Protein AF-0000000068830282 (afdb_homodimer)

Organism: Rhodotorula toruloides (NCBI:txid5286)

pLDDT: mean 70.0, std 21.83, range [29.72, 98.06]

Solvent-accessible surface area (backbone atoms only — not comparable to full-atom values): 23401 Å² total; per-residue (Å²): 136,84,82,68,78,72,82,74,58,62,79,77,72,40,60,63,67,65,42,45,59,54,49,51,50,50,50,50,49,48,53,29,50,46,48,50,43,54,45,32,49,52,53,17,49,51,33,39,57,61,17,42,44,30,61,78,34,52,44,53,52,35,36,74,41,20,61,57,37,27,69,69,56,37,83,87,31,64,88,66,65,77,65,74,47,67,45,85,69,52,71,67,48,47,51,33,28,37,51,25,14,49,37,28,37,42,48,19,50,46,42,42,46,49,46,38,74,56,81,71,58,85,63,81,63,48,77,61,38,34,70,71,62,19,48,58,70,77,46,50,59,60,48,48,49,45,52,26,52,48,27,40,50,48,12,52,58,28,46,77,69,68,36,54,86,56,11,50,60,27,38,52,50,21,50,50,45,51,50,43,60,64,62,42,55,51,75,63,63,61,56,64,65,67,62,60,77,73,66,77,75,67,68,57,65,62,58,52,58,60,59,58,66,75,104,137,84,82,68,79,73,83,74,56,64,79,77,72,42,60,63,68,64,44,44,60,53,49,49,49,49,50,50,49,48,52,29,41,48,48,51,43,52,46,33,49,52,54,18,49,52,33,39,57,59,16,44,42,30,60,77,35,53,44,51,51,36,35,75,41,19,62,56,36,30,69,69,56,35,80,87,30,63,87,64,71,63,72,73,46,68,45,84,68,51,72,65,47,48,50,32,27,38,50,25,15,49,37,29,38,42,47,19,51,44,42,42,48,59,43,36,74,56,79,72,55,87,60,81,64,51,75,66,46,27,54,55,60,27,58,70,38,85,47,54,64,60,47,48,51,44,51,27,52,50,27,40,50,48,13,52,59,28,45,78,68,70,36,52,86,56,12,49,59,26,39,51,49,21,52,49,46,49,49,43,60,65,63,41,56,51,74,64,64,62,56,64,65,66,65,60,77,73,68,78,74,68,68,58,64,62,58,51,58,61,58,57,68,76,103

Secondary structure (DSSP, 8-state):
------S--TTT--HHHHHHHHHHHHHHHHHHHHHHHHHHHHHHHHHHHHHHHHHT-TTHHHHHTHHHHHHTT-TTS-SSS-S---PPPPHHHHHHHHHHHHHHHHHHHHHHHHTT-S--SSS---HHHHHHSSS-HHHHHHHHHHHHHHHHHHHHHHHHTT-HHHHHHHHHHHHHHHHHHHHHSGGGGGGTTT---------HHHHHHHHHTT-/------S--TTT--HHHHHHHHHHHHHHHHHHHHHHHHHHHHHHHHHHHHHHHHHT-TTHHHHHTHHHHHHTT-TTS-SS--S---PPPPHHHHHHHHHHHHHHHHHHHHHHHHTT-S--SSS---HHHHHHHHHS-TTHHHHHHHHHHHHHHHHHHHHHTT-HHHHHHHHHHHHHHHHHHHHHSGGGGGGGGG---------HHHHHHHHHTT-

Sequence (430 aa):
MSLTPSPSDPAVTDPSKRIAPVLEQDRSDEIRAGAHLAYSFAASGWLALLSIPLLAFPRVLSLVFGSLLAEMGDPDAPNKPTAHVVRTLNVLERSLAGLAGMALLALAGVLVIQTGALPLTTSISTTRDVATSSLSAPYRAPTLWISIILLSSLSYSSYTLNLLSISVPSALLAAWGCWVVLFGHEGRVNQQSARASSYPFGNVEAEKEKQGKREMSLTPSPSDPAVTDPSKRIAPVLEQDRSDEIRAGAHLAYSFAASGWLALLSIPLLAFPRVLSLVFGSLLAEMGDPDAPNKPTAHVVRTLNVLERSLAGLAGMALLALAGVLVIQTGALPLTTSISTTRDVATSSLSAPYRAPTLWISIILLSSLSYSSYTLNLLSISVPSALLAAWGCWVVLFGHEGRVNQQSARASSYPFGNVEAEKEKQGKRE

Nearest PDB structures (foldseek):
  3hiu-assembly1_B  TM=3.791E-01  e=1.792E+00  Xanthomonas campestris pv. campestris
  6z0c-assembly1_A  TM=3.179E-01  e=1.222E+00  Escherichia coli
  3hiu-assembly2_D  TM=3.120E-01  e=4.669E+00  Xanthomonas campestris pv. campestris
  8aud-assembly1_A  TM=2.288E-01  e=7.905E+00  Corynebacterium glutamicum ATCC 13032
  3hiu-assembly1_B  TM=3.717E-01  e=8.591E-01  Xanthomonas campestris pv. campestris

Structure (mmCIF, N/CA/C/O backbone):
data_AF-0000000068830282-model_v1
#
loop_
_entity.id
_entity.type
_entity.pdbx_description
1 polymer 'Transmembrane protein'
#
loop_
_atom_site.group_PDB
_atom_site.id
_atom_site.type_symbol
_atom_site.label_atom_id
_atom_site.label_alt_id
_atom_site.label_comp_id
_atom_site.label_asym_id
_atom_site.label_entity_id
_atom_site.label_seq_id
_atom_site.pdbx_PDB_ins_code
_atom_site.Cartn_x
_atom_site.Cartn_y
_atom_site.Cartn_z
_atom_site.occupancy
_atom_site.B_iso_or_equiv
_atom_site.auth_seq_id
_atom_site.auth_comp_id
_atom_site.auth_asym_id
_atom_site.auth_atom_id
_atom_site.pdbx_PDB_model_num
ATOM 1 N N . MET A 1 1 ? 32.812 62.375 35.688 1 30.56 1 MET A N 1
ATOM 2 C CA . MET A 1 1 ? 32.844 61.781 34.344 1 30.56 1 MET A CA 1
ATOM 3 C C . MET A 1 1 ? 31.922 60.562 34.25 1 30.56 1 MET A C 1
ATOM 5 O O . MET A 1 1 ? 32.094 59.594 35 1 30.56 1 MET A O 1
ATOM 9 N N . SER A 1 2 ? 30.594 60.812 34.031 1 34.72 2 SER A N 1
ATOM 10 C CA . SER A 1 2 ? 29.375 60 34 1 34.72 2 SER A CA 1
ATOM 11 C C . SER A 1 2 ? 29.422 58.969 32.875 1 34.72 2 SER A C 1
ATOM 13 O O . SER A 1 2 ? 29.453 59.312 31.703 1 34.72 2 SER A O 1
ATOM 15 N N . LEU A 1 3 ? 30.25 57.875 33 1 40.38 3 LEU A N 1
ATOM 16 C CA . LEU A 1 3 ? 30.328 56.75 32.062 1 40.38 3 LEU A CA 1
ATOM 17 C C . LEU A 1 3 ? 28.938 56.156 31.828 1 40.38 3 LEU A C 1
ATOM 19 O O . LEU A 1 3 ? 28.453 55.375 32.656 1 40.38 3 LEU A O 1
ATOM 23 N N . THR A 1 4 ? 27.984 56.906 31.297 1 40.88 4 THR A N 1
ATOM 24 C CA . THR A 1 4 ? 26.719 56.344 30.844 1 40.88 4 THR A CA 1
ATOM 25 C C . THR A 1 4 ? 26.969 55.25 29.812 1 40.88 4 THR A C 1
ATOM 27 O O . THR A 1 4 ? 27.672 55.438 28.828 1 40.88 4 THR A O 1
ATOM 30 N N . PRO A 1 5 ? 26.938 53.969 30.219 1 44.12 5 PRO A N 1
ATOM 31 C CA . PRO A 1 5 ? 27.062 52.875 29.234 1 44.12 5 PRO A CA 1
ATOM 32 C C . PRO A 1 5 ? 26.172 53.094 28.016 1 44.12 5 PRO A C 1
ATOM 34 O O . PRO A 1 5 ? 25.062 53.625 28.125 1 44.12 5 PRO A O 1
ATOM 37 N N . SER A 1 6 ? 26.766 53.562 26.891 1 42.62 6 SER A N 1
ATOM 38 C CA . SER A 1 6 ? 26.047 53.75 25.625 1 42.62 6 SER A CA 1
ATOM 39 C C . SER A 1 6 ? 25.25 52.469 25.281 1 42.62 6 SER A C 1
ATOM 41 O O . SER A 1 6 ? 25.781 51.375 25.359 1 42.62 6 SER A O 1
ATOM 43 N N . PRO A 1 7 ? 23.922 52.438 25.453 1 45.41 7 PRO A N 1
ATOM 44 C CA . PRO A 1 7 ? 22.969 51.375 25.156 1 45.41 7 PRO A CA 1
ATOM 45 C C . PRO A 1 7 ? 23.188 50.75 23.781 1 45.41 7 PRO A C 1
ATOM 47 O O . PRO A 1 7 ? 22.453 49.844 23.375 1 45.41 7 PRO A O 1
ATOM 50 N N . SER A 1 8 ? 24.047 51.469 22.906 1 42.22 8 SER A N 1
ATOM 51 C CA . SER A 1 8 ? 23.969 51 21.531 1 42.22 8 SER A CA 1
ATOM 52 C C . SER A 1 8 ? 24.75 49.719 21.359 1 42.22 8 SER A C 1
ATOM 54 O O . SER A 1 8 ? 25.891 49.719 20.891 1 42.22 8 SER A O 1
ATOM 56 N N . ASP A 1 9 ? 24.953 48.906 22.312 1 42.81 9 ASP A N 1
ATOM 57 C CA . ASP A 1 9 ? 25.656 47.656 21.953 1 42.81 9 ASP A CA 1
ATOM 58 C C . ASP A 1 9 ? 24.922 46.938 20.812 1 42.81 9 ASP A C 1
ATOM 60 O O . ASP A 1 9 ? 23.766 46.562 20.953 1 42.81 9 ASP A O 1
ATOM 64 N N . PRO A 1 10 ? 25.266 47.281 19.547 1 46.91 10 PRO A N 1
ATOM 65 C CA . PRO A 1 10 ? 24.688 46.75 18.312 1 46.91 10 PRO A CA 1
ATOM 66 C C . PRO A 1 10 ? 24.609 45.219 18.328 1 46.91 10 PRO A C 1
ATOM 68 O O . PRO A 1 10 ? 24 44.625 17.422 1 46.91 10 PRO A O 1
ATOM 71 N N . ALA A 1 11 ? 25.406 44.594 19.172 1 47.97 11 ALA A N 1
ATOM 72 C CA . ALA A 1 11 ? 25.406 43.125 19.078 1 47.97 11 ALA A CA 1
ATOM 73 C C . ALA A 1 11 ? 24.047 42.562 19.453 1 47.97 11 ALA A C 1
ATOM 75 O O . ALA A 1 11 ? 23.75 41.406 19.156 1 47.97 11 ALA A O 1
ATOM 76 N N . VAL A 1 12 ? 23.375 43.25 20.422 1 48.44 12 VAL A N 1
ATOM 77 C CA . VAL A 1 12 ? 22.172 42.594 20.922 1 48.44 12 VAL A CA 1
ATOM 78 C C . VAL A 1 12 ? 21.125 42.531 19.812 1 48.44 12 VAL A C 1
ATOM 80 O O . VAL A 1 12 ? 20.422 41.531 19.688 1 48.44 12 VAL A O 1
ATOM 83 N N . THR A 1 13 ? 20.812 43.75 19.141 1 47.09 13 THR A N 1
ATOM 84 C CA . THR A 1 13 ? 19.594 43.75 18.328 1 47.09 13 THR A CA 1
ATOM 85 C C . THR A 1 13 ? 19.922 43.438 16.859 1 47.09 13 THR A C 1
ATOM 87 O O . THR A 1 13 ? 19.547 44.219 15.969 1 47.09 13 THR A O 1
ATOM 90 N N . ASP A 1 14 ? 21.062 43 16.5 1 48.56 14 ASP A N 1
ATOM 91 C CA . ASP A 1 14 ? 21.203 42.812 15.062 1 48.56 14 ASP A CA 1
ATOM 92 C C . ASP A 1 14 ? 20.188 41.781 14.539 1 48.56 14 ASP A C 1
ATOM 94 O O . ASP A 1 14 ? 20.203 40.625 14.922 1 48.56 14 ASP A O 1
ATOM 98 N N . PRO A 1 15 ? 18.984 42.281 14.133 1 58.75 15 PRO A N 1
ATOM 99 C CA . PRO A 1 15 ? 17.938 41.469 13.539 1 58.75 15 PRO A CA 1
ATOM 100 C C . PRO A 1 15 ? 18.484 40.438 12.531 1 58.75 15 PRO A C 1
ATOM 102 O O . PRO A 1 15 ? 17.875 39.406 12.32 1 58.75 15 PRO A O 1
ATOM 105 N N . SER A 1 16 ? 19.641 40.875 11.93 1 57.59 16 SER A N 1
ATOM 106 C CA . SER A 1 16 ? 20.203 39.969 10.938 1 57.59 16 SER A CA 1
ATOM 107 C C . SER A 1 16 ? 20.641 38.656 11.578 1 57.59 16 SER A C 1
ATOM 109 O O . SER A 1 16 ? 20.516 37.562 10.969 1 57.59 16 SER A O 1
ATOM 111 N N . LYS A 1 17 ? 21.156 38.719 12.883 1 61.22 17 LYS A N 1
ATOM 112 C CA . LYS A 1 17 ? 21.609 37.5 13.547 1 61.22 17 LYS A CA 1
ATOM 113 C C . LYS A 1 17 ? 20.422 36.625 13.961 1 61.22 17 LYS A C 1
ATOM 115 O O . LYS A 1 17 ? 20.547 35.406 14.055 1 61.22 17 LYS A O 1
ATOM 120 N N . ARG A 1 18 ? 19.281 37.219 14.273 1 60.66 18 ARG A N 1
ATOM 121 C CA . ARG A 1 18 ? 18.109 36.438 14.641 1 60.66 18 ARG A CA 1
ATOM 122 C C . ARG A 1 18 ? 17.438 35.844 13.398 1 60.66 18 ARG A C 1
ATOM 124 O O . ARG A 1 18 ? 16.875 34.75 13.453 1 60.66 18 ARG A O 1
ATOM 131 N N . ILE A 1 19 ? 17.641 36.594 12.281 1 64.12 19 ILE A N 1
ATOM 132 C CA . ILE A 1 19 ? 16.953 36.188 11.07 1 64.12 19 ILE A CA 1
ATOM 133 C C . ILE A 1 19 ? 17.766 35.094 10.344 1 64.12 19 ILE A C 1
ATOM 135 O O . ILE A 1 19 ? 17.219 34.219 9.688 1 64.12 19 ILE A O 1
ATOM 139 N N . ALA A 1 20 ? 19.125 35.125 10.602 1 65.25 20 ALA A N 1
ATOM 140 C CA . ALA A 1 20 ? 20 34.219 9.852 1 65.25 20 ALA A CA 1
ATOM 141 C C . ALA A 1 20 ? 19.734 32.75 10.219 1 65.25 20 ALA A C 1
ATOM 143 O O . ALA A 1 20 ? 19.578 31.922 9.344 1 65.25 20 ALA A O 1
ATOM 144 N N . PRO A 1 21 ? 19.672 32.406 11.578 1 66.06 21 PRO A N 1
ATOM 145 C CA . PRO A 1 21 ? 19.359 31.016 11.906 1 66.06 21 PRO A CA 1
ATOM 146 C C . PRO A 1 21 ? 17.984 30.578 11.406 1 66.06 21 PRO A C 1
ATOM 148 O O . PRO A 1 21 ? 17.812 29.422 11.016 1 66.06 21 PRO A O 1
ATOM 151 N N . VAL A 1 22 ? 17.062 31.5 11.445 1 64.44 22 VAL A N 1
ATOM 152 C CA . VAL A 1 22 ? 15.711 31.188 10.977 1 64.44 22 VAL A CA 1
ATOM 153 C C . VAL A 1 22 ? 15.727 30.984 9.461 1 64.44 22 VAL A C 1
ATOM 155 O O . VAL A 1 22 ? 15.086 30.062 8.945 1 64.44 22 VAL A O 1
ATOM 158 N N . LEU A 1 23 ? 16.469 31.828 8.711 1 66.44 23 LEU A N 1
ATOM 159 C CA . LEU A 1 23 ? 16.594 31.688 7.266 1 66.44 23 LEU A CA 1
ATOM 160 C C . LEU A 1 23 ? 17.312 30.391 6.902 1 66.44 23 LEU A C 1
ATOM 162 O O . LEU A 1 23 ? 16.969 29.734 5.926 1 66.44 23 LEU A O 1
ATOM 166 N N . GLU A 1 24 ? 18.375 30.125 7.668 1 65.94 24 GLU A N 1
ATOM 167 C CA . GLU A 1 24 ? 19.109 28.891 7.434 1 65.94 24 GLU A CA 1
ATOM 168 C C . GLU A 1 24 ? 18.219 27.672 7.715 1 65.94 24 GLU A C 1
ATOM 170 O O . GLU A 1 24 ? 18.266 26.688 6.984 1 65.94 24 GLU A O 1
ATOM 175 N N . GLN A 1 25 ? 17.453 27.734 8.758 1 64.88 25 GLN A N 1
ATOM 176 C CA . GLN A 1 25 ? 16.516 26.656 9.062 1 64.88 25 GLN A CA 1
ATOM 177 C C . GLN A 1 25 ? 15.469 26.516 7.965 1 64.88 25 GLN A C 1
ATOM 179 O O . GLN A 1 25 ? 15.102 25.391 7.59 1 64.88 25 GLN A O 1
ATOM 184 N N . ASP A 1 26 ? 15.031 27.609 7.477 1 63.34 26 ASP A N 1
ATOM 185 C CA . ASP A 1 26 ? 14.047 27.594 6.395 1 63.34 26 ASP A CA 1
ATOM 186 C C . ASP A 1 26 ? 14.633 26.984 5.125 1 63.34 26 ASP A C 1
ATOM 188 O O . ASP A 1 26 ? 13.969 26.219 4.434 1 63.34 26 ASP A O 1
ATOM 192 N N . ARG A 1 27 ? 15.898 27.406 4.84 1 65.56 27 ARG A N 1
ATOM 193 C CA . ARG A 1 27 ? 16.547 26.859 3.654 1 65.56 27 ARG A CA 1
ATOM 194 C C . ARG A 1 27 ? 16.797 25.359 3.805 1 65.56 27 ARG A C 1
ATOM 196 O O . ARG A 1 27 ? 16.609 24.594 2.854 1 65.56 27 ARG A O 1
ATOM 203 N N . SER A 1 28 ? 17.203 24.953 4.973 1 66 28 SER A N 1
ATOM 204 C CA . SER A 1 28 ? 17.422 23.531 5.227 1 66 28 SER A CA 1
ATOM 205 C C . SER A 1 28 ? 16.125 22.734 5.121 1 66 28 SER A C 1
ATOM 207 O O . SER A 1 28 ? 16.109 21.625 4.59 1 66 28 SER A O 1
ATOM 209 N N . ASP A 1 29 ? 15.102 23.312 5.582 1 65.88 29 ASP A N 1
ATOM 210 C CA . ASP A 1 29 ? 13.797 22.656 5.496 1 65.88 29 ASP A CA 1
ATOM 211 C C . ASP A 1 29 ? 13.336 22.531 4.047 1 65.88 29 ASP A C 1
ATOM 213 O O . ASP A 1 29 ? 12.719 21.531 3.67 1 65.88 29 ASP A O 1
ATOM 217 N N . GLU A 1 30 ? 13.664 23.5 3.316 1 67.38 30 GLU A N 1
ATOM 218 C CA . GLU A 1 30 ? 13.305 23.469 1.901 1 67.38 30 GLU A CA 1
ATOM 219 C C . GLU A 1 30 ? 14.086 22.375 1.163 1 67.38 30 GLU A C 1
ATOM 221 O O . GLU A 1 30 ? 13.531 21.688 0.312 1 67.38 30 GLU A O 1
ATOM 226 N N . ILE A 1 31 ? 15.359 22.359 1.422 1 64.25 31 ILE A N 1
ATOM 227 C CA . ILE A 1 31 ? 16.203 21.344 0.792 1 64.25 31 ILE A CA 1
ATOM 228 C C . ILE A 1 31 ? 15.727 19.953 1.192 1 64.25 31 ILE A C 1
ATOM 230 O O . ILE A 1 31 ? 15.648 19.047 0.354 1 64.25 31 ILE A O 1
ATOM 234 N N . ARG A 1 32 ? 15.359 19.859 2.361 1 66.38 32 ARG A N 1
ATOM 235 C CA . ARG A 1 32 ? 14.883 18.578 2.863 1 66.38 32 ARG A CA 1
ATOM 236 C C . ARG A 1 32 ? 13.539 18.203 2.234 1 66.38 32 ARG A C 1
ATOM 238 O O . ARG A 1 32 ? 13.32 17.047 1.865 1 66.38 32 ARG A O 1
ATOM 245 N N . ALA A 1 33 ? 12.742 19.203 2.195 1 69.94 33 ALA A N 1
ATOM 246 C CA . ALA A 1 33 ? 11.445 18.984 1.558 1 69.94 33 ALA A CA 1
ATOM 247 C C . ALA A 1 33 ? 11.609 18.562 0.099 1 69.94 33 ALA A C 1
ATOM 249 O O . ALA A 1 33 ? 10.875 17.703 -0.399 1 69.94 33 ALA A O 1
ATOM 250 N N . GLY A 1 34 ? 12.688 19.172 -0.433 1 78.31 34 GLY A N 1
ATOM 251 C CA . GLY A 1 34 ? 12.953 18.812 -1.817 1 78.31 34 GLY A CA 1
ATOM 252 C C . GLY A 1 34 ? 13.461 17.391 -1.981 1 78.31 34 GLY A C 1
ATOM 253 O O . GLY A 1 34 ? 13.062 16.688 -2.916 1 78.31 34 GLY A O 1
ATOM 254 N N . ALA A 1 35 ? 14.312 16.969 -1.017 1 82.31 35 ALA A N 1
ATOM 255 C CA . ALA A 1 35 ? 14.852 15.609 -1.062 1 82.31 35 ALA A CA 1
ATOM 256 C C . ALA A 1 35 ? 13.758 14.578 -0.824 1 82.31 35 ALA A C 1
ATOM 258 O O . ALA A 1 35 ? 13.727 13.531 -1.481 1 82.31 35 ALA A O 1
ATOM 259 N N . HIS A 1 36 ? 12.906 14.852 0.047 1 83.81 36 HIS A N 1
ATOM 260 C CA . HIS A 1 36 ? 11.781 13.969 0.32 1 83.81 36 HIS A CA 1
ATOM 261 C C . HIS A 1 36 ? 10.844 13.875 -0.882 1 83.81 36 HIS A C 1
ATOM 263 O O . HIS A 1 36 ? 10.344 12.797 -1.207 1 83.81 36 HIS A O 1
ATOM 269 N N . LEU A 1 37 ? 10.656 15.031 -1.461 1 86 37 LEU A N 1
ATOM 270 C CA . LEU A 1 37 ? 9.789 15.086 -2.635 1 86 37 LEU A CA 1
ATOM 271 C C . LEU A 1 37 ? 10.383 14.258 -3.775 1 86 37 LEU A C 1
ATOM 273 O O . LEU A 1 37 ? 9.68 13.461 -4.395 1 86 37 LEU A O 1
ATOM 277 N N . ALA A 1 38 ? 11.594 14.461 -3.975 1 89.94 38 ALA A N 1
ATOM 278 C CA . ALA A 1 38 ? 12.266 13.742 -5.055 1 89.94 38 ALA A CA 1
ATOM 279 C C . ALA A 1 38 ? 12.234 12.234 -4.801 1 89.94 38 ALA A C 1
ATOM 281 O O . ALA A 1 38 ? 11.953 11.453 -5.711 1 89.94 38 ALA A O 1
ATOM 282 N N . TYR A 1 39 ? 12.508 11.898 -3.602 1 93.25 39 TYR A N 1
ATOM 283 C CA . TYR A 1 39 ? 12.477 10.477 -3.258 1 93.25 39 TYR A CA 1
ATOM 284 C C . TYR A 1 39 ? 11.078 9.906 -3.436 1 93.25 39 TYR A C 1
ATOM 286 O O . TYR A 1 39 ? 10.906 8.82 -4 1 93.25 39 TYR A O 1
ATOM 294 N N . SER A 1 40 ? 10.109 10.539 -2.914 1 92.25 40 SER A N 1
ATOM 295 C CA . SER A 1 40 ? 8.742 10.031 -2.949 1 92.25 40 SER A CA 1
ATOM 296 C C . SER A 1 40 ? 8.258 9.859 -4.383 1 92.25 40 SER A C 1
ATOM 298 O O . SER A 1 40 ? 7.586 8.875 -4.699 1 92.25 40 SER A O 1
ATOM 300 N N . PHE A 1 41 ? 8.617 10.75 -5.258 1 93.5 41 PHE A N 1
ATOM 301 C CA . PHE A 1 41 ? 8.219 10.602 -6.652 1 93.5 41 PHE A CA 1
ATOM 302 C C . PHE A 1 41 ? 8.961 9.445 -7.309 1 93.5 41 PHE A C 1
ATOM 304 O O . PHE A 1 41 ? 8.391 8.711 -8.125 1 93.5 41 PHE A O 1
ATOM 311 N N . ALA A 1 42 ? 10.195 9.312 -6.957 1 96.25 42 ALA A N 1
ATOM 312 C CA . ALA A 1 42 ? 10.969 8.203 -7.52 1 96.25 42 ALA A CA 1
ATOM 313 C C . ALA A 1 42 ? 10.43 6.859 -7.035 1 96.25 42 ALA A C 1
ATOM 315 O O . ALA A 1 42 ? 10.234 5.938 -7.832 1 96.25 42 ALA A O 1
ATOM 316 N N . ALA A 1 43 ? 10.227 6.785 -5.707 1 96.88 43 ALA A N 1
ATOM 317 C CA . ALA A 1 43 ? 9.703 5.547 -5.137 1 96.88 43 ALA A CA 1
ATOM 318 C C . ALA A 1 43 ? 8.312 5.234 -5.695 1 96.88 43 ALA A C 1
ATOM 320 O O . ALA A 1 43 ? 8.023 4.09 -6.043 1 96.88 43 ALA A O 1
ATOM 321 N N . SER A 1 44 ? 7.5 6.262 -5.75 1 96.5 44 SER A N 1
ATOM 322 C CA . SER A 1 44 ? 6.16 6.078 -6.301 1 96.5 44 SER A CA 1
ATOM 323 C C . SER A 1 44 ? 6.215 5.652 -7.762 1 96.5 44 SER A C 1
ATOM 325 O O . SER A 1 44 ? 5.457 4.781 -8.188 1 96.5 44 SER A O 1
ATOM 327 N N . GLY A 1 45 ? 7.023 6.27 -8.531 1 97.19 45 GLY A N 1
ATOM 328 C CA . GLY A 1 45 ? 7.18 5.887 -9.93 1 97.19 45 GLY A CA 1
ATOM 329 C C . GLY A 1 45 ? 7.609 4.445 -10.109 1 97.19 45 GLY A C 1
ATOM 330 O O . GLY A 1 45 ? 7.109 3.746 -10.992 1 97.19 45 GLY A O 1
ATOM 331 N N . TRP A 1 46 ? 8.531 3.984 -9.281 1 98.06 46 TRP A N 1
ATOM 332 C CA . TRP A 1 46 ? 9.008 2.605 -9.344 1 98.06 46 TRP A CA 1
ATOM 333 C C . TRP A 1 46 ? 7.887 1.627 -9 1 98.06 46 TRP A C 1
ATOM 335 O O . TRP A 1 46 ? 7.695 0.626 -9.695 1 98.06 46 TRP A O 1
ATOM 345 N N . LEU A 1 47 ? 7.145 1.912 -7.949 1 97.62 47 LEU A N 1
ATOM 346 C CA . LEU A 1 47 ? 6.031 1.055 -7.555 1 97.62 47 LEU A CA 1
ATOM 347 C C . LEU A 1 47 ? 4.949 1.039 -8.625 1 97.62 47 LEU A C 1
ATOM 349 O O . LEU A 1 47 ? 4.363 -0.009 -8.914 1 97.62 47 LEU A O 1
ATOM 353 N N . ALA A 1 48 ? 4.719 2.16 -9.227 1 97 48 ALA A N 1
ATOM 354 C CA . ALA A 1 48 ? 3.742 2.238 -10.312 1 97 48 ALA A CA 1
ATOM 355 C C . ALA A 1 48 ? 4.211 1.448 -11.531 1 97 48 ALA A C 1
ATOM 357 O O . ALA A 1 48 ? 3.416 0.759 -12.172 1 97 48 ALA A O 1
ATOM 358 N N . LEU A 1 49 ? 5.449 1.579 -11.797 1 96.44 49 LEU A N 1
ATOM 359 C CA . LEU A 1 49 ? 6.016 0.854 -12.93 1 96.44 49 LEU A CA 1
ATOM 360 C C . LEU A 1 49 ? 5.898 -0.652 -12.727 1 96.44 49 LEU A C 1
ATOM 362 O O . LEU A 1 49 ? 5.574 -1.387 -13.656 1 96.44 49 LEU A O 1
ATOM 366 N N . LEU A 1 50 ? 6.156 -1.114 -11.531 1 95.12 50 LEU A N 1
ATOM 367 C CA . LEU A 1 50 ? 6.07 -2.535 -11.219 1 95.12 50 LEU A CA 1
ATOM 368 C C . LEU A 1 50 ? 4.629 -3.023 -11.297 1 95.12 50 LEU A C 1
ATOM 370 O O . LEU A 1 50 ? 4.383 -4.195 -11.602 1 95.12 50 LEU A O 1
ATOM 374 N N . SER A 1 51 ? 3.688 -2.154 -11.07 1 96.44 51 SER A N 1
ATOM 375 C CA . SER A 1 51 ? 2.279 -2.537 -11.055 1 96.44 51 SER A CA 1
ATOM 376 C C . SER A 1 51 ? 1.757 -2.77 -12.469 1 96.44 51 SER A C 1
ATOM 378 O O . SER A 1 51 ? 0.785 -3.502 -12.672 1 96.44 51 SER A O 1
ATOM 380 N N . ILE A 1 52 ? 2.359 -2.295 -13.469 1 93.94 52 ILE A N 1
ATOM 381 C CA . ILE A 1 52 ? 1.866 -2.346 -14.836 1 93.94 52 ILE A CA 1
ATOM 382 C C . ILE A 1 52 ? 1.846 -3.793 -15.32 1 93.94 52 ILE A C 1
ATOM 384 O O . ILE A 1 52 ? 0.792 -4.312 -15.695 1 93.94 52 ILE A O 1
ATOM 388 N N . PRO A 1 53 ? 2.969 -4.441 -15.289 1 91.88 53 PRO A N 1
ATOM 389 C CA . PRO A 1 53 ? 2.918 -5.836 -15.734 1 91.88 53 PRO A CA 1
ATOM 390 C C . PRO A 1 53 ? 2.051 -6.711 -14.836 1 91.88 53 PRO A C 1
ATOM 392 O O . PRO A 1 53 ? 1.455 -7.684 -15.305 1 91.88 53 PRO A O 1
ATOM 395 N N . LEU A 1 54 ? 1.958 -6.387 -13.625 1 93.56 54 LEU A N 1
ATOM 396 C CA . LEU A 1 54 ? 1.146 -7.176 -12.703 1 93.56 54 LEU A CA 1
ATOM 397 C C . LEU A 1 54 ? -0.337 -7.035 -13.031 1 93.56 54 LEU A C 1
ATOM 399 O O . LEU A 1 54 ? -1.096 -8 -12.922 1 93.56 54 LEU A O 1
ATOM 403 N N . LEU A 1 55 ? -0.717 -5.895 -13.523 1 93.12 55 LEU A N 1
ATOM 404 C CA . LEU A 1 55 ? -2.131 -5.625 -13.758 1 93.12 55 LEU A CA 1
ATOM 405 C C . LEU A 1 55 ? -2.479 -5.809 -15.227 1 93.12 55 LEU A C 1
ATOM 407 O O . LEU A 1 55 ? -3.52 -6.383 -15.562 1 93.12 55 LEU A O 1
ATOM 411 N N . ALA A 1 56 ? -1.688 -5.371 -16.109 1 90.25 56 ALA A N 1
ATOM 412 C CA . ALA A 1 56 ? -2.031 -5.316 -17.531 1 90.25 56 ALA A CA 1
ATOM 413 C C . ALA A 1 56 ? -1.479 -6.527 -18.266 1 90.25 56 ALA A C 1
ATOM 415 O O . ALA A 1 56 ? -2.09 -7.004 -19.234 1 90.25 56 ALA A O 1
ATOM 416 N N . PHE A 1 57 ? -0.287 -6.965 -17.828 1 86.44 57 PHE A N 1
ATOM 417 C CA . PHE A 1 57 ? 0.375 -8.055 -18.531 1 86.44 57 PHE A CA 1
ATOM 418 C C . PHE A 1 57 ? 0.831 -9.133 -17.562 1 86.44 57 PHE A C 1
ATOM 420 O O . PHE A 1 57 ? 2.021 -9.438 -17.469 1 86.44 57 PHE A O 1
ATOM 427 N N . PRO A 1 58 ? -0.144 -9.805 -17.062 1 81.69 58 PRO A N 1
ATOM 428 C CA . PRO A 1 58 ? 0.278 -10.758 -16.031 1 81.69 58 PRO A CA 1
ATOM 429 C C . PRO A 1 58 ? 1.042 -11.945 -16.609 1 81.69 58 PRO A C 1
ATOM 431 O O . PRO A 1 58 ? 1.845 -12.562 -15.906 1 81.69 58 PRO A O 1
ATOM 434 N N . ARG A 1 59 ? 0.942 -12.148 -17.938 1 81.56 59 ARG A N 1
ATOM 435 C CA . ARG A 1 59 ? 1.64 -13.273 -18.547 1 81.56 59 ARG A CA 1
ATOM 436 C C . ARG A 1 59 ? 3.145 -13.031 -18.594 1 81.56 59 ARG A C 1
ATOM 438 O O . ARG A 1 59 ? 3.93 -13.969 -18.719 1 81.56 59 ARG A O 1
ATOM 445 N N . VAL A 1 60 ? 3.492 -11.758 -18.453 1 79.62 60 VAL A N 1
ATOM 446 C CA . VAL A 1 60 ? 4.902 -11.391 -18.469 1 79.62 60 VAL A CA 1
ATOM 447 C C . VAL A 1 60 ? 5.602 -11.977 -17.25 1 79.62 60 VAL A C 1
ATOM 449 O O . VAL A 1 60 ? 6.801 -12.25 -17.281 1 79.62 60 VAL A O 1
ATOM 452 N N . LEU A 1 61 ? 4.82 -12.266 -16.281 1 82.69 61 LEU A N 1
ATOM 453 C CA . LEU A 1 61 ? 5.379 -12.82 -15.055 1 82.69 61 LEU A CA 1
ATOM 454 C C . LEU A 1 61 ? 5.93 -14.219 -15.281 1 82.69 61 LEU A C 1
ATOM 456 O O . LEU A 1 61 ? 6.953 -14.594 -14.703 1 82.69 61 LEU A O 1
ATOM 460 N N . SER A 1 62 ? 5.203 -14.984 -16.125 1 79.38 62 SER A N 1
ATOM 461 C CA . SER A 1 62 ? 5.684 -16.328 -16.453 1 79.38 62 SER A CA 1
ATOM 462 C C . SER A 1 62 ? 6.98 -16.266 -17.25 1 79.38 62 SER A C 1
ATOM 464 O O . SER A 1 62 ? 7.82 -17.172 -17.141 1 79.38 62 SER A O 1
ATOM 466 N N . LEU A 1 63 ? 7.098 -15.148 -17.969 1 76.44 63 LEU A N 1
ATOM 467 C CA . LEU A 1 63 ? 8.32 -14.969 -18.75 1 76.44 63 LEU A CA 1
ATOM 468 C C . LEU A 1 63 ? 9.484 -14.586 -17.844 1 76.44 63 LEU A C 1
ATOM 470 O O . LEU A 1 63 ? 10.586 -15.125 -17.984 1 76.44 63 LEU A O 1
ATOM 474 N N . VAL A 1 64 ? 9.227 -13.703 -16.938 1 77.06 64 VAL A N 1
ATOM 475 C CA . VAL A 1 64 ? 10.266 -13.18 -16.062 1 77.06 64 VAL A CA 1
ATOM 476 C C . VAL A 1 64 ? 10.734 -14.273 -15.102 1 77.06 64 VAL A C 1
ATOM 478 O O . VAL A 1 64 ? 11.922 -14.375 -14.805 1 77.06 64 VAL A O 1
ATOM 481 N N . PHE A 1 65 ? 9.805 -15.164 -14.719 1 74.5 65 PHE A N 1
ATOM 482 C CA . PHE A 1 65 ? 10.133 -16.219 -13.758 1 74.5 65 PHE A CA 1
ATOM 483 C C . PHE A 1 65 ? 10.391 -17.531 -14.469 1 74.5 65 PHE A C 1
ATOM 485 O O . PHE A 1 65 ? 10.586 -18.562 -13.828 1 74.5 65 PHE A O 1
ATOM 492 N N . GLY A 1 66 ? 10.328 -17.594 -15.773 1 69.69 66 GLY A N 1
ATOM 493 C CA . GLY A 1 66 ? 10.391 -18.797 -16.594 1 69.69 66 GLY A CA 1
ATOM 494 C C . GLY A 1 66 ? 11.555 -19.703 -16.234 1 69.69 66 GLY A C 1
ATOM 495 O O . GLY A 1 66 ? 11.375 -20.906 -16.062 1 69.69 66 GLY A O 1
ATOM 496 N N . SER A 1 67 ? 12.664 -19.062 -16.203 1 67.19 67 SER A N 1
ATOM 497 C CA . SER A 1 67 ? 13.836 -19.875 -15.914 1 67.19 67 SER A CA 1
ATOM 498 C C . SER A 1 67 ? 13.719 -20.562 -14.555 1 67.19 67 SER A C 1
ATOM 500 O O . SER A 1 67 ? 14.102 -21.719 -14.406 1 67.19 67 SER A O 1
ATOM 502 N N . LEU A 1 68 ? 13.133 -19.828 -13.641 1 66.88 68 LEU A N 1
ATOM 503 C CA . LEU A 1 68 ? 12.992 -20.375 -12.289 1 66.88 68 LEU A CA 1
ATOM 504 C C . LEU A 1 68 ? 11.906 -21.438 -12.242 1 66.88 68 LEU A C 1
ATOM 506 O O . LEU A 1 68 ? 12.062 -22.469 -11.57 1 66.88 68 LEU A O 1
ATOM 510 N N . LEU A 1 69 ? 10.898 -21.188 -13 1 65 69 LEU A N 1
ATOM 511 C CA . LEU A 1 69 ? 9.805 -22.156 -13.062 1 65 69 LEU A CA 1
ATOM 512 C C . LEU A 1 69 ? 10.258 -23.453 -13.711 1 65 69 LEU A C 1
ATOM 514 O O . LEU A 1 69 ? 9.852 -24.531 -13.289 1 65 69 LEU A O 1
ATOM 518 N N . ALA A 1 70 ? 11.07 -23.328 -14.664 1 65.44 70 ALA A N 1
ATOM 519 C CA . ALA A 1 70 ? 11.602 -24.5 -15.359 1 65.44 70 ALA A CA 1
ATOM 520 C C . ALA A 1 70 ? 12.531 -25.297 -14.461 1 65.44 70 ALA A C 1
ATOM 522 O O . ALA A 1 70 ? 12.508 -26.531 -14.469 1 65.44 70 ALA A O 1
ATOM 523 N N . GLU A 1 71 ? 13.266 -24.531 -13.773 1 62.5 71 GLU A N 1
ATOM 524 C CA . GLU A 1 71 ? 14.25 -25.188 -12.906 1 62.5 71 GLU A CA 1
ATOM 525 C C . GLU A 1 71 ? 13.57 -25.938 -11.766 1 62.5 71 GLU A C 1
ATOM 527 O O . GLU A 1 71 ? 14.023 -27 -11.359 1 62.5 71 GLU A O 1
ATOM 532 N N . MET A 1 72 ? 12.609 -25.297 -11.281 1 60.56 72 MET A N 1
ATOM 533 C CA . MET A 1 72 ? 12.008 -25.891 -10.094 1 60.56 72 MET A CA 1
ATOM 534 C C . MET A 1 72 ? 10.977 -26.953 -10.477 1 60.56 72 MET A C 1
ATOM 536 O O . MET A 1 72 ? 10.367 -27.578 -9.602 1 60.56 72 MET A O 1
ATOM 540 N N . GLY A 1 73 ? 11.047 -27.406 -11.766 1 53.91 73 GLY A N 1
ATOM 541 C CA . GLY A 1 73 ? 10.227 -28.531 -12.211 1 53.91 73 GLY A CA 1
ATOM 542 C C . GLY A 1 73 ? 8.734 -28.25 -12.117 1 53.91 73 GLY A C 1
ATOM 543 O O . GLY A 1 73 ? 7.953 -29.125 -11.75 1 53.91 73 GLY A O 1
ATOM 544 N N . ASP A 1 74 ? 8.453 -27.016 -12.133 1 53.44 74 ASP A N 1
ATOM 545 C CA . ASP A 1 74 ? 7.02 -26.766 -12.094 1 53.44 74 ASP A CA 1
ATOM 546 C C . ASP A 1 74 ? 6.289 -27.547 -13.188 1 53.44 74 ASP A C 1
ATOM 548 O O . ASP A 1 74 ? 6.676 -27.484 -14.359 1 53.44 74 ASP A O 1
ATOM 552 N N . PRO A 1 75 ? 5.531 -28.594 -12.734 1 49.84 75 PRO A N 1
ATOM 553 C CA . PRO A 1 75 ? 4.895 -29.469 -13.727 1 49.84 75 PRO A CA 1
ATOM 554 C C . PRO A 1 75 ? 4.27 -28.688 -14.883 1 49.84 75 PRO A C 1
ATOM 556 O O . PRO A 1 75 ? 4.133 -29.219 -15.984 1 49.84 75 PRO A O 1
ATOM 559 N N . ASP A 1 76 ? 3.773 -27.578 -14.547 1 47.5 76 ASP A N 1
ATOM 560 C CA . ASP A 1 76 ? 3.186 -26.812 -15.648 1 47.5 76 ASP A CA 1
ATOM 561 C C . ASP A 1 76 ? 4.266 -26.109 -16.469 1 47.5 76 ASP A C 1
ATOM 563 O O . ASP A 1 76 ? 3.965 -25.469 -17.469 1 47.5 76 ASP A O 1
ATOM 567 N N . ALA A 1 77 ? 5.4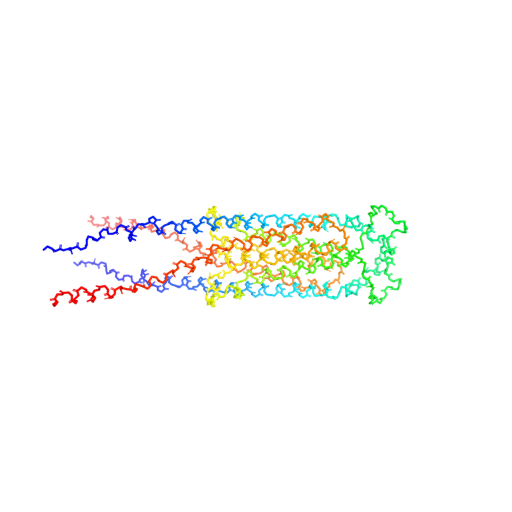61 -26.156 -15.797 1 48.5 77 ALA A N 1
ATOM 568 C CA . ALA A 1 77 ? 6.582 -25.562 -16.531 1 48.5 77 ALA A CA 1
ATOM 569 C C . ALA A 1 77 ? 7 -26.453 -17.688 1 48.5 77 ALA A C 1
ATOM 571 O O . ALA A 1 77 ? 7.031 -27.672 -17.578 1 48.5 77 ALA A O 1
ATOM 572 N N . PRO A 1 78 ? 6.836 -26.125 -18.859 1 43.88 78 PRO A N 1
ATOM 573 C CA . PRO A 1 78 ? 7.266 -27 -19.969 1 43.88 78 PRO A CA 1
ATOM 574 C C . PRO A 1 78 ? 8.633 -27.625 -19.703 1 43.88 78 PRO A C 1
ATOM 576 O O . PRO A 1 78 ? 9.453 -27.062 -18.969 1 43.88 78 PRO A O 1
ATOM 579 N N . ASN A 1 79 ? 8.781 -29 -19.766 1 43.41 79 ASN A N 1
ATOM 580 C CA . ASN A 1 79 ? 9.945 -29.891 -19.734 1 43.41 79 ASN A CA 1
ATOM 581 C C . ASN A 1 79 ? 11.211 -29.156 -20.172 1 43.41 79 ASN A C 1
ATOM 583 O O . ASN A 1 79 ? 12.297 -29.734 -20.172 1 43.41 79 ASN A O 1
ATOM 587 N N . LYS A 1 80 ? 11.438 -28.516 -21.297 1 41.31 80 LYS A N 1
ATOM 588 C CA . LYS A 1 80 ? 12.719 -28.016 -21.781 1 41.31 80 LYS A CA 1
ATOM 589 C C . LYS A 1 80 ? 13.141 -26.75 -21.031 1 41.31 80 LYS A C 1
ATOM 591 O O . LYS A 1 80 ? 12.336 -25.828 -20.859 1 41.31 80 LYS A O 1
ATOM 596 N N . PRO A 1 81 ? 14.141 -26.781 -20.078 1 42.12 81 PRO A N 1
ATOM 597 C CA . PRO A 1 81 ? 14.828 -25.719 -19.344 1 42.12 81 PRO A CA 1
ATOM 598 C C . PRO A 1 81 ? 14.68 -24.359 -20.016 1 42.12 81 PRO A C 1
ATOM 600 O O . PRO A 1 81 ? 15.148 -23.344 -19.484 1 42.12 81 PRO A O 1
ATOM 603 N N . THR A 1 82 ? 14.852 -24.344 -21.391 1 41.56 82 THR A N 1
ATOM 604 C CA . THR A 1 82 ? 15.25 -23.188 -22.156 1 41.56 82 THR A CA 1
ATOM 605 C C . THR A 1 82 ? 14.297 -22.016 -21.922 1 41.56 82 THR A C 1
ATOM 607 O O . THR A 1 82 ? 14.711 -20.859 -21.891 1 41.56 82 THR A O 1
ATOM 610 N N . ALA A 1 83 ? 13.117 -21.938 -22.797 1 43.28 83 ALA A N 1
ATOM 611 C CA . ALA A 1 83 ? 12.391 -20.906 -23.516 1 43.28 83 ALA A CA 1
ATOM 612 C C . ALA A 1 83 ? 11.461 -20.125 -22.594 1 43.28 83 ALA A C 1
ATOM 614 O O . ALA A 1 83 ? 11.062 -20.641 -21.531 1 43.28 83 ALA A O 1
ATOM 615 N N . HIS A 1 84 ? 11.445 -18.719 -22.719 1 52 84 HIS A N 1
ATOM 616 C CA . HIS A 1 84 ? 10.484 -17.641 -22.5 1 52 84 HIS A CA 1
ATOM 617 C C . HIS A 1 84 ? 9.055 -18.156 -22.531 1 52 84 HIS A C 1
ATOM 619 O O . HIS A 1 84 ? 8.383 -18.094 -23.562 1 52 84 HIS A O 1
ATOM 625 N N . VAL A 1 85 ? 8.758 -19.312 -21.953 1 52.5 85 VAL A N 1
ATOM 626 C CA . VAL A 1 85 ? 7.434 -19.891 -22.141 1 52.5 85 VAL A CA 1
ATOM 627 C C . VAL A 1 85 ? 6.383 -19 -21.484 1 52.5 85 VAL A C 1
ATOM 629 O O . VAL A 1 85 ? 6.449 -18.734 -20.281 1 52.5 85 VAL A O 1
ATOM 632 N N . VAL A 1 86 ? 5.824 -18.234 -22.219 1 65.06 86 VAL A N 1
ATOM 633 C CA . VAL A 1 86 ? 4.617 -17.5 -21.875 1 65.06 86 VAL A CA 1
ATOM 634 C C . VAL A 1 86 ? 3.467 -18.469 -21.625 1 65.06 86 VAL A C 1
ATOM 636 O O . VAL A 1 86 ? 3.004 -19.141 -22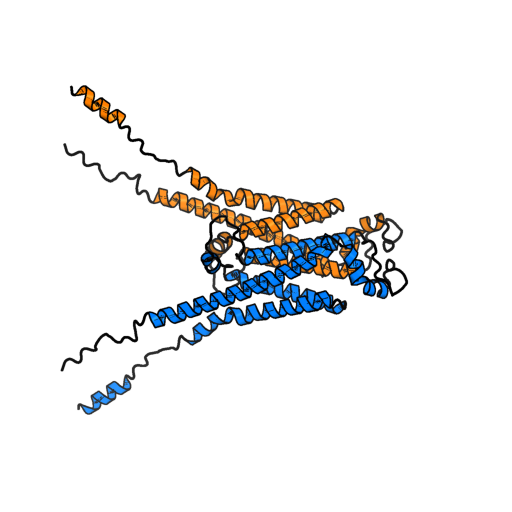.547 1 65.06 86 VAL A O 1
ATOM 639 N N . ARG A 1 87 ? 3.473 -18.969 -20.391 1 73.5 87 ARG A N 1
ATOM 640 C CA . ARG A 1 87 ? 2.334 -19.828 -20.062 1 73.5 87 ARG A CA 1
ATOM 641 C C . ARG A 1 87 ? 1.188 -19 -19.469 1 73.5 87 ARG A C 1
ATOM 643 O O . ARG A 1 87 ? 1.384 -17.859 -19.078 1 73.5 87 ARG A O 1
ATOM 650 N N . THR A 1 88 ? 0.055 -19.641 -19.625 1 77.69 88 THR A N 1
ATOM 651 C CA . THR A 1 88 ? -1.114 -19 -19.031 1 77.69 88 THR A CA 1
ATOM 652 C C . THR A 1 88 ? -1.058 -19.078 -17.5 1 77.69 88 THR A C 1
ATOM 654 O O . THR A 1 88 ? -0.578 -20.062 -16.953 1 77.69 88 THR A O 1
ATOM 657 N N . LEU A 1 89 ? -1.346 -18.078 -16.875 1 82.31 89 LEU A N 1
ATOM 658 C CA . LEU A 1 89 ? -1.349 -18.031 -15.414 1 82.31 89 LEU A CA 1
ATOM 659 C C . LEU A 1 89 ? -2.557 -18.766 -14.844 1 82.31 89 LEU A C 1
ATOM 661 O O . LEU A 1 89 ? -3.654 -18.688 -15.398 1 82.31 89 LEU A O 1
ATOM 665 N N . ASN A 1 90 ? -2.23 -19.484 -13.828 1 80.19 90 ASN A N 1
ATOM 666 C CA . ASN A 1 90 ? -3.352 -20.094 -13.117 1 80.19 90 ASN A CA 1
ATOM 667 C C . ASN A 1 90 ? -4.18 -19.047 -12.383 1 80.19 90 ASN A C 1
ATOM 669 O O . ASN A 1 90 ? -3.77 -17.891 -12.273 1 80.19 90 ASN A O 1
ATOM 673 N N . VAL A 1 91 ? -5.293 -19.375 -11.875 1 82.94 91 VAL A N 1
ATOM 674 C CA . VAL A 1 91 ? -6.234 -18.453 -11.266 1 82.94 91 VAL A CA 1
ATOM 675 C C . VAL A 1 91 ? -5.613 -17.828 -10.016 1 82.94 91 VAL A C 1
ATOM 677 O O . VAL A 1 91 ? -5.812 -16.641 -9.742 1 82.94 91 VAL A O 1
ATOM 680 N N . LEU A 1 92 ? -4.82 -18.609 -9.266 1 85.12 92 LEU A N 1
ATOM 681 C CA . LEU A 1 92 ? -4.18 -18.094 -8.055 1 85.12 92 LEU A CA 1
ATOM 682 C C . LEU A 1 92 ? -3.104 -17.078 -8.398 1 85.12 92 LEU A C 1
ATOM 684 O O . LEU A 1 92 ? -3.045 -16 -7.789 1 85.12 92 LEU A O 1
ATOM 688 N N . GLU A 1 93 ? -2.312 -17.391 -9.352 1 87.75 93 GLU A N 1
ATOM 689 C CA . GLU A 1 93 ? -1.271 -16.469 -9.805 1 87.75 93 GLU A CA 1
ATOM 690 C C . GLU A 1 93 ? -1.871 -15.164 -10.305 1 87.75 93 GLU A C 1
ATOM 692 O O . GLU A 1 93 ? -1.382 -14.078 -9.977 1 87.75 93 GLU A O 1
ATOM 697 N N . ARG A 1 94 ? -2.867 -15.305 -11.023 1 88.19 94 ARG A N 1
ATOM 698 C CA . ARG A 1 94 ? -3.52 -14.133 -11.594 1 88.19 94 ARG A CA 1
ATOM 699 C C . ARG A 1 94 ? -4.133 -13.258 -10.5 1 88.19 94 ARG A C 1
ATOM 701 O O . ARG A 1 94 ? -4.023 -12.031 -10.539 1 88.19 94 ARG A O 1
ATOM 708 N N . SER A 1 95 ? -4.777 -13.875 -9.594 1 89.81 95 SER A N 1
ATOM 709 C CA . SER A 1 95 ? -5.402 -13.141 -8.5 1 89.81 95 SER A CA 1
ATOM 710 C C . SER A 1 95 ? -4.359 -12.453 -7.629 1 89.81 95 SER A C 1
ATOM 712 O O . SER A 1 95 ? -4.543 -11.305 -7.211 1 89.81 95 SER A O 1
ATOM 714 N N . LEU A 1 96 ? -3.277 -13.148 -7.359 1 92 96 LEU A N 1
ATOM 715 C CA . LEU A 1 96 ? -2.219 -12.578 -6.535 1 92 96 LEU A CA 1
ATOM 716 C C . LEU A 1 96 ? -1.521 -11.43 -7.266 1 92 96 LEU A C 1
ATOM 718 O O . LEU A 1 96 ? -1.153 -10.43 -6.648 1 92 96 LEU A O 1
ATOM 722 N N . ALA A 1 97 ? -1.326 -11.609 -8.516 1 93.62 97 ALA A N 1
ATOM 723 C CA . ALA A 1 97 ? -0.747 -10.539 -9.32 1 93.62 97 ALA A CA 1
ATOM 724 C C . ALA A 1 97 ? -1.626 -9.297 -9.289 1 93.62 97 ALA A C 1
ATOM 726 O O . ALA A 1 97 ? -1.126 -8.18 -9.133 1 93.62 97 ALA A O 1
ATOM 727 N N . GLY A 1 98 ? -2.887 -9.5 -9.398 1 93.69 98 GLY A N 1
ATOM 728 C CA . GLY A 1 98 ? -3.822 -8.383 -9.32 1 93.69 98 GLY A CA 1
ATOM 729 C C . GLY A 1 98 ? -3.803 -7.68 -7.977 1 93.69 98 GLY A C 1
ATOM 730 O O . GLY A 1 98 ? -3.783 -6.449 -7.914 1 93.69 98 GLY A O 1
ATOM 731 N N . LEU A 1 99 ? -3.805 -8.492 -7.008 1 93.94 99 LEU A N 1
ATOM 732 C CA . LEU A 1 99 ? -3.785 -7.945 -5.656 1 93.94 99 LEU A CA 1
ATOM 733 C C . LEU A 1 99 ? -2.502 -7.164 -5.406 1 93.94 99 LEU A C 1
ATOM 735 O O . LEU A 1 99 ? -2.543 -6.043 -4.895 1 93.94 99 LEU A O 1
ATOM 739 N N . ALA A 1 100 ? -1.404 -7.75 -5.762 1 95.5 100 ALA A N 1
ATOM 740 C CA . ALA A 1 100 ? -0.115 -7.09 -5.586 1 95.5 100 ALA A CA 1
ATOM 741 C C . ALA A 1 100 ? -0.042 -5.805 -6.41 1 95.5 100 ALA A C 1
ATOM 743 O O . ALA A 1 100 ? 0.414 -4.77 -5.918 1 95.5 100 ALA A O 1
ATOM 744 N N . GLY A 1 101 ? -0.497 -5.938 -7.625 1 96.31 101 GLY A N 1
ATOM 745 C CA . GLY A 1 101 ? -0.476 -4.773 -8.492 1 96.31 101 GLY A CA 1
ATOM 746 C C . GLY A 1 101 ? -1.321 -3.625 -7.977 1 96.31 101 GLY A C 1
ATOM 747 O O . GLY A 1 101 ? -0.887 -2.471 -7.988 1 96.31 101 GLY A O 1
ATOM 748 N N . MET A 1 102 ? -2.48 -3.908 -7.523 1 96.44 102 MET A N 1
ATOM 749 C CA . MET A 1 102 ? -3.375 -2.877 -7.004 1 96.44 102 MET A CA 1
ATOM 750 C C . MET A 1 102 ? -2.809 -2.258 -5.73 1 96.44 102 MET A C 1
ATOM 752 O O . MET A 1 102 ? -2.914 -1.047 -5.527 1 96.44 102 MET A O 1
ATOM 756 N N . ALA A 1 103 ? -2.299 -3.119 -4.898 1 96.56 103 ALA A N 1
ATOM 757 C CA . ALA A 1 103 ? -1.714 -2.627 -3.652 1 96.56 103 ALA A CA 1
ATOM 758 C C . ALA A 1 103 ? -0.52 -1.718 -3.93 1 96.56 103 ALA A C 1
ATOM 760 O O . ALA A 1 103 ? -0.369 -0.67 -3.297 1 96.56 103 ALA A O 1
ATOM 761 N N . LEU A 1 104 ? 0.321 -2.113 -4.887 1 97.19 104 LEU A N 1
ATOM 762 C CA . LEU A 1 104 ? 1.481 -1.306 -5.242 1 97.19 104 LEU A CA 1
ATOM 763 C C . LEU A 1 104 ? 1.051 0.031 -5.836 1 97.19 104 LEU A C 1
ATOM 765 O O . LEU A 1 104 ? 1.644 1.069 -5.535 1 97.19 104 LEU A O 1
ATOM 769 N N . LEU A 1 105 ? 0.04 -0.018 -6.629 1 96.31 105 LEU A N 1
ATOM 770 C CA . LEU A 1 105 ? -0.472 1.207 -7.23 1 96.31 105 LEU A CA 1
ATOM 771 C C . LEU A 1 105 ? -1.063 2.131 -6.172 1 96.31 105 LEU A C 1
ATOM 773 O O . LEU A 1 105 ? -0.871 3.348 -6.223 1 96.31 105 LEU A O 1
ATOM 777 N N . ALA A 1 106 ? -1.806 1.538 -5.262 1 96.19 106 ALA A N 1
ATOM 778 C CA . ALA A 1 106 ? -2.361 2.316 -4.16 1 96.19 106 ALA A CA 1
ATOM 779 C C . ALA A 1 106 ? -1.255 2.965 -3.332 1 96.19 106 ALA A C 1
ATOM 781 O O . ALA A 1 106 ? -1.339 4.145 -2.988 1 96.19 106 ALA A O 1
ATOM 782 N N . LEU A 1 107 ? -0.229 2.205 -3.061 1 96.31 107 LEU A N 1
ATOM 783 C CA . LEU A 1 107 ? 0.892 2.729 -2.287 1 96.31 107 LEU A CA 1
ATOM 784 C C . LEU A 1 107 ? 1.595 3.852 -3.043 1 96.31 107 LEU A C 1
ATOM 786 O O . LEU A 1 107 ? 1.991 4.855 -2.443 1 96.31 107 LEU A O 1
ATOM 790 N N . ALA A 1 108 ? 1.77 3.619 -4.344 1 96.5 108 ALA A N 1
ATOM 791 C CA . ALA A 1 108 ? 2.355 4.66 -5.184 1 96.5 108 ALA A CA 1
ATOM 792 C C . ALA A 1 108 ? 1.551 5.953 -5.094 1 96.5 108 ALA A C 1
ATOM 794 O O . ALA A 1 108 ? 2.119 7.039 -4.945 1 96.5 108 ALA A O 1
ATOM 795 N N . GLY A 1 109 ? 0.259 5.852 -5.148 1 93.38 109 GLY A N 1
ATOM 796 C CA . GLY A 1 109 ? -0.605 7.016 -5.047 1 93.38 109 GLY A CA 1
ATOM 797 C C . GLY A 1 109 ? -0.514 7.711 -3.703 1 93.38 109 GLY A C 1
ATOM 798 O O . GLY A 1 109 ? -0.447 8.938 -3.637 1 93.38 109 GLY A O 1
ATOM 799 N N . VAL A 1 110 ? -0.468 6.93 -2.656 1 91.56 110 VAL A N 1
ATOM 800 C CA . VAL A 1 110 ? -0.42 7.484 -1.308 1 91.56 110 VAL A CA 1
ATOM 801 C C . VAL A 1 110 ? 0.897 8.227 -1.103 1 91.56 110 VAL A C 1
ATOM 803 O O . VAL A 1 110 ? 0.924 9.297 -0.486 1 91.56 110 VAL A O 1
ATOM 806 N N . LEU A 1 111 ? 1.995 7.684 -1.636 1 91.12 111 LEU A N 1
ATOM 807 C CA . LEU A 1 111 ? 3.299 8.32 -1.509 1 91.12 111 LEU A CA 1
ATOM 808 C C . LEU A 1 111 ? 3.303 9.688 -2.193 1 91.12 111 LEU A C 1
ATOM 810 O O . LEU A 1 111 ? 3.867 10.648 -1.667 1 91.12 111 LEU A O 1
ATOM 814 N N . VAL A 1 112 ? 2.631 9.789 -3.303 1 88.81 112 VAL A N 1
ATOM 815 C CA . VAL A 1 112 ? 2.584 11.047 -4.047 1 88.81 112 VAL A CA 1
ATOM 816 C C . VAL A 1 112 ? 1.697 12.047 -3.314 1 88.81 112 VAL A C 1
ATOM 818 O O . VAL A 1 112 ? 2.059 13.219 -3.178 1 88.81 112 VAL A O 1
ATOM 821 N N . ILE A 1 113 ? 0.61 11.594 -2.832 1 84.06 113 ILE A N 1
ATOM 822 C CA . ILE A 1 113 ? -0.344 12.469 -2.156 1 84.06 113 ILE A CA 1
ATOM 823 C C . ILE A 1 113 ? 0.285 13.039 -0.888 1 84.06 113 ILE A C 1
ATOM 825 O O . ILE A 1 113 ? 0.059 14.203 -0.542 1 84.06 113 ILE A O 1
ATOM 829 N N . GLN A 1 114 ? 1.089 12.297 -0.267 1 79.12 114 GLN A N 1
ATOM 830 C CA . GLN A 1 114 ? 1.666 12.703 1.01 1 79.12 114 GLN A CA 1
ATOM 831 C C . GLN A 1 114 ? 2.709 13.797 0.818 1 79.12 114 GLN A C 1
ATOM 833 O O . GLN A 1 114 ? 3.08 14.484 1.774 1 79.12 114 GLN A O 1
ATOM 838 N N . THR A 1 115 ? 3.193 13.922 -0.353 1 78.06 115 THR A N 1
ATOM 839 C CA . THR A 1 115 ? 4.148 14.992 -0.614 1 78.06 115 THR A CA 1
ATOM 840 C C . THR A 1 115 ? 3.449 16.344 -0.646 1 78.06 115 THR A C 1
ATOM 842 O O . THR A 1 115 ? 4.094 17.391 -0.494 1 78.06 115 THR A O 1
ATOM 845 N N . GLY A 1 116 ? 2.16 16.375 -0.83 1 73.38 116 GLY A N 1
ATOM 846 C CA . GLY A 1 116 ? 1.425 17.625 -0.941 1 73.38 116 GLY A CA 1
ATOM 847 C C . GLY A 1 116 ? 1.683 18.359 -2.246 1 73.38 116 GLY A C 1
ATOM 848 O O . GLY A 1 116 ? 1.268 19.5 -2.412 1 73.38 116 GLY A O 1
ATOM 849 N N . ALA A 1 117 ? 2.379 17.719 -3.041 1 72 117 ALA A N 1
ATOM 850 C CA . ALA A 1 117 ? 2.76 18.359 -4.293 1 72 117 ALA A CA 1
ATOM 851 C C . ALA A 1 117 ? 1.571 18.453 -5.246 1 72 117 ALA A C 1
ATOM 853 O O . ALA A 1 117 ? 1.582 19.25 -6.188 1 72 117 ALA A O 1
ATOM 854 N N . LEU A 1 118 ? 0.523 17.609 -4.945 1 69.56 118 LEU A N 1
ATOM 855 C CA . LEU A 1 118 ? -0.643 17.641 -5.824 1 69.56 118 LEU A CA 1
ATOM 856 C C . LEU A 1 118 ? -1.687 18.625 -5.316 1 69.56 118 LEU A C 1
ATOM 858 O O . LEU A 1 118 ? -1.978 18.672 -4.121 1 69.56 118 LEU A O 1
ATOM 862 N N . PRO A 1 119 ? -1.899 19.719 -6.117 1 60.16 119 PRO A N 1
ATOM 863 C CA . PRO A 1 119 ? -2.941 20.672 -5.73 1 60.16 119 PRO A CA 1
ATOM 864 C C . PRO A 1 119 ? -4.305 20 -5.551 1 60.16 119 PRO A C 1
ATOM 866 O O . PRO A 1 119 ? -5.043 19.828 -6.523 1 60.16 119 PRO A O 1
ATOM 869 N N . LEU A 1 120 ? -4.438 19.234 -4.539 1 56.88 120 LEU A N 1
ATOM 870 C CA . LEU A 1 120 ? -5.664 18.453 -4.398 1 56.88 120 LEU A CA 1
ATOM 871 C C . LEU A 1 120 ? -6.852 19.375 -4.113 1 56.88 120 LEU A C 1
ATOM 873 O O . LEU A 1 120 ? -7.984 19.062 -4.5 1 56.88 120 LEU A O 1
ATOM 877 N N . THR A 1 121 ? -6.812 20.219 -3.121 1 50.47 121 THR A N 1
ATOM 878 C CA . THR A 1 121 ? -7.902 21.172 -2.893 1 50.47 121 THR A CA 1
ATOM 879 C C . THR A 1 121 ? -7.773 22.375 -3.809 1 50.47 121 THR A C 1
ATOM 881 O O . THR A 1 121 ? -6.66 22.766 -4.18 1 50.47 121 THR A O 1
ATOM 884 N N . THR A 1 122 ? -8.773 22.484 -4.734 1 44.12 122 THR A N 1
ATOM 885 C CA . THR A 1 122 ? -8.953 23.672 -5.574 1 44.12 122 THR A CA 1
ATOM 886 C C . THR A 1 122 ? -8.359 24.906 -4.906 1 44.12 122 THR A C 1
ATOM 888 O O . THR A 1 122 ? -8.375 26 -5.48 1 44.12 122 THR A O 1
ATOM 891 N N . SER A 1 123 ? -8.258 24.953 -3.691 1 39.97 123 SER A N 1
ATOM 892 C CA . SER A 1 123 ? -7.73 26.219 -3.227 1 39.97 123 SER A CA 1
ATOM 893 C C . SER A 1 123 ? -6.293 26.438 -3.684 1 39.97 123 SER A C 1
ATOM 895 O O . SER A 1 123 ? -5.488 25.5 -3.66 1 39.97 123 SER A O 1
ATOM 897 N N . ILE A 1 124 ? -6.02 27.359 -4.574 1 38.62 124 ILE A N 1
ATOM 898 C CA . ILE A 1 124 ? -4.793 27.922 -5.109 1 38.62 124 ILE A CA 1
ATOM 899 C C . ILE A 1 124 ? -3.674 27.812 -4.078 1 38.62 124 ILE A C 1
ATOM 901 O O . ILE A 1 124 ? -3.594 28.625 -3.148 1 38.62 124 ILE A O 1
ATOM 905 N N . SER A 1 125 ? -3.521 26.766 -3.438 1 40.75 125 SER A N 1
ATOM 906 C CA . SER A 1 125 ? -2.412 26.812 -2.49 1 40.75 125 SER A CA 1
ATOM 907 C C . SER A 1 125 ? -1.107 27.188 -3.184 1 40.75 125 SER A C 1
ATOM 909 O O . SER A 1 125 ? -0.781 26.656 -4.242 1 40.75 125 SER A O 1
ATOM 911 N N . THR A 1 126 ? -0.711 28.344 -3.096 1 40.66 126 THR A N 1
ATOM 912 C CA . THR A 1 126 ? 0.564 28.875 -3.566 1 40.66 126 THR A CA 1
ATOM 913 C C . THR A 1 126 ? 1.699 27.906 -3.258 1 40.66 126 THR A C 1
ATOM 915 O O . THR A 1 126 ? 1.598 27.094 -2.33 1 40.66 126 THR A O 1
ATOM 918 N N . THR A 1 127 ? 2.59 27.719 -4.242 1 43.5 127 THR A N 1
ATOM 919 C CA . THR A 1 127 ? 3.857 27 -4.133 1 43.5 127 THR A CA 1
ATOM 920 C C . THR A 1 127 ? 4.387 27.062 -2.701 1 43.5 127 THR A C 1
ATOM 922 O O . THR A 1 127 ? 4.953 26.078 -2.203 1 43.5 127 THR A O 1
ATOM 925 N N . ARG A 1 128 ? 4.199 28.219 -2.088 1 45.06 128 ARG A N 1
ATOM 926 C CA . ARG A 1 128 ? 4.738 28.453 -0.754 1 45.06 128 ARG A CA 1
ATOM 927 C C . ARG A 1 128 ? 4.004 27.625 0.292 1 45.06 128 ARG A C 1
ATOM 929 O O . ARG A 1 128 ? 4.621 27.125 1.231 1 45.06 128 ARG A O 1
ATOM 936 N N . ASP A 1 129 ? 2.758 27.469 0.037 1 46.78 129 ASP A N 1
ATOM 937 C CA . ASP A 1 129 ? 1.928 26.781 1.016 1 46.78 129 ASP A CA 1
ATOM 938 C C . ASP A 1 129 ? 2.215 25.281 1.009 1 46.78 129 ASP A C 1
ATOM 940 O O . ASP A 1 129 ? 2.121 24.625 2.045 1 46.78 129 ASP A O 1
ATOM 944 N N . VAL A 1 130 ? 2.518 24.875 -0.157 1 48.25 130 VAL A N 1
ATOM 945 C CA . VAL A 1 130 ? 3.004 23.5 -0.275 1 48.25 130 VAL A CA 1
ATOM 946 C C . VAL A 1 130 ? 4.207 23.297 0.641 1 48.25 130 VAL A C 1
ATOM 948 O O . VAL A 1 130 ? 4.309 22.281 1.328 1 48.25 130 VAL A O 1
ATOM 951 N N . ALA A 1 131 ? 5.141 24.359 0.447 1 45.03 131 ALA A N 1
ATOM 952 C CA . ALA A 1 131 ? 6.34 24.328 1.279 1 45.03 131 ALA A CA 1
ATOM 953 C C . ALA A 1 131 ? 5.984 24.438 2.76 1 45.03 131 ALA A C 1
ATOM 955 O O . ALA A 1 131 ? 6.602 23.781 3.602 1 45.03 131 ALA A O 1
ATOM 956 N N . THR A 1 132 ? 5.043 25.375 3.006 1 42.75 132 THR A N 1
ATOM 957 C CA . THR A 1 132 ? 4.617 25.562 4.387 1 42.75 132 THR A CA 1
ATOM 958 C C . THR A 1 132 ? 3.652 24.469 4.816 1 42.75 132 THR A C 1
ATOM 960 O O . THR A 1 132 ? 3.621 24.078 5.988 1 42.75 132 THR A O 1
ATOM 963 N N . SER A 1 133 ? 2.545 24.328 3.947 1 45.38 133 SER A N 1
ATOM 964 C CA . SER A 1 133 ? 1.593 23.25 4.188 1 45.38 133 SER A CA 1
ATOM 965 C C . SER A 1 133 ? 2.279 21.891 4.148 1 45.38 133 SER A C 1
ATOM 967 O O . SER A 1 133 ? 1.624 20.859 4.293 1 45.38 133 SER A O 1
ATOM 969 N N . SER A 1 134 ? 3.328 22.062 3.307 1 44.12 134 SER A N 1
ATOM 970 C CA . SER A 1 134 ? 4.086 20.844 2.998 1 44.12 134 SER A CA 1
ATOM 971 C C . SER A 1 134 ? 3.705 19.703 3.932 1 44.12 134 SER A C 1
ATOM 973 O O . SER A 1 134 ? 3.131 19.938 5 1 44.12 134 SER A O 1
ATOM 975 N N . LEU A 1 135 ? 3.83 18.203 3.578 1 45.81 135 LEU A N 1
ATOM 976 C CA . LEU A 1 135 ? 3.76 16.953 4.336 1 45.81 135 LEU A CA 1
ATOM 977 C C . LEU A 1 135 ? 4.059 17.203 5.812 1 45.81 135 LEU A C 1
ATOM 979 O O . LEU A 1 135 ? 5.133 17.688 6.16 1 45.81 135 LEU A O 1
ATOM 983 N N . SER A 1 136 ? 3.197 17.781 6.449 1 48.84 136 SER A N 1
ATOM 984 C CA . SER A 1 136 ? 3.049 17.844 7.898 1 48.84 136 SER A CA 1
ATOM 985 C C . SER A 1 136 ? 4.039 16.906 8.586 1 48.84 136 SER A C 1
ATOM 987 O O . SER A 1 136 ? 4.18 15.742 8.203 1 48.84 136 SER A O 1
ATOM 989 N N . ALA A 1 137 ? 5.164 17.344 8.898 1 55.09 137 ALA A N 1
ATOM 990 C CA . ALA A 1 137 ? 6.453 16.984 9.484 1 55.09 137 ALA A CA 1
ATOM 991 C C . ALA A 1 137 ? 6.355 15.695 10.281 1 55.09 137 ALA A C 1
ATOM 993 O O . ALA A 1 137 ? 7.23 14.828 10.18 1 55.09 137 ALA A O 1
ATOM 994 N N . PRO A 1 138 ? 5.051 15.586 10.727 1 61.56 138 PRO A N 1
ATOM 995 C CA . PRO A 1 138 ? 5.219 14.5 11.703 1 61.56 138 PRO A CA 1
ATOM 996 C C . PRO A 1 138 ? 5.098 13.117 11.07 1 61.56 138 PRO A C 1
ATOM 998 O O . PRO A 1 138 ? 5.625 12.141 11.609 1 61.56 138 PRO A O 1
ATOM 1001 N N . TYR A 1 139 ? 4.465 13 9.781 1 69.56 139 TYR A N 1
ATOM 1002 C CA . TYR A 1 139 ? 4.258 11.664 9.234 1 69.56 139 TYR A CA 1
ATOM 1003 C C . TYR A 1 139 ? 5.254 11.367 8.117 1 69.56 139 TYR A C 1
ATOM 1005 O O . TYR A 1 139 ? 5.297 10.258 7.594 1 69.56 139 TYR A O 1
ATOM 1013 N N . ARG A 1 140 ? 6 12.297 7.797 1 75.31 140 ARG A N 1
ATOM 1014 C CA . ARG A 1 140 ? 6.957 12.133 6.707 1 75.31 140 ARG A CA 1
ATOM 1015 C C . ARG A 1 140 ? 7.973 11.047 7.027 1 75.31 140 ARG A C 1
ATOM 1017 O O . ARG A 1 140 ? 8.195 10.141 6.223 1 75.31 140 ARG A O 1
ATOM 1024 N N . ALA A 1 141 ? 8.469 11.133 8.195 1 80.12 141 ALA A N 1
ATOM 1025 C CA . ALA A 1 141 ? 9.539 10.211 8.555 1 80.12 141 ALA A CA 1
ATOM 1026 C C . ALA A 1 141 ? 9.023 8.781 8.664 1 80.12 141 ALA A C 1
ATOM 1028 O O . ALA A 1 141 ? 9.586 7.863 8.055 1 80.12 141 ALA A O 1
ATOM 1029 N N . PRO A 1 142 ? 7.914 8.625 9.273 1 84.56 142 PRO A N 1
ATOM 1030 C CA . PRO A 1 142 ? 7.438 7.242 9.367 1 84.56 142 PRO A CA 1
ATOM 1031 C C . PRO A 1 142 ? 7.035 6.66 8.016 1 84.56 142 PRO A C 1
ATOM 1033 O O . PRO A 1 142 ? 7.215 5.465 7.77 1 84.56 142 PRO A O 1
ATOM 1036 N N . THR A 1 143 ? 6.484 7.422 7.18 1 85.81 143 THR A N 1
ATOM 1037 C CA . THR A 1 143 ? 6.102 6.93 5.863 1 85.81 143 THR A CA 1
ATOM 1038 C C . THR A 1 143 ? 7.336 6.547 5.051 1 85.81 143 THR A C 1
ATOM 1040 O O . THR A 1 143 ? 7.32 5.562 4.309 1 85.81 143 THR A O 1
ATOM 1043 N N . LEU A 1 144 ? 8.383 7.297 5.211 1 88 144 LEU A N 1
ATOM 1044 C CA . LEU A 1 144 ? 9.625 6.969 4.531 1 88 144 LEU A CA 1
ATOM 1045 C C . LEU A 1 144 ? 10.188 5.641 5.027 1 88 144 LEU A C 1
ATOM 1047 O O . LEU A 1 144 ? 10.641 4.816 4.227 1 88 144 LEU A O 1
ATOM 1051 N N . TRP A 1 145 ? 10.094 5.531 6.309 1 90.81 145 TRP A N 1
ATOM 1052 C CA . TRP A 1 145 ? 10.602 4.281 6.867 1 90.81 145 TRP A CA 1
ATOM 1053 C C . TRP A 1 145 ? 9.805 3.092 6.348 1 90.81 145 TRP A C 1
ATOM 1055 O O . TRP A 1 145 ? 10.375 2.045 6.031 1 90.81 145 TRP A O 1
ATOM 1065 N N . ILE A 1 146 ? 8.531 3.211 6.238 1 93.62 146 ILE A N 1
ATOM 1066 C CA . ILE A 1 146 ? 7.699 2.127 5.73 1 93.62 146 ILE A CA 1
ATOM 1067 C C . ILE A 1 146 ? 8.078 1.817 4.281 1 93.62 146 ILE A C 1
ATOM 1069 O O . ILE A 1 146 ? 8.195 0.651 3.9 1 93.62 146 ILE A O 1
ATOM 1073 N N . SER A 1 147 ? 8.25 2.881 3.506 1 94.81 147 SER A N 1
ATOM 1074 C CA . SER A 1 147 ? 8.617 2.678 2.109 1 94.81 147 SER A CA 1
ATOM 1075 C C . SER A 1 147 ? 9.992 2.045 1.985 1 94.81 147 SER A C 1
ATOM 1077 O O . SER A 1 147 ? 10.219 1.19 1.125 1 94.81 147 SER A O 1
ATOM 1079 N N . ILE A 1 148 ? 10.938 2.398 2.865 1 95.38 148 ILE A N 1
ATOM 1080 C CA . ILE A 1 148 ? 12.281 1.842 2.85 1 95.38 148 ILE A CA 1
ATOM 1081 C C . ILE A 1 148 ? 12.227 0.353 3.186 1 95.38 148 ILE A C 1
ATOM 1083 O O . ILE A 1 148 ? 12.891 -0.46 2.533 1 95.38 148 ILE A O 1
ATOM 1087 N N . ILE A 1 149 ? 11.453 0.046 4.168 1 96 149 ILE A N 1
ATOM 1088 C CA . ILE A 1 149 ? 11.328 -1.347 4.582 1 96 149 ILE A CA 1
ATOM 1089 C C . ILE A 1 149 ? 10.711 -2.168 3.449 1 96 149 ILE A C 1
ATOM 1091 O O . ILE A 1 149 ? 11.18 -3.271 3.154 1 96 149 ILE A O 1
ATOM 1095 N N . LEU A 1 150 ? 9.742 -1.651 2.848 1 96.88 150 LEU A N 1
ATOM 1096 C CA . LEU A 1 150 ? 9.102 -2.348 1.737 1 96.88 150 LEU A CA 1
ATOM 1097 C C . LEU A 1 150 ? 10.078 -2.557 0.586 1 96.88 150 LEU A C 1
ATOM 1099 O O . LEU A 1 150 ? 10.203 -3.668 0.071 1 96.88 150 LEU A O 1
ATOM 1103 N N . LEU A 1 151 ? 10.758 -1.499 0.199 1 97.94 151 LEU A N 1
ATOM 1104 C CA . LEU A 1 151 ? 11.672 -1.567 -0.937 1 97.94 151 LEU A CA 1
ATOM 1105 C C . LEU A 1 151 ? 12.867 -2.453 -0.618 1 97.94 151 LEU A C 1
ATOM 1107 O O . LEU A 1 151 ? 13.375 -3.158 -1.494 1 97.94 151 LEU A O 1
ATOM 1111 N N . SER A 1 152 ? 13.336 -2.41 0.621 1 97.31 152 SER A N 1
ATOM 1112 C CA . SER A 1 152 ? 14.414 -3.299 1.037 1 97.31 152 SER A CA 1
ATOM 1113 C C . SER A 1 152 ? 13.984 -4.762 0.985 1 97.31 152 SER A C 1
ATOM 1115 O O . SER A 1 152 ? 14.734 -5.621 0.528 1 97.31 152 SER A O 1
ATOM 1117 N N . SER A 1 153 ? 12.805 -5 1.496 1 96.38 153 SER A N 1
ATOM 1118 C CA . SER A 1 153 ? 12.273 -6.359 1.449 1 96.38 153 SER A CA 1
ATOM 1119 C C . SER A 1 153 ? 12.102 -6.836 0.011 1 96.38 153 SER A C 1
ATOM 1121 O O . SER A 1 153 ? 12.406 -7.984 -0.31 1 96.38 153 SER A O 1
ATOM 1123 N N . LEU A 1 154 ? 11.602 -5.969 -0.846 1 95.81 154 LEU A N 1
ATOM 1124 C CA . LEU A 1 154 ? 11.445 -6.285 -2.262 1 95.81 154 LEU A CA 1
ATOM 1125 C C . LEU A 1 154 ? 12.797 -6.578 -2.902 1 95.81 154 LEU A C 1
ATOM 1127 O O . LEU A 1 154 ? 12.93 -7.52 -3.688 1 95.81 154 LEU A O 1
ATOM 1131 N N . SER A 1 155 ? 13.758 -5.773 -2.59 1 96.5 155 SER A N 1
ATOM 1132 C CA . SER A 1 155 ? 15.102 -5.984 -3.121 1 96.5 155 SER A CA 1
ATOM 1133 C C . SER A 1 155 ? 15.656 -7.332 -2.688 1 96.5 155 SER A C 1
ATOM 1135 O O . SER A 1 155 ? 16.203 -8.078 -3.508 1 96.5 155 SER A O 1
ATOM 1137 N N . TYR A 1 156 ? 15.555 -7.668 -1.47 1 95.69 156 TYR A N 1
ATOM 1138 C CA . TYR A 1 156 ? 16.062 -8.922 -0.938 1 95.69 156 TYR A CA 1
ATOM 1139 C C . TYR A 1 156 ? 15.359 -10.117 -1.581 1 95.69 156 TYR A C 1
ATOM 1141 O O . TYR A 1 156 ? 16.016 -11.055 -2.041 1 95.69 156 TYR A O 1
ATOM 1149 N N . SER A 1 157 ? 14.023 -10.078 -1.555 1 91.75 157 SER A N 1
ATOM 1150 C CA . SER A 1 157 ? 13.258 -11.188 -2.102 1 91.75 157 SER A CA 1
ATOM 1151 C C . SER A 1 157 ? 13.547 -11.383 -3.586 1 91.75 157 SER A C 1
ATOM 1153 O O . SER A 1 157 ? 13.641 -12.523 -4.059 1 91.75 157 SER A O 1
ATOM 1155 N N . SER A 1 158 ? 13.641 -10.359 -4.355 1 91.12 158 SER A N 1
ATOM 1156 C CA . SER A 1 158 ? 13.922 -10.469 -5.781 1 91.12 158 SER A CA 1
ATOM 1157 C C . SER A 1 158 ? 15.359 -10.906 -6.031 1 91.12 158 SER A C 1
ATOM 1159 O O . SER A 1 158 ? 15.648 -11.594 -7.012 1 91.12 158 SER A O 1
ATOM 1161 N N . TYR A 1 159 ? 16.266 -10.539 -5.152 1 91.75 159 TYR A N 1
ATOM 1162 C CA . TYR A 1 159 ? 17.656 -10.961 -5.27 1 91.75 159 TYR A CA 1
ATOM 1163 C C . TYR A 1 159 ? 17.781 -12.477 -5.137 1 91.75 159 TYR A C 1
ATOM 1165 O O . TYR A 1 159 ? 18.531 -13.109 -5.871 1 91.75 159 TYR A O 1
ATOM 1173 N N . THR A 1 160 ? 17.016 -13.031 -4.207 1 88.94 160 THR A N 1
ATOM 1174 C CA . THR A 1 160 ? 17.062 -14.477 -3.98 1 88.94 160 THR A CA 1
ATOM 1175 C C . THR A 1 160 ? 16.531 -15.234 -5.191 1 88.94 160 THR A C 1
ATOM 1177 O O . THR A 1 160 ? 16.844 -16.406 -5.383 1 88.94 160 THR A O 1
ATOM 1180 N N . LEU A 1 161 ? 15.789 -14.586 -6.02 1 86.25 161 LEU A N 1
ATOM 1181 C CA . LEU A 1 161 ? 15.219 -15.211 -7.211 1 86.25 161 LEU A CA 1
ATOM 1182 C C . LEU A 1 161 ? 16.031 -14.836 -8.453 1 86.25 161 LEU A C 1
ATOM 1184 O O . LEU A 1 161 ? 15.633 -15.156 -9.578 1 86.25 161 LEU A O 1
ATOM 1188 N N . ASN A 1 162 ? 17.094 -14.102 -8.234 1 86.38 162 ASN A N 1
ATOM 1189 C CA . ASN A 1 162 ? 18 -13.688 -9.289 1 86.38 162 ASN A CA 1
ATOM 1190 C C . ASN A 1 162 ? 17.328 -12.727 -10.273 1 86.38 162 ASN A C 1
ATOM 1192 O O . ASN A 1 162 ? 17.594 -12.773 -11.469 1 86.38 162 ASN A O 1
ATOM 1196 N N . LEU A 1 163 ? 16.328 -11.977 -9.812 1 88.75 163 LEU A N 1
ATOM 1197 C CA . LEU A 1 163 ? 15.672 -10.922 -10.586 1 88.75 163 LEU A CA 1
ATOM 1198 C C . LEU A 1 163 ? 16.328 -9.57 -10.336 1 88.75 163 LEU A C 1
ATOM 1200 O O . LEU A 1 163 ? 15.727 -8.68 -9.742 1 88.75 163 LEU A O 1
ATOM 1204 N N . LEU A 1 164 ? 17.406 -9.352 -10.953 1 91.12 164 LEU A N 1
ATOM 1205 C CA . LEU A 1 164 ? 18.266 -8.195 -10.68 1 91.12 164 LEU A CA 1
ATOM 1206 C C . LEU A 1 164 ? 17.609 -6.914 -11.195 1 91.12 164 LEU A C 1
ATOM 1208 O O . LEU A 1 164 ? 17.812 -5.84 -10.625 1 91.12 164 LEU A O 1
ATOM 1212 N N . SER A 1 165 ? 16.828 -7.09 -12.281 1 90.69 165 SER A N 1
ATOM 1213 C CA . SER A 1 165 ? 16.156 -5.918 -12.844 1 90.69 165 SER A CA 1
ATOM 1214 C C . SER A 1 165 ? 15.203 -5.289 -11.836 1 90.69 165 SER A C 1
ATOM 1216 O O . SER A 1 165 ? 14.875 -4.105 -11.945 1 90.69 165 SER A O 1
ATOM 1218 N N . ILE A 1 166 ? 14.703 -6.02 -10.859 1 92.94 166 ILE A N 1
ATOM 1219 C CA . ILE A 1 166 ? 13.812 -5.523 -9.82 1 92.94 166 ILE A CA 1
ATOM 1220 C C . ILE A 1 166 ? 14.609 -5.238 -8.547 1 92.94 166 ILE A C 1
ATOM 1222 O O . ILE A 1 166 ? 14.398 -4.219 -7.891 1 92.94 166 ILE A O 1
ATOM 1226 N N . SER A 1 167 ? 15.609 -6.094 -8.273 1 95.5 167 SER A N 1
ATOM 1227 C CA . SER A 1 167 ? 16.344 -6.039 -7.016 1 95.5 167 SER A CA 1
ATOM 1228 C C . SER A 1 167 ? 17.234 -4.797 -6.953 1 95.5 167 SER A C 1
ATOM 1230 O O . SER A 1 167 ? 17.266 -4.102 -5.934 1 95.5 167 SER A O 1
ATOM 1232 N N . VAL A 1 168 ? 17.875 -4.457 -7.98 1 96.62 168 VAL A N 1
ATOM 1233 C CA . VAL A 1 168 ? 18.875 -3.4 -7.969 1 96.62 168 VAL A CA 1
ATOM 1234 C C . VAL A 1 168 ? 18.188 -2.041 -7.832 1 96.62 168 VAL A C 1
ATOM 1236 O O . VAL A 1 168 ? 18.516 -1.269 -6.922 1 96.62 168 VAL A O 1
ATOM 1239 N N . PRO A 1 169 ? 17.219 -1.76 -8.727 1 97.31 169 PRO A N 1
ATOM 1240 C CA . PRO A 1 169 ? 16.562 -0.465 -8.547 1 97.31 169 PRO A CA 1
ATOM 1241 C C . PRO A 1 169 ? 15.883 -0.333 -7.184 1 97.31 169 PRO A C 1
ATOM 1243 O O . PRO A 1 169 ? 15.875 0.752 -6.594 1 97.31 169 PRO A O 1
ATOM 1246 N N . SER A 1 170 ? 15.297 -1.368 -6.688 1 97.88 170 SER A N 1
ATOM 1247 C CA . SER A 1 170 ? 14.672 -1.326 -5.375 1 97.88 170 SER A CA 1
ATOM 1248 C C . SER A 1 170 ? 15.695 -1.095 -4.273 1 97.88 170 SER A C 1
ATOM 1250 O O . SER A 1 170 ? 15.43 -0.381 -3.305 1 97.88 170 SER A O 1
ATOM 1252 N N . ALA A 1 171 ? 16.828 -1.7 -4.395 1 97.69 171 ALA A N 1
ATOM 1253 C CA . ALA A 1 171 ? 17.906 -1.506 -3.426 1 97.69 171 ALA A CA 1
ATOM 1254 C C . ALA A 1 171 ? 18.422 -0.071 -3.463 1 97.69 171 ALA A C 1
ATOM 1256 O O . ALA A 1 171 ? 18.672 0.531 -2.418 1 97.69 171 ALA A O 1
ATOM 1257 N N . LEU A 1 172 ? 18.562 0.417 -4.617 1 97.75 172 LEU A N 1
ATOM 1258 C CA . LEU A 1 172 ? 19.047 1.78 -4.785 1 97.75 172 LEU A CA 1
ATOM 1259 C C . LEU A 1 172 ? 18.062 2.787 -4.203 1 97.75 172 LEU A C 1
ATOM 1261 O O . LEU A 1 172 ? 18.469 3.744 -3.537 1 97.75 172 LEU A O 1
ATOM 1265 N N . LEU A 1 173 ? 16.844 2.541 -4.441 1 97.94 173 LEU A N 1
ATOM 1266 C CA . LEU A 1 173 ? 15.812 3.432 -3.904 1 97.94 173 LEU A CA 1
ATOM 1267 C C . LEU A 1 173 ? 15.75 3.336 -2.385 1 97.94 173 LEU A C 1
ATOM 1269 O O . LEU A 1 173 ? 15.57 4.344 -1.701 1 97.94 173 LEU A O 1
ATOM 1273 N N . ALA A 1 174 ? 15.828 2.117 -1.885 1 97.69 174 ALA A N 1
ATOM 1274 C CA . ALA A 1 174 ? 15.844 1.948 -0.434 1 97.69 174 ALA A CA 1
ATOM 1275 C C . ALA A 1 174 ? 17.031 2.684 0.191 1 97.69 174 ALA A C 1
ATOM 1277 O O . ALA A 1 174 ? 16.875 3.35 1.219 1 97.69 174 ALA A O 1
ATOM 1278 N N . ALA A 1 175 ? 18.188 2.592 -0.43 1 96.88 175 ALA A N 1
ATOM 1279 C CA . ALA A 1 175 ? 19.375 3.277 0.056 1 96.88 175 ALA A CA 1
ATOM 1280 C C . ALA A 1 175 ? 19.203 4.793 -0.008 1 96.88 175 ALA A C 1
ATOM 1282 O O . ALA A 1 175 ? 19.594 5.508 0.918 1 96.88 175 ALA A O 1
ATOM 1283 N N . TRP A 1 176 ? 18.656 5.219 -1.074 1 96.06 176 TRP A N 1
ATOM 1284 C CA . TRP A 1 176 ? 18.391 6.648 -1.227 1 96.06 176 TRP A CA 1
ATOM 1285 C C . TRP A 1 176 ? 17.422 7.137 -0.151 1 96.06 176 TRP A C 1
ATOM 1287 O O . TRP A 1 176 ? 17.625 8.211 0.425 1 96.06 176 TRP A O 1
ATOM 1297 N N . GLY A 1 177 ? 16.344 6.414 0.025 1 94 177 GLY A N 1
ATOM 1298 C CA . GLY A 1 177 ? 15.422 6.773 1.094 1 94 177 GLY A CA 1
ATOM 1299 C C . GLY A 1 177 ? 16.094 6.867 2.451 1 94 177 GLY A C 1
ATOM 1300 O O . GLY A 1 177 ? 15.82 7.793 3.219 1 94 177 GLY A O 1
ATOM 1301 N N . CYS A 1 178 ? 16.938 5.902 2.766 1 93 178 CYS A N 1
ATOM 1302 C CA . CYS A 1 178 ? 17.688 5.922 4.016 1 93 178 CYS A CA 1
ATOM 1303 C C . CYS A 1 178 ? 18.531 7.184 4.125 1 93 178 CYS A C 1
ATOM 1305 O O . CYS A 1 178 ? 18.594 7.809 5.188 1 93 178 CYS A O 1
ATOM 1307 N N . TRP A 1 179 ? 19.156 7.559 3.062 1 92.06 179 TRP A N 1
ATOM 1308 C CA . TRP A 1 179 ? 19.969 8.766 3.02 1 92.06 179 TRP A CA 1
ATOM 1309 C C . TRP A 1 179 ? 19.125 10 3.316 1 92.06 179 TRP A C 1
ATOM 1311 O O . TRP A 1 179 ? 19.547 10.883 4.074 1 92.06 179 TRP A O 1
ATOM 1321 N N . VAL A 1 180 ? 17.906 10.062 2.783 1 87.75 180 VAL A N 1
ATOM 1322 C CA . VAL A 1 180 ? 17.016 11.203 2.957 1 87.75 180 VAL A CA 1
ATOM 1323 C C . VAL A 1 180 ? 16.578 11.297 4.414 1 87.75 180 VAL A C 1
ATOM 1325 O O . VAL A 1 180 ? 16.5 12.391 4.98 1 87.75 180 VAL A O 1
ATOM 1328 N N . VAL A 1 181 ? 16.266 10.188 5.027 1 83.62 181 VAL A N 1
ATOM 1329 C CA . VAL A 1 181 ? 15.789 10.18 6.406 1 83.62 181 VAL A CA 1
ATOM 1330 C C . VAL A 1 181 ? 16.938 10.531 7.355 1 83.62 181 VAL A C 1
ATOM 1332 O O . VAL A 1 181 ? 16.734 11.266 8.328 1 83.62 181 VAL A O 1
ATOM 1335 N N . LEU A 1 182 ? 18.094 9.992 7.152 1 82.12 182 LEU A N 1
ATOM 1336 C CA . LEU A 1 182 ? 19.219 10.164 8.07 1 82.12 182 LEU A CA 1
ATOM 1337 C C . LEU A 1 182 ? 19.828 11.547 7.934 1 82.12 182 LEU A C 1
ATOM 1339 O O . LEU A 1 182 ? 20.25 12.156 8.93 1 82.12 182 LEU A O 1
ATOM 1343 N N . PHE A 1 183 ? 19.906 11.984 6.836 1 75.69 183 PHE A N 1
ATOM 1344 C CA . PHE A 1 183 ? 20.641 13.219 6.625 1 75.69 183 PHE A CA 1
ATOM 1345 C C . PHE A 1 183 ? 19.688 14.367 6.301 1 75.69 183 PHE A C 1
ATOM 1347 O O . PHE A 1 183 ? 20.109 15.531 6.25 1 75.69 183 PHE A O 1
ATOM 1354 N N . GLY A 1 184 ? 18.5 13.977 6.078 1 61.47 184 GLY A N 1
ATOM 1355 C CA . GLY A 1 184 ? 17.562 15.047 5.816 1 61.47 184 GLY A CA 1
ATOM 1356 C C . GLY A 1 184 ? 17.062 15.727 7.078 1 61.47 184 GLY A C 1
ATOM 1357 O O . GLY A 1 184 ? 16.547 16.844 7.031 1 61.47 184 GLY A O 1
ATOM 1358 N N . HIS A 1 185 ? 17 15.023 8.312 1 53.19 185 HIS A N 1
ATOM 1359 C CA . HIS A 1 185 ? 16.547 15.594 9.57 1 53.19 185 HIS A CA 1
ATOM 1360 C C . HIS A 1 185 ? 17.672 16.391 10.25 1 53.19 185 HIS A C 1
ATOM 1362 O O . HIS A 1 185 ? 17.406 17.203 11.141 1 53.19 185 HIS A O 1
ATOM 1368 N N . GLU A 1 186 ? 18.859 16.234 9.898 1 49.59 186 GLU A N 1
ATOM 1369 C CA . GLU A 1 186 ? 19.969 16.75 10.703 1 49.59 186 GLU A CA 1
ATOM 1370 C C . GLU A 1 186 ? 19.812 18.25 10.938 1 49.59 186 GLU A C 1
ATOM 1372 O O . GLU A 1 186 ? 20.516 18.828 11.766 1 49.59 186 GLU A O 1
ATOM 1377 N N . GLY A 1 187 ? 19.016 18.984 10.312 1 41.31 187 GLY A N 1
ATOM 1378 C CA . GLY A 1 187 ? 19.172 20.359 10.742 1 41.31 187 GLY A CA 1
ATOM 1379 C C . GLY A 1 187 ? 18.766 20.594 12.18 1 41.31 187 GLY A C 1
ATOM 1380 O O . GLY A 1 187 ? 19.062 21.641 12.758 1 41.31 187 GLY A O 1
ATOM 1381 N N . ARG A 1 188 ? 17.844 19.766 12.789 1 43.22 188 ARG A N 1
ATOM 1382 C CA . ARG A 1 188 ? 17.375 20.203 14.102 1 43.22 188 ARG A CA 1
ATOM 1383 C C . ARG A 1 188 ? 18.359 19.781 15.195 1 43.22 188 ARG A C 1
ATOM 1385 O O . ARG A 1 188 ? 18.234 20.203 16.344 1 43.22 188 ARG A O 1
ATOM 1392 N N . VAL A 1 189 ? 19.188 18.766 14.992 1 39.34 189 VAL A N 1
ATOM 1393 C CA . VAL A 1 189 ? 19.906 18.312 16.188 1 39.34 189 VAL A CA 1
ATOM 1394 C C . VAL A 1 189 ? 20.922 19.359 16.594 1 39.34 189 VAL A C 1
ATOM 1396 O O . VAL A 1 189 ? 21.281 19.453 17.781 1 39.34 189 VAL A O 1
ATOM 1399 N N . ASN A 1 190 ? 21.406 19.969 15.609 1 37.41 190 ASN A N 1
ATOM 1400 C CA . ASN A 1 190 ? 22.5 20.812 16.078 1 37.41 190 ASN A CA 1
ATOM 1401 C C . ASN A 1 190 ? 22 22.062 16.781 1 37.41 190 ASN A C 1
ATOM 1403 O O . ASN A 1 190 ? 22.797 22.953 17.109 1 37.41 190 ASN A O 1
ATOM 1407 N N . GLN A 1 191 ? 20.703 22.094 16.812 1 39.53 191 GLN A N 1
ATOM 1408 C CA . GLN A 1 191 ? 20.297 23.344 17.453 1 39.53 191 GLN A CA 1
ATOM 1409 C C . GLN A 1 191 ? 20.516 23.297 18.953 1 39.53 191 GLN A C 1
ATOM 1411 O O . GLN A 1 191 ? 20.531 24.344 19.625 1 39.53 191 GLN A O 1
ATOM 1416 N N . GLN A 1 192 ? 20.594 22.031 19.453 1 39.44 192 GLN A N 1
ATOM 1417 C CA . GLN A 1 192 ? 20.688 22.016 20.922 1 39.44 192 GLN A CA 1
ATOM 1418 C C . GLN A 1 192 ? 22.078 22.453 21.391 1 39.44 192 GLN A C 1
ATOM 1420 O O . GLN A 1 192 ? 22.266 22.812 22.547 1 39.44 192 GLN A O 1
ATOM 1425 N N . SER A 1 193 ? 23.016 22.25 20.422 1 39.5 193 SER A N 1
ATOM 1426 C CA . SER A 1 193 ? 24.344 22.484 20.969 1 39.5 193 SER A CA 1
ATOM 1427 C C . SER A 1 193 ? 24.609 23.984 21.141 1 39.5 193 SER A C 1
ATOM 1429 O O . SER A 1 193 ? 25.594 24.375 21.75 1 39.5 193 SER A O 1
ATOM 1431 N N . ALA A 1 194 ? 23.812 24.75 20.312 1 36.59 194 ALA A N 1
ATOM 1432 C CA . ALA A 1 194 ? 24.219 26.141 20.375 1 36.59 194 ALA A CA 1
ATOM 1433 C C . ALA A 1 194 ? 23.719 26.797 21.656 1 36.59 194 ALA A C 1
ATOM 1435 O O . ALA A 1 194 ? 23.875 28.016 21.844 1 36.59 194 ALA A O 1
ATOM 1436 N N . ARG A 1 195 ? 22.828 26.078 22.375 1 38.97 195 ARG A N 1
ATOM 1437 C CA . ARG A 1 195 ? 22.5 26.75 23.641 1 38.97 195 ARG A CA 1
ATOM 1438 C C . ARG A 1 195 ? 23.688 26.703 24.594 1 38.97 195 ARG A C 1
ATOM 1440 O O . ARG A 1 195 ? 23.859 25.734 25.328 1 38.97 195 ARG A O 1
ATOM 1447 N N . ALA A 1 196 ? 24.828 26.906 24.078 1 36.28 196 ALA A N 1
ATOM 1448 C CA . ALA A 1 196 ? 25.906 27.234 25 1 36.28 196 ALA A CA 1
ATOM 1449 C C . ALA A 1 196 ? 25.406 28.094 26.156 1 36.28 196 ALA A C 1
ATOM 1451 O O . ALA A 1 196 ? 24.609 29.016 25.938 1 36.28 196 ALA A O 1
ATOM 1452 N N . SER A 1 197 ? 25.312 27.422 27.359 1 37.22 197 SER A N 1
ATOM 1453 C CA . SER A 1 197 ? 25.141 27.938 28.719 1 37.22 197 SER A CA 1
ATOM 1454 C C . SER A 1 197 ? 25.906 29.25 28.891 1 37.22 197 SER A C 1
ATOM 1456 O O . SER A 1 197 ? 27.141 29.25 28.906 1 37.22 197 SER A O 1
ATOM 1458 N N . SER A 1 198 ? 25.656 30.234 28.125 1 36.38 198 SER A N 1
ATOM 1459 C CA . SER A 1 198 ? 26.219 31.516 28.562 1 36.38 198 SER A CA 1
ATOM 1460 C C . SER A 1 198 ? 25.938 31.766 30.047 1 36.38 198 SER A C 1
ATOM 1462 O O . SER A 1 198 ? 24.859 32.25 30.391 1 36.38 198 SER A O 1
ATOM 1464 N N . TYR A 1 199 ? 26.031 30.766 30.969 1 38.28 199 TYR A N 1
ATOM 1465 C CA . TYR A 1 199 ? 26.047 31.219 32.344 1 38.28 199 TYR A CA 1
ATOM 1466 C C . TYR A 1 199 ? 27.031 32.375 32.531 1 38.28 199 TYR A C 1
ATOM 1468 O O . TYR A 1 199 ? 28.203 32.281 32.188 1 38.28 199 TYR A O 1
ATOM 1476 N N . PRO A 1 200 ? 26.5 33.594 32.406 1 40.16 200 PRO A N 1
ATOM 1477 C CA . PRO A 1 200 ? 27.312 34.75 32.781 1 40.16 200 PRO A CA 1
ATOM 1478 C C . PRO A 1 200 ? 28.047 34.562 34.094 1 40.16 200 PRO A C 1
ATOM 1480 O O . PRO A 1 200 ? 27.422 34.5 35.156 1 40.16 200 PRO A O 1
ATOM 1483 N N . PHE A 1 201 ? 28.844 33.531 34.469 1 39.47 201 PHE A N 1
ATOM 1484 C CA . PHE A 1 201 ? 29.688 33.656 35.656 1 39.47 201 PHE A CA 1
ATOM 1485 C C . PHE A 1 201 ? 30.391 35 35.688 1 39.47 201 PHE A C 1
ATOM 1487 O O . PHE A 1 201 ? 31.312 35.25 34.906 1 39.47 201 PHE A O 1
ATOM 1494 N N . GLY A 1 202 ? 29.609 36.125 35.812 1 37.44 202 GLY A N 1
ATOM 1495 C CA . GLY A 1 202 ? 30.172 37.406 36.156 1 37.44 202 GLY A CA 1
ATOM 1496 C C . GLY A 1 202 ? 31.359 37.312 37.094 1 37.44 202 GLY A C 1
ATOM 1497 O O . GLY A 1 202 ? 31.344 36.531 38.031 1 37.44 202 GLY A O 1
ATOM 1498 N N . ASN A 1 203 ? 32.531 37.406 36.562 1 41 203 ASN A N 1
ATOM 1499 C CA . ASN A 1 203 ? 33.812 37.562 37.25 1 41 203 ASN A CA 1
ATOM 1500 C C . ASN A 1 203 ? 33.688 38.438 38.5 1 41 203 ASN A C 1
ATOM 1502 O O . ASN A 1 203 ? 33.625 39.656 38.406 1 41 203 ASN A O 1
ATOM 1506 N N . VAL A 1 204 ? 32.719 38.125 39.375 1 40.88 204 VAL A N 1
ATOM 1507 C CA . VAL A 1 204 ? 32.594 38.781 40.656 1 40.88 204 VAL A CA 1
ATOM 1508 C C . VAL A 1 204 ? 33.969 38.938 41.312 1 40.88 204 VAL A C 1
ATOM 1510 O O . VAL A 1 204 ? 34.188 39.875 42.094 1 40.88 204 VAL A O 1
ATOM 1513 N N . GLU A 1 205 ? 34.875 37.969 40.969 1 42 205 GLU A N 1
ATOM 1514 C CA . GLU A 1 205 ? 36.156 38.062 41.688 1 42 205 GLU A CA 1
ATOM 1515 C C . GLU A 1 205 ? 36.938 39.281 41.219 1 42 205 GLU A C 1
ATOM 1517 O O . GLU A 1 205 ? 37.688 39.875 42 1 42 205 GLU A O 1
ATOM 1522 N N . ALA A 1 206 ? 36.719 39.688 40 1 43.59 206 ALA A N 1
ATOM 1523 C CA . ALA A 1 206 ? 37.531 40.812 39.562 1 43.59 206 ALA A CA 1
ATOM 1524 C C . ALA A 1 206 ? 37.094 42.094 40.219 1 43.59 206 ALA A C 1
ATOM 1526 O O . ALA A 1 206 ? 37.906 42.969 40.5 1 43.59 206 ALA A O 1
ATOM 1527 N N . GLU A 1 207 ? 35.781 42.156 40.562 1 40.12 207 GLU A N 1
ATOM 1528 C CA . GLU A 1 207 ? 35.344 43.375 41.219 1 40.12 207 GLU A CA 1
ATOM 1529 C C . GLU A 1 207 ? 35.844 43.406 42.656 1 40.12 207 GLU A C 1
ATOM 1531 O O . GLU A 1 207 ? 35.969 44.5 43.25 1 40.12 207 GLU A O 1
ATOM 1536 N N . LYS A 1 208 ? 35.969 42.25 43.312 1 46.59 208 LYS A N 1
ATOM 1537 C CA . LYS A 1 208 ? 36.438 42.312 44.688 1 46.59 208 LYS A CA 1
ATOM 1538 C C . LYS A 1 208 ? 37.875 42.781 44.75 1 46.59 208 LYS A C 1
ATOM 1540 O O . LYS A 1 208 ? 38.281 43.5 45.688 1 46.59 208 LYS A O 1
ATOM 1545 N N . GLU A 1 209 ? 38.688 42.375 43.812 1 46.72 209 GLU A N 1
ATOM 1546 C CA . GLU A 1 209 ? 40.094 42.75 43.906 1 46.72 209 GLU A CA 1
ATOM 1547 C C . GLU A 1 209 ? 40.281 44.25 43.75 1 46.72 209 GLU A C 1
ATOM 1549 O O . GLU A 1 209 ? 41.156 44.844 44.375 1 46.72 209 GLU A O 1
ATOM 1554 N N . LYS A 1 210 ? 39.375 44.875 42.969 1 46.16 210 LYS A N 1
ATOM 1555 C CA . LYS A 1 210 ? 39.562 46.312 42.812 1 46.16 210 LYS A CA 1
ATOM 1556 C C . LYS A 1 210 ? 39.156 47.062 44.094 1 46.16 210 LYS A C 1
ATOM 1558 O O . LYS A 1 210 ? 39.625 48.188 44.344 1 46.16 210 LYS A O 1
ATOM 1563 N N . GLN A 1 211 ? 38.219 46.469 44.906 1 46.78 211 GLN A N 1
ATOM 1564 C CA . GLN A 1 211 ? 37.875 47.156 46.156 1 46.78 211 GLN A CA 1
ATOM 1565 C C . GLN A 1 211 ? 39 47.031 47.188 1 46.78 211 GLN A C 1
ATOM 1567 O O . GLN A 1 211 ? 39.094 47.844 48.094 1 46.78 211 GLN A O 1
ATOM 1572 N N . GLY A 1 212 ? 39.781 46.031 47.062 1 50.5 212 GLY A N 1
ATOM 1573 C CA . GLY A 1 212 ? 40.875 45.938 48.031 1 50.5 212 GLY A CA 1
ATOM 1574 C C . GLY A 1 212 ? 41.875 47.062 47.875 1 50.5 212 GLY A C 1
ATOM 1575 O O . GLY A 1 212 ? 42.625 47.375 48.812 1 50.5 212 GLY A O 1
ATOM 1576 N N . LYS A 1 213 ? 42.219 47.531 46.688 1 52.91 213 LYS A N 1
ATOM 1577 C CA . LYS A 1 213 ? 43.25 48.531 46.562 1 52.91 213 LYS A CA 1
ATOM 1578 C C . LYS A 1 213 ? 42.781 49.906 47.062 1 52.91 213 LYS A C 1
ATOM 1580 O O . LYS A 1 213 ? 43.562 50.844 47.094 1 52.91 213 LYS A O 1
ATOM 1585 N N . ARG A 1 214 ? 41.469 50.188 47.125 1 47.22 214 ARG A N 1
ATOM 1586 C CA . ARG A 1 214 ? 41.125 51.531 47.5 1 47.22 214 ARG A CA 1
ATOM 1587 C C . ARG A 1 214 ? 41.156 51.719 49 1 47.22 214 ARG A C 1
ATOM 1589 O O . ARG A 1 214 ? 40.875 52.812 49.531 1 47.22 214 ARG A O 1
ATOM 1596 N N . GLU A 1 215 ? 41.531 50.656 49.719 1 40.25 215 GLU A N 1
ATOM 1597 C CA . GLU A 1 215 ? 41.906 51.062 51.094 1 40.25 215 GLU A CA 1
ATOM 1598 C C . GLU A 1 215 ? 43.406 51.438 51.156 1 40.25 215 GLU A C 1
ATOM 1600 O O . GLU A 1 215 ? 44.219 50.875 50.406 1 40.25 215 GLU A O 1
ATOM 1605 N N . MET B 1 1 ? -36.25 65.875 22.5 1 29.72 1 MET B N 1
ATOM 1606 C CA . MET B 1 1 ? -36.25 64.5 22.922 1 29.72 1 MET B CA 1
ATOM 1607 C C . MET B 1 1 ? -35.281 63.656 22.094 1 29.72 1 MET B C 1
ATOM 1609 O O . MET B 1 1 ? -35.438 63.562 20.875 1 29.72 1 MET B O 1
ATOM 1613 N N . SER B 1 2 ? -33.938 63.688 22.391 1 35 2 SER B N 1
ATOM 1614 C CA . SER B 1 2 ? -32.719 63.188 21.797 1 35 2 SER B CA 1
ATOM 1615 C C . SER B 1 2 ? -32.719 61.656 21.781 1 35 2 SER B C 1
ATOM 1617 O O . SER B 1 2 ? -32.75 61.031 22.844 1 35 2 SER B O 1
ATOM 1619 N N . LEU B 1 3 ? -33.406 60.969 20.828 1 40.53 3 LEU B N 1
ATOM 1620 C CA . LEU B 1 3 ? -33.406 59.531 20.594 1 40.53 3 LEU B CA 1
ATOM 1621 C C . LEU B 1 3 ? -31.984 59.031 20.391 1 40.53 3 LEU B C 1
ATOM 1623 O O . LEU B 1 3 ? -31.422 59.156 19.312 1 40.53 3 LEU B O 1
ATOM 1627 N N . THR B 1 4 ? -31.094 59.188 21.375 1 40.91 4 THR B N 1
ATOM 1628 C CA . THR B 1 4 ? -29.781 58.5 21.328 1 40.91 4 THR B CA 1
ATOM 1629 C C . THR B 1 4 ? -29.953 57 21.188 1 40.91 4 THR B C 1
ATOM 1631 O O . THR B 1 4 ? -30.656 56.375 21.984 1 40.91 4 THR B O 1
ATOM 1634 N N . PRO B 1 5 ? -29.844 56.469 19.969 1 44.25 5 PRO B N 1
ATOM 1635 C CA . PRO B 1 5 ? -29.906 55 19.828 1 44.25 5 PRO B CA 1
ATOM 1636 C C . PRO B 1 5 ? -29.031 54.281 20.844 1 44.25 5 PRO B C 1
ATOM 1638 O O . PRO B 1 5 ? -27.969 54.781 21.219 1 44.25 5 PRO B O 1
ATOM 1641 N N . SER B 1 6 ? -29.656 53.75 21.922 1 42.12 6 SER B N 1
ATOM 1642 C CA . SER B 1 6 ? -28.953 52.938 22.922 1 42.12 6 SER B CA 1
ATOM 1643 C C . SER B 1 6 ? -28.078 51.875 22.281 1 42.12 6 SER B C 1
ATOM 1645 O O . SER B 1 6 ? -28.516 51.188 21.375 1 42.12 6 SER B O 1
ATOM 1647 N N . PRO B 1 7 ? -26.75 52.094 22.203 1 45.25 7 PRO B N 1
ATOM 1648 C CA . PRO B 1 7 ? -25.703 51.188 21.672 1 45.25 7 PRO B CA 1
ATOM 1649 C C . PRO B 1 7 ? -25.891 49.75 22.109 1 45.25 7 PRO B C 1
ATOM 1651 O O . PRO B 1 7 ? -25.094 48.875 21.75 1 45.25 7 PRO B O 1
ATOM 1654 N N . SER B 1 8 ? -26.797 49.531 23.172 1 41.97 8 SER B N 1
ATOM 1655 C CA . SER B 1 8 ? -26.703 48.188 23.734 1 41.97 8 SER B CA 1
ATOM 1656 C C . SER B 1 8 ? -27.406 47.156 22.844 1 41.97 8 SER B C 1
ATOM 1658 O O . SER B 1 8 ? -28.531 46.75 23.141 1 41.97 8 SER B O 1
ATOM 1660 N N . ASP B 1 9 ? -27.578 47.375 21.594 1 42.66 9 ASP B N 1
ATOM 1661 C CA . ASP B 1 9 ? -28.203 46.25 20.875 1 42.66 9 ASP B CA 1
ATOM 1662 C C . ASP B 1 9 ? -27.422 44.969 21.094 1 42.66 9 ASP B C 1
ATOM 1664 O O . ASP B 1 9 ? -26.25 44.875 20.75 1 42.66 9 ASP B O 1
ATOM 1668 N N . PRO B 1 10 ? -27.766 44.188 22.156 1 46.31 10 PRO B N 1
ATOM 1669 C CA . PRO B 1 10 ? -27.141 42.938 22.562 1 46.31 10 PRO B CA 1
ATOM 1670 C C . PRO B 1 10 ? -26.953 41.969 21.406 1 46.31 10 PRO B C 1
ATOM 1672 O O . PRO B 1 10 ? -26.328 40.906 21.562 1 46.31 10 PRO B O 1
ATOM 1675 N N . ALA B 1 11 ? -27.688 42.156 20.344 1 48.19 11 ALA B N 1
ATOM 1676 C CA . ALA B 1 11 ? -27.562 41.156 19.281 1 48.19 11 ALA B CA 1
ATOM 1677 C C . ALA B 1 11 ? -26.172 41.156 18.672 1 48.19 11 ALA B C 1
ATOM 1679 O O . ALA B 1 11 ? -25.797 40.219 17.953 1 48.19 11 ALA B O 1
ATOM 1680 N N . VAL B 1 12 ? -25.578 42.406 18.609 1 48.44 12 VAL B N 1
ATOM 1681 C CA . VAL B 1 12 ? -24.328 42.438 17.844 1 48.44 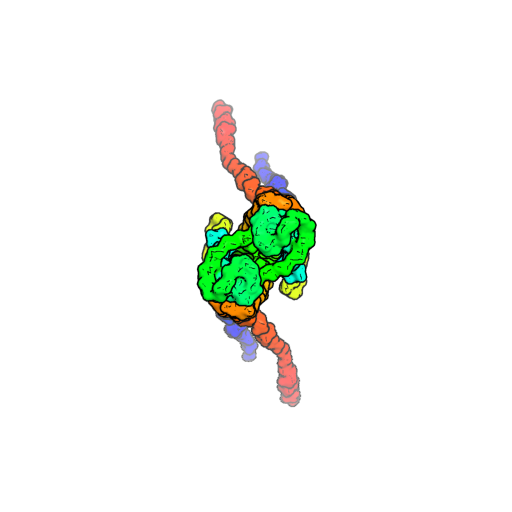12 VAL B CA 1
ATOM 1682 C C . VAL B 1 12 ? -23.281 41.594 18.547 1 48.44 12 VAL B C 1
ATOM 1684 O O . VAL B 1 12 ? -22.484 40.875 17.906 1 48.44 12 VAL B O 1
ATOM 1687 N N . THR B 1 13 ? -22.984 41.906 19.922 1 46.47 13 THR B N 1
ATOM 1688 C CA . THR B 1 13 ? -21.781 41.344 20.5 1 46.47 13 THR B CA 1
ATOM 1689 C C . THR B 1 13 ? -22.062 40.031 21.219 1 46.47 13 THR B C 1
ATOM 1691 O O . THR B 1 13 ? -21.594 39.781 22.328 1 46.47 13 THR B O 1
ATOM 1694 N N . ASP B 1 14 ? -23.156 39.406 21.078 1 48 14 ASP B N 1
ATOM 1695 C CA . ASP B 1 14 ? -23.266 38.188 21.859 1 48 14 ASP B CA 1
ATOM 1696 C C . ASP B 1 14 ? -22.188 37.188 21.469 1 48 14 ASP B C 1
ATOM 1698 O O . ASP B 1 14 ? -22.156 36.719 20.328 1 48 14 ASP B O 1
ATOM 1702 N N . PRO B 1 15 ? -21 37.281 22.156 1 57.84 15 PRO B N 1
ATOM 1703 C CA . PRO B 1 15 ? -19.906 36.344 21.938 1 57.84 15 PRO B CA 1
ATOM 1704 C C . PRO B 1 15 ? -20.375 34.875 21.812 1 57.84 15 PRO B C 1
ATOM 1706 O O . PRO B 1 15 ? -19.703 34.062 21.188 1 57.84 15 PRO B O 1
ATOM 1709 N N . SER B 1 16 ? -21.531 34.656 22.484 1 57.16 16 SER B N 1
ATOM 1710 C CA . SER B 1 16 ? -22.031 33.281 22.422 1 57.16 16 SER B CA 1
ATOM 1711 C C . SER B 1 16 ? -22.406 32.875 21 1 57.16 16 SER B C 1
ATOM 1713 O O . SER B 1 16 ? -22.219 31.734 20.594 1 57.16 16 SER B O 1
ATOM 1715 N N . LYS B 1 17 ? -22.938 33.906 20.219 1 60.53 17 LYS B N 1
ATOM 1716 C CA . LYS B 1 17 ? -23.344 33.625 18.844 1 60.53 17 LYS B CA 1
ATOM 1717 C C . LYS B 1 17 ? -22.125 33.438 17.938 1 60.53 17 LYS B C 1
ATOM 1719 O O . LYS B 1 17 ? -22.188 32.688 16.938 1 60.53 17 LYS B O 1
ATOM 1724 N N . ARG B 1 18 ? -21.031 34.094 18.219 1 59.97 18 ARG B N 1
ATOM 1725 C CA . ARG B 1 18 ? -19.812 33.938 17.422 1 59.97 18 ARG B CA 1
ATOM 1726 C C . ARG B 1 18 ? -19.094 32.656 17.797 1 59.97 18 ARG B C 1
ATOM 1728 O O . ARG B 1 18 ? -18.469 32 16.938 1 59.97 18 ARG B O 1
ATOM 1735 N N . ILE B 1 19 ? -19.312 32.281 19.078 1 63.72 19 ILE B N 1
ATOM 1736 C CA . ILE B 1 19 ? -18.562 31.109 19.562 1 63.72 19 ILE B CA 1
ATOM 1737 C C . ILE B 1 19 ? -19.312 29.828 19.203 1 63.72 19 ILE B C 1
ATOM 1739 O O . ILE B 1 19 ? -18.688 28.797 18.969 1 63.72 19 ILE B O 1
ATOM 1743 N N . ALA B 1 20 ? -20.656 29.969 19.016 1 65.06 20 ALA B N 1
ATOM 1744 C CA . ALA B 1 20 ? -21.469 28.781 18.797 1 65.06 20 ALA B CA 1
ATOM 1745 C C . ALA B 1 20 ? -21.141 28.125 17.453 1 65.06 20 ALA B C 1
ATOM 1747 O O . ALA B 1 20 ? -20.922 26.922 17.375 1 65.06 20 ALA B O 1
ATOM 1748 N N . PRO B 1 21 ? -21.078 28.938 16.328 1 66.31 21 PRO B N 1
ATOM 1749 C CA . PRO B 1 21 ? -20.719 28.297 15.055 1 66.31 21 PRO B CA 1
ATOM 1750 C C . PRO B 1 21 ? -19.312 27.719 15.078 1 66.31 21 PRO B C 1
ATOM 1752 O O . PRO B 1 21 ? -19.062 26.672 14.445 1 66.31 21 PRO B O 1
ATOM 1755 N N . VAL B 1 22 ? -18.438 28.391 15.766 1 64.75 22 VAL B N 1
ATOM 1756 C CA . VAL B 1 22 ? -17.062 27.906 15.852 1 64.75 22 VAL B CA 1
ATOM 1757 C C . VAL B 1 22 ? -17.016 26.625 16.688 1 64.75 22 VAL B C 1
ATOM 1759 O O . VAL B 1 22 ? -16.328 25.672 16.328 1 64.75 22 VAL B O 1
ATOM 1762 N N . LEU B 1 23 ? -17.781 26.562 17.781 1 66.19 23 LEU B N 1
ATOM 1763 C CA . LEU B 1 23 ? -17.859 25.375 18.609 1 66.19 23 LEU B CA 1
ATOM 1764 C C . LEU B 1 23 ? -18.5 24.219 17.859 1 66.19 23 LEU B C 1
ATOM 1766 O O . LEU B 1 23 ? -18.078 23.078 18 1 66.19 23 LEU B O 1
ATOM 1770 N N . GLU B 1 24 ? -19.562 24.578 17.141 1 66 24 GLU B N 1
ATOM 1771 C CA . GLU B 1 24 ? -20.219 23.547 16.344 1 66 24 GLU B CA 1
ATOM 1772 C C . GLU B 1 24 ? -19.281 23.031 15.25 1 66 24 GLU B C 1
ATOM 1774 O O . GLU B 1 24 ? -19.25 21.828 14.969 1 66 24 GLU B O 1
ATOM 1779 N N . GLN B 1 25 ? -18.547 23.906 14.633 1 64.88 25 GLN B N 1
ATOM 1780 C CA . GLN B 1 25 ? -17.562 23.5 13.633 1 64.88 25 GLN B CA 1
ATOM 1781 C C . GLN B 1 25 ? -16.469 22.625 14.258 1 64.88 25 GLN B C 1
ATOM 1783 O O . GLN B 1 25 ? -16.047 21.641 13.664 1 64.88 25 GLN B O 1
ATOM 1788 N N . ASP B 1 26 ? -16.078 22.984 15.43 1 63.56 26 ASP B N 1
ATOM 1789 C CA . ASP B 1 26 ? -15.07 22.219 16.141 1 63.56 26 ASP B CA 1
ATOM 1790 C C . ASP B 1 26 ? -15.586 20.828 16.5 1 63.56 26 ASP B C 1
ATOM 1792 O O . ASP B 1 26 ? -14.867 19.828 16.375 1 63.56 26 ASP B O 1
ATOM 1796 N N . ARG B 1 27 ? -16.844 20.812 16.953 1 66.75 27 ARG B N 1
ATOM 1797 C CA . ARG B 1 27 ? -17.438 19.531 17.297 1 66.75 27 ARG B CA 1
ATOM 1798 C C . ARG B 1 27 ? -17.609 18.656 16.047 1 66.75 27 ARG B C 1
ATOM 1800 O O . ARG B 1 27 ? -17.359 17.453 16.094 1 66.75 27 ARG B O 1
ATOM 1807 N N . SER B 1 28 ? -18.031 19.25 14.992 1 66.12 28 SER B N 1
ATOM 1808 C CA . SER B 1 28 ? -18.188 18.516 13.742 1 66.12 28 SER B CA 1
ATOM 1809 C C . SER B 1 28 ? -16.844 18 13.234 1 66.12 28 SER B C 1
ATOM 1811 O O . SER B 1 28 ? -16.766 16.875 12.734 1 66.12 28 SER B O 1
ATOM 1813 N N . ASP B 1 29 ? -15.852 18.781 13.398 1 66.19 29 ASP B N 1
ATOM 1814 C CA . ASP B 1 29 ? -14.516 18.359 12.984 1 66.19 29 ASP B CA 1
ATOM 1815 C C . ASP B 1 29 ? -14.008 17.203 13.836 1 66.19 29 ASP B C 1
ATOM 1817 O O . ASP B 1 29 ? -13.328 16.297 13.328 1 66.19 29 ASP B O 1
ATOM 1821 N N . GLU B 1 30 ? -14.344 17.266 15.047 1 67.56 30 GLU B N 1
ATOM 1822 C CA . GLU B 1 30 ? -13.938 16.188 15.938 1 67.56 30 GLU B CA 1
ATOM 1823 C C . GLU B 1 30 ? -14.641 14.883 15.578 1 67.56 30 GLU B C 1
ATOM 1825 O O . GLU B 1 30 ? -14.031 13.812 15.609 1 67.56 30 GLU B O 1
ATOM 1830 N N . ILE B 1 31 ? -15.922 15.016 15.383 1 64.56 31 ILE B N 1
ATOM 1831 C CA . ILE B 1 31 ? -16.688 13.836 15.016 1 64.56 31 ILE B CA 1
ATOM 1832 C C . ILE B 1 31 ? -16.156 13.258 13.703 1 64.56 31 ILE B C 1
ATOM 1834 O O . ILE B 1 31 ? -16.016 12.039 13.562 1 64.56 31 ILE B O 1
ATOM 1838 N N . ARG B 1 32 ? -15.828 14.094 12.922 1 67.44 32 ARG B N 1
ATOM 1839 C CA . ARG B 1 32 ? -15.312 13.672 11.625 1 67.44 32 ARG B CA 1
ATOM 1840 C C . ARG B 1 32 ? -13.93 13.039 11.773 1 67.44 32 ARG B C 1
ATOM 1842 O O . ARG B 1 32 ? -13.633 12.023 11.133 1 67.44 32 ARG B O 1
ATOM 1849 N N . ALA B 1 33 ? -13.164 13.695 12.547 1 70 33 ALA B N 1
ATOM 1850 C CA . ALA B 1 33 ? -11.836 13.133 12.82 1 70 33 ALA B CA 1
ATOM 1851 C C . ALA B 1 33 ? -11.945 11.75 13.445 1 70 33 ALA B C 1
ATOM 1853 O O . ALA B 1 33 ? -11.156 10.859 13.141 1 70 33 ALA B O 1
ATOM 1854 N N . GLY B 1 34 ? -13.047 11.68 14.219 1 78.69 34 GLY B N 1
ATOM 1855 C CA . GLY B 1 34 ? -13.258 10.383 14.836 1 78.69 34 GLY B CA 1
ATOM 1856 C C . GLY B 1 34 ? -13.68 9.312 13.852 1 78.69 34 GLY B C 1
ATOM 1857 O O . GLY B 1 34 ? -13.234 8.164 13.945 1 78.69 34 GLY B O 1
ATOM 1858 N N . ALA B 1 35 ? -14.531 9.719 12.891 1 82.19 35 ALA B N 1
ATOM 1859 C CA . ALA B 1 35 ? -15 8.773 11.875 1 82.19 35 ALA B CA 1
ATOM 1860 C C . ALA B 1 35 ? -13.852 8.344 10.961 1 82.19 35 ALA B C 1
ATOM 1862 O O . ALA B 1 35 ? -13.75 7.168 10.602 1 82.19 35 ALA B O 1
ATOM 1863 N N . HIS B 1 36 ? -13.031 9.234 10.625 1 83.88 36 HIS B N 1
ATOM 1864 C CA . HIS B 1 36 ? -11.867 8.93 9.797 1 83.88 36 HIS B CA 1
ATOM 1865 C C . HIS B 1 36 ? -10.898 8.008 10.539 1 83.88 36 HIS B C 1
ATOM 1867 O O . HIS B 1 36 ? -10.336 7.086 9.938 1 83.88 36 HIS B O 1
ATOM 1873 N N . LEU B 1 37 ? -10.75 8.328 11.797 1 86.25 37 LEU B N 1
ATOM 1874 C CA . LEU B 1 37 ? -9.867 7.512 12.617 1 86.25 37 LEU B CA 1
ATOM 1875 C C . LEU B 1 37 ? -10.383 6.082 12.719 1 86.25 37 LEU B C 1
ATOM 1877 O O . LEU B 1 37 ? -9.625 5.125 12.539 1 86.25 37 LEU B O 1
ATOM 1881 N N . ALA B 1 38 ? -11.602 6.012 12.969 1 89.94 38 ALA B N 1
ATOM 1882 C CA . ALA B 1 38 ? -12.211 4.688 13.109 1 89.94 38 ALA B CA 1
ATOM 1883 C C . ALA B 1 38 ? -12.109 3.902 11.805 1 89.94 38 ALA B C 1
ATOM 1885 O O . ALA B 1 38 ? -11.773 2.715 11.812 1 89.94 38 ALA B O 1
ATOM 1886 N N . TYR B 1 39 ? -12.398 4.57 10.766 1 93.31 39 TYR B N 1
ATOM 1887 C CA . TYR B 1 39 ? -12.305 3.914 9.469 1 93.31 39 TYR B CA 1
ATOM 1888 C C . TYR B 1 39 ? -10.867 3.48 9.188 1 93.31 39 TYR B C 1
ATOM 1890 O O . TYR B 1 39 ? -10.633 2.355 8.734 1 93.31 39 TYR B O 1
ATOM 1898 N N . SER B 1 40 ? -9.945 4.34 9.344 1 92.31 40 SER B N 1
ATOM 1899 C CA . SER B 1 40 ? -8.547 4.055 9.016 1 92.31 40 SER B CA 1
ATOM 1900 C C . SER B 1 40 ? -8.023 2.879 9.828 1 92.31 40 SER B C 1
ATOM 1902 O O . SER B 1 40 ? -7.293 2.033 9.305 1 92.31 40 SER B O 1
ATOM 1904 N N . PHE B 1 41 ? -8.406 2.779 11.062 1 93.75 41 PHE B N 1
ATOM 1905 C CA . PHE B 1 41 ? -7.961 1.648 11.875 1 93.75 41 PHE B CA 1
ATOM 1906 C C . PHE B 1 41 ? -8.633 0.36 11.414 1 93.75 41 PHE B C 1
ATOM 1908 O O . PHE B 1 41 ? -8.008 -0.703 11.398 1 93.75 41 PHE B O 1
ATOM 1915 N N . ALA B 1 42 ? -9.867 0.479 11.055 1 96.31 42 ALA B N 1
ATOM 1916 C CA . ALA B 1 42 ? -10.562 -0.706 10.57 1 96.31 42 ALA B CA 1
ATOM 1917 C C . ALA B 1 42 ? -9.977 -1.189 9.25 1 96.31 42 ALA B C 1
ATOM 1919 O O . ALA B 1 42 ? -9.719 -2.383 9.078 1 96.31 42 ALA B O 1
ATOM 1920 N N . ALA B 1 43 ? -9.805 -0.23 8.328 1 96.94 43 ALA B N 1
ATOM 1921 C CA . ALA B 1 43 ? -9.234 -0.577 7.031 1 96.94 43 ALA B CA 1
ATOM 1922 C C . ALA B 1 43 ? -7.82 -1.128 7.188 1 96.94 43 ALA B C 1
ATOM 1924 O O . ALA B 1 43 ? -7.461 -2.123 6.555 1 96.94 43 ALA B O 1
ATOM 1925 N N . SER B 1 44 ? -7.051 -0.459 8.016 1 96.5 44 SER B N 1
ATOM 1926 C CA . SER B 1 44 ? -5.691 -0.926 8.266 1 96.5 44 SER B CA 1
ATOM 1927 C C . SER B 1 44 ? -5.688 -2.312 8.898 1 96.5 44 SER B C 1
ATOM 1929 O O . SER B 1 44 ? -4.875 -3.166 8.539 1 96.5 44 SER B O 1
ATOM 1931 N N . GLY B 1 45 ? -6.5 -2.527 9.852 1 97.25 45 GLY B N 1
ATOM 1932 C CA . GLY B 1 45 ? -6.602 -3.84 10.469 1 97.25 45 GLY B CA 1
ATOM 1933 C C . GLY B 1 45 ? -6.957 -4.938 9.484 1 97.25 45 GLY B C 1
ATOM 1934 O O . GLY B 1 45 ? -6.402 -6.035 9.547 1 97.25 45 GLY B O 1
ATOM 1935 N N . TRP B 1 46 ? -7.879 -4.66 8.586 1 98.06 46 TRP B N 1
ATOM 1936 C CA . TRP B 1 46 ? -8.289 -5.629 7.574 1 98.06 46 TRP B CA 1
ATOM 1937 C C . TRP B 1 46 ? -7.133 -5.949 6.629 1 98.06 46 TRP B C 1
ATOM 1939 O O . TRP B 1 46 ? -6.875 -7.117 6.328 1 98.06 46 TRP B O 1
ATOM 1949 N N . LEU B 1 47 ? -6.434 -4.938 6.172 1 97.62 47 LEU B N 1
ATOM 1950 C CA . LEU B 1 47 ? -5.289 -5.141 5.289 1 97.62 47 LEU B CA 1
ATOM 1951 C C . LEU B 1 47 ? -4.184 -5.91 6 1 97.62 47 LEU B C 1
ATOM 1953 O O . LEU B 1 47 ? -3.541 -6.781 5.406 1 97.62 47 LEU B O 1
ATOM 1957 N N . ALA B 1 48 ? -3.988 -5.629 7.254 1 97 48 ALA B N 1
ATOM 1958 C CA . ALA B 1 48 ? -2.99 -6.348 8.039 1 97 48 ALA B CA 1
ATOM 1959 C C . ALA B 1 48 ? -3.393 -7.805 8.234 1 97 48 ALA B C 1
ATOM 1961 O O . ALA B 1 48 ? -2.553 -8.703 8.156 1 97 48 ALA B O 1
ATOM 1962 N N . LEU B 1 49 ? -4.633 -7.973 8.484 1 96.44 49 LEU B N 1
ATOM 1963 C CA . LEU B 1 49 ? -5.141 -9.328 8.672 1 96.44 49 LEU B CA 1
ATOM 1964 C C . LEU B 1 49 ? -4.953 -10.156 7.398 1 96.44 49 LEU B C 1
ATOM 1966 O O . LEU B 1 49 ? -4.574 -11.328 7.465 1 96.44 49 LEU B O 1
ATOM 1970 N N . LEU B 1 50 ? -5.215 -9.57 6.258 1 95.19 50 LEU B N 1
ATOM 1971 C CA . LEU B 1 50 ? -5.066 -10.258 4.98 1 95.19 50 LEU B CA 1
ATOM 1972 C C . LEU B 1 50 ? -3.602 -10.57 4.695 1 95.19 50 LEU B C 1
ATOM 1974 O O . LEU B 1 50 ? -3.289 -11.547 4.016 1 95.19 50 LEU B O 1
ATOM 1978 N N . SER B 1 51 ? -2.707 -9.781 5.219 1 96.5 51 SER B N 1
ATOM 1979 C CA . SER B 1 51 ? -1.283 -9.945 4.949 1 96.5 51 SER B CA 1
ATOM 1980 C C . SER B 1 51 ? -0.717 -11.141 5.715 1 96.5 51 SER B C 1
ATOM 1982 O O . SER B 1 51 ? 0.296 -11.719 5.312 1 96.5 51 SER B O 1
ATOM 1984 N N . ILE B 1 52 ? -1.314 -11.609 6.719 1 94 52 ILE B N 1
ATOM 1985 C CA . ILE B 1 52 ? -0.787 -12.656 7.59 1 94 52 ILE B CA 1
ATOM 1986 C C . ILE B 1 52 ? -0.685 -13.969 6.816 1 94 52 ILE B C 1
ATOM 1988 O O . ILE B 1 52 ? 0.401 -14.539 6.691 1 94 52 ILE B O 1
ATOM 1992 N N . PRO B 1 53 ? -1.79 -14.422 6.289 1 91.88 53 PRO B N 1
ATOM 1993 C CA . PRO B 1 53 ? -1.666 -15.664 5.531 1 91.88 53 PRO B CA 1
ATOM 1994 C C . PRO B 1 53 ? -0.778 -15.523 4.297 1 91.88 53 PRO B C 1
ATOM 1996 O O . PRO B 1 53 ? -0.124 -16.484 3.885 1 91.88 53 PRO B O 1
ATOM 1999 N N . LEU B 1 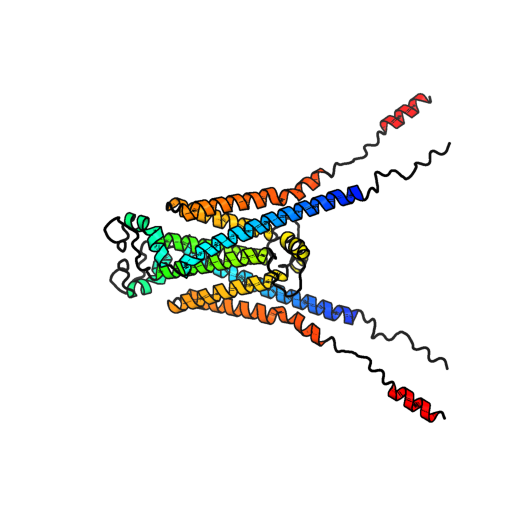54 ? -0.73 -14.391 3.748 1 93.5 54 LEU B N 1
ATOM 2000 C CA . LEU B 1 54 ? 0.097 -14.164 2.566 1 93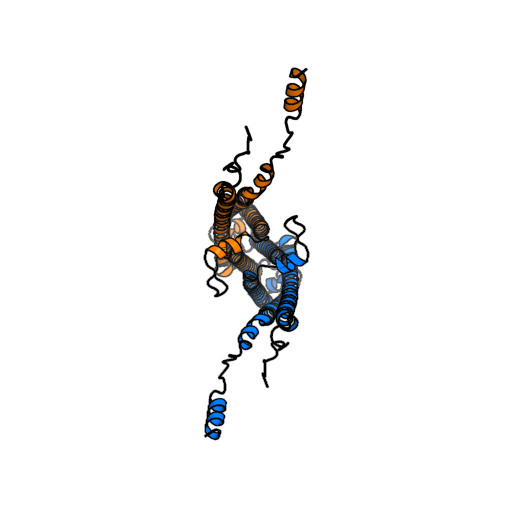.5 54 LEU B CA 1
ATOM 2001 C C . LEU B 1 54 ? 1.579 -14.258 2.918 1 93.5 54 LEU B C 1
ATOM 2003 O O . LEU B 1 54 ? 2.379 -14.766 2.129 1 93.5 54 LEU B O 1
ATOM 2007 N N . LEU B 1 55 ? 1.922 -13.867 4.102 1 93.19 55 LEU B N 1
ATOM 2008 C CA . LEU B 1 55 ? 3.326 -13.805 4.488 1 93.19 55 LEU B CA 1
ATOM 2009 C C . LEU B 1 55 ? 3.717 -15.016 5.324 1 93.19 55 LEU B C 1
ATOM 2011 O O . LEU B 1 55 ? 4.789 -15.594 5.129 1 93.19 55 LEU B O 1
ATOM 2015 N N . ALA B 1 56 ? 2.932 -15.43 6.215 1 90.19 56 ALA B N 1
ATOM 2016 C CA . ALA B 1 56 ? 3.305 -16.453 7.191 1 90.19 56 ALA B CA 1
ATOM 2017 C C . ALA B 1 56 ? 2.828 -17.828 6.75 1 90.19 56 ALA B C 1
ATOM 2019 O O . ALA B 1 56 ? 3.482 -18.844 7.027 1 90.19 56 ALA B O 1
ATOM 2020 N N . PHE B 1 57 ? 1.652 -17.828 6.105 1 86.56 57 PHE B N 1
ATOM 2021 C CA . PHE B 1 57 ? 1.06 -19.109 5.734 1 86.56 57 PHE B CA 1
ATOM 2022 C C . PHE B 1 57 ? 0.62 -19.094 4.273 1 86.56 57 PHE B C 1
ATOM 2024 O O . PHE B 1 57 ? -0.561 -19.297 3.975 1 86.56 57 PHE B O 1
ATOM 2031 N N . PRO B 1 58 ? 1.595 -19.109 3.455 1 81.62 58 PRO B N 1
ATOM 2032 C CA . PRO B 1 58 ? 1.182 -18.984 2.057 1 81.62 58 PRO B CA 1
ATOM 2033 C C . PRO B 1 58 ? 0.488 -20.234 1.521 1 81.62 58 PRO B C 1
ATOM 2035 O O . PRO B 1 58 ? -0.3 -20.141 0.576 1 81.62 58 PRO B O 1
ATOM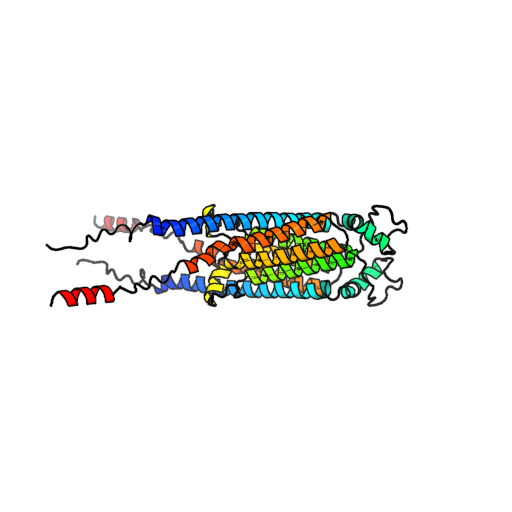 2038 N N . ARG B 1 59 ? 0.623 -21.359 2.248 1 81.69 59 ARG B N 1
ATOM 2039 C CA . ARG B 1 59 ? -0.008 -22.594 1.796 1 81.69 59 ARG B CA 1
ATOM 2040 C C . ARG B 1 59 ? -1.521 -22.531 1.972 1 81.69 59 ARG B C 1
ATOM 2042 O O . ARG B 1 59 ? -2.258 -23.281 1.325 1 81.69 59 ARG B O 1
ATOM 2049 N N . VAL B 1 60 ? -1.922 -21.625 2.834 1 79.81 60 VAL B N 1
ATOM 2050 C CA . VAL B 1 60 ? -3.35 -21.453 3.088 1 79.81 60 VAL B CA 1
ATOM 2051 C C . VAL B 1 60 ? -4.047 -20.953 1.826 1 79.81 60 VAL B C 1
ATOM 2053 O O . VAL B 1 60 ? -5.23 -21.219 1.614 1 79.81 60 VAL B O 1
ATOM 2056 N N . LEU B 1 61 ? -3.277 -20.359 0.998 1 82.75 61 LEU B N 1
ATOM 2057 C CA . LEU B 1 61 ? -3.838 -19.828 -0.238 1 82.75 61 LEU B CA 1
ATOM 2058 C C . LEU B 1 61 ? -4.312 -20.953 -1.151 1 82.75 61 LEU B C 1
ATOM 2060 O O . LEU B 1 61 ? -5.328 -20.812 -1.838 1 82.75 61 LEU B O 1
ATOM 2064 N N . SER B 1 62 ? -3.539 -22.062 -1.15 1 79.19 62 SER B N 1
ATOM 2065 C CA . SER B 1 62 ? -3.947 -23.203 -1.956 1 79.19 62 SER B CA 1
ATOM 2066 C C . SER B 1 62 ? -5.227 -23.828 -1.416 1 79.19 62 SER B C 1
ATOM 2068 O O . SER B 1 62 ? -6.027 -24.375 -2.18 1 79.19 62 SER B O 1
ATOM 2070 N N . LEU B 1 63 ? -5.375 -23.625 -0.102 1 75.75 63 LEU B N 1
ATOM 2071 C CA . LEU B 1 63 ? -6.582 -24.156 0.522 1 75.75 63 LEU B CA 1
ATOM 2072 C C . LEU B 1 63 ? -7.789 -23.281 0.195 1 75.75 63 LEU B C 1
ATOM 2074 O O . LEU B 1 63 ? -8.859 -23.797 -0.146 1 75.75 63 LEU B O 1
ATOM 2078 N N . VAL B 1 64 ? -7.578 -22.016 0.276 1 76.94 64 VAL B N 1
ATOM 2079 C CA . VAL B 1 64 ? -8.664 -21.047 0.077 1 76.94 64 VAL B CA 1
ATOM 2080 C C . VAL B 1 64 ? -9.102 -21.062 -1.387 1 76.94 64 VAL B C 1
ATOM 2082 O O . VAL B 1 64 ? -10.289 -20.969 -1.687 1 76.94 64 VAL B O 1
ATOM 2085 N N . PHE B 1 65 ? -8.133 -21.312 -2.301 1 74.06 65 PHE B N 1
ATOM 2086 C CA . PHE B 1 65 ? -8.43 -21.297 -3.729 1 74.06 65 PHE B CA 1
ATOM 2087 C C . PHE B 1 65 ? -8.609 -22.703 -4.266 1 74.06 65 PHE B C 1
ATOM 2089 O O . PHE B 1 65 ? -8.781 -22.906 -5.469 1 74.06 65 PHE B O 1
ATOM 2096 N N . GLY B 1 66 ? -8.5 -23.719 -3.451 1 69.31 66 GLY B N 1
ATOM 2097 C CA . GLY B 1 66 ? -8.484 -25.125 -3.826 1 69.31 66 GLY B CA 1
ATOM 2098 C C . GLY B 1 66 ? -9.625 -25.516 -4.75 1 69.31 66 GLY B C 1
ATOM 2099 O O . GLY B 1 66 ? -9.406 -26.156 -5.777 1 69.31 66 GLY B O 1
ATOM 2100 N N . SER B 1 67 ? -10.75 -25.109 -4.309 1 66.81 67 SER B N 1
ATOM 2101 C CA . SER B 1 67 ? -11.898 -25.484 -5.121 1 66.81 67 SER B CA 1
ATOM 2102 C C . SER B 1 67 ? -11.789 -24.906 -6.527 1 66.81 67 SER B C 1
ATOM 2104 O O . SER B 1 67 ? -12.141 -25.562 -7.508 1 66.81 67 SER B O 1
ATOM 2106 N N . LEU B 1 68 ? -11.266 -23.703 -6.578 1 66.69 68 LEU B N 1
ATOM 2107 C CA . LEU B 1 68 ? -11.141 -23.031 -7.867 1 66.69 68 LEU B CA 1
ATOM 2108 C C . LEU B 1 68 ? -10.023 -23.641 -8.695 1 66.69 68 LEU B C 1
ATOM 2110 O O . LEU B 1 68 ? -10.156 -23.812 -9.914 1 66.69 68 LEU B O 1
ATOM 2114 N N . LEU B 1 69 ? -9.008 -24 -7.996 1 64.56 69 LEU B N 1
ATOM 2115 C CA . LEU B 1 69 ? -7.875 -24.625 -8.672 1 64.56 69 LEU B CA 1
ATOM 2116 C C . LEU B 1 69 ? -8.258 -25.984 -9.234 1 64.56 69 LEU B C 1
ATOM 2118 O O . LEU B 1 69 ? -7.824 -26.359 -10.328 1 64.56 69 LEU B O 1
ATOM 2122 N N . ALA B 1 70 ? -9.031 -26.672 -8.523 1 65.12 70 ALA B N 1
ATOM 2123 C CA . ALA B 1 70 ? -9.5 -27.984 -8.953 1 65.12 70 ALA B CA 1
ATOM 2124 C C . ALA B 1 70 ? -10.422 -27.875 -10.164 1 65.12 70 ALA B C 1
ATOM 2126 O O . ALA B 1 70 ? -10.352 -28.688 -11.086 1 65.12 70 ALA B O 1
ATOM 2127 N N . GLU B 1 71 ? -11.203 -26.891 -10.039 1 62.16 71 GLU B N 1
ATOM 2128 C CA . GLU B 1 71 ? -12.188 -26.703 -11.102 1 62.16 71 GLU B CA 1
ATOM 2129 C C . GLU B 1 71 ? -11.516 -26.297 -12.406 1 62.16 71 GLU B C 1
ATOM 2131 O O . GLU B 1 71 ? -11.945 -26.703 -13.484 1 62.16 71 GLU B O 1
ATOM 2136 N N . MET B 1 72 ? -10.594 -25.469 -12.234 1 59.81 72 MET B N 1
ATOM 2137 C CA . MET B 1 72 ? -10 -24.922 -13.453 1 59.81 72 MET B CA 1
ATOM 2138 C C . MET B 1 72 ? -8.93 -25.859 -14.008 1 59.81 72 MET B C 1
ATOM 2140 O O . MET B 1 72 ? -8.336 -25.578 -15.047 1 59.81 72 MET B O 1
ATOM 2144 N N . GLY B 1 73 ? -8.93 -27.125 -13.5 1 53.75 73 GLY B N 1
ATOM 2145 C CA . GLY B 1 73 ? -8.055 -28.156 -14.055 1 53.75 73 GLY B CA 1
ATOM 2146 C C . GLY B 1 73 ? -6.586 -27.828 -13.906 1 53.75 73 GLY B C 1
ATOM 2147 O O . GLY B 1 73 ? -5.797 -28.047 -14.828 1 53.75 73 GLY B O 1
ATOM 2148 N N . ASP B 1 74 ? -6.32 -27.016 -12.969 1 53.25 74 ASP B N 1
ATOM 2149 C CA . ASP B 1 74 ? -4.898 -26.75 -12.805 1 53.25 74 ASP B CA 1
ATOM 2150 C C . ASP B 1 74 ? -4.098 -28.031 -12.688 1 53.25 74 ASP B C 1
ATOM 2152 O O . ASP B 1 74 ? -4.441 -28.922 -11.883 1 53.25 74 ASP B O 1
ATOM 2156 N N . PRO B 1 75 ? -3.332 -28.344 -13.812 1 49.84 75 PRO B N 1
ATOM 2157 C CA . PRO B 1 75 ? -2.627 -29.625 -13.828 1 49.84 75 PRO B CA 1
ATOM 2158 C C . PRO B 1 75 ? -1.98 -29.969 -12.484 1 49.84 75 PRO B C 1
ATOM 2160 O O . PRO B 1 75 ? -1.788 -31.141 -12.172 1 49.84 75 PRO B O 1
ATOM 2163 N N . ASP B 1 76 ? -1.508 -28.984 -11.875 1 47.41 76 ASP B N 1
ATOM 2164 C CA . ASP B 1 76 ? -0.9 -29.297 -10.586 1 47.41 76 ASP B CA 1
ATOM 2165 C C . ASP B 1 76 ? -1.967 -29.5 -9.516 1 47.41 76 ASP B C 1
ATOM 2167 O O . ASP B 1 76 ? -1.646 -29.828 -8.367 1 47.41 76 ASP B O 1
ATOM 2171 N N . ALA B 1 77 ? -3.182 -29.094 -9.992 1 47.97 77 ALA B N 1
ATOM 2172 C CA . ALA B 1 77 ? -4.289 -29.344 -9.07 1 47.97 77 ALA B CA 1
ATOM 2173 C C . ALA B 1 77 ? -4.617 -30.828 -8.992 1 47.97 77 ALA B C 1
ATOM 2175 O O . ALA B 1 77 ? -4.574 -31.531 -10.008 1 47.97 77 ALA B O 1
ATOM 2176 N N . PRO B 1 78 ? -4.387 -31.547 -8.016 1 43.72 78 PRO B N 1
ATOM 2177 C CA . PRO B 1 78 ? -4.727 -32.969 -7.98 1 43.72 78 PRO B CA 1
ATOM 2178 C C . PRO B 1 78 ? -6.059 -33.281 -8.656 1 43.72 78 PRO B C 1
ATOM 2180 O O . PRO B 1 78 ? -6.934 -32.406 -8.727 1 43.72 78 PRO B O 1
ATOM 2183 N N . ASN B 1 79 ? -6.113 -34.219 -9.711 1 42.91 79 ASN B N 1
ATOM 2184 C CA . ASN B 1 79 ? -7.219 -34.875 -10.422 1 42.91 79 ASN B CA 1
ATOM 2185 C C . ASN B 1 79 ? -8.516 -34.781 -9.617 1 42.91 79 ASN B C 1
ATOM 2187 O O . ASN B 1 79 ? -9.57 -35.219 -10.086 1 42.91 79 ASN B O 1
ATOM 2191 N N . LYS B 1 80 ? -8.711 -35.344 -8.445 1 40.72 80 LYS B N 1
ATOM 2192 C CA . LYS B 1 80 ? -9.992 -35.469 -7.762 1 40.72 80 LYS B CA 1
ATOM 2193 C C . LYS B 1 80 ? -10.484 -34.094 -7.297 1 40.72 80 LYS B C 1
ATOM 2195 O O . LYS B 1 80 ? -9.719 -33.312 -6.738 1 40.72 80 LYS B O 1
ATOM 2200 N N . PRO B 1 81 ? -11.516 -33.469 -7.961 1 41.31 81 PRO B N 1
ATOM 2201 C CA . PRO B 1 81 ? -12.281 -32.281 -7.551 1 41.31 81 PRO B CA 1
ATOM 2202 C C . 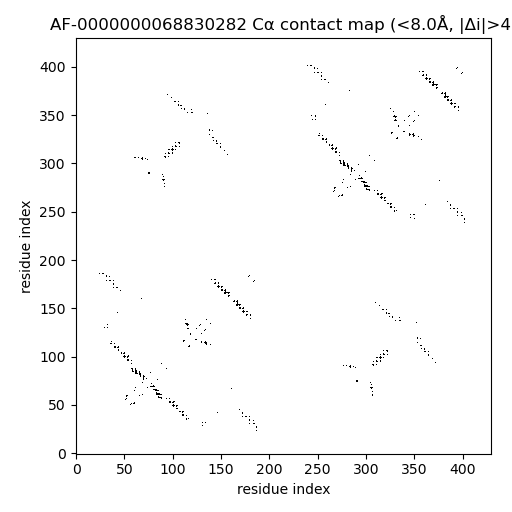PRO B 1 81 ? -12.125 -31.969 -6.062 1 41.31 81 PRO B C 1
ATOM 2204 O O . PRO B 1 81 ? -12.891 -31.172 -5.512 1 41.31 81 PRO B O 1
ATOM 2207 N N . THR B 1 82 ? -11.836 -33.062 -5.289 1 41.84 82 THR B N 1
ATOM 2208 C CA . THR B 1 82 ? -12.164 -33.031 -3.869 1 41.84 82 THR B CA 1
ATOM 2209 C C . THR B 1 82 ? -11.594 -31.781 -3.205 1 41.84 82 THR B C 1
ATOM 2211 O O . THR B 1 82 ? -10.766 -31.094 -3.793 1 41.84 82 THR B O 1
ATOM 2214 N N . ALA B 1 83 ? -11.148 -31.969 -1.832 1 44.09 83 ALA B N 1
ATOM 2215 C CA . ALA B 1 83 ? -10.914 -31.266 -0.572 1 44.09 83 ALA B CA 1
ATOM 2216 C C . ALA B 1 83 ? -9.852 -30.188 -0.737 1 44.09 83 ALA B C 1
ATOM 2218 O O . ALA B 1 83 ? -9.172 -30.125 -1.766 1 44.09 83 ALA B O 1
ATOM 2219 N N . HIS B 1 84 ? -9.461 -29.562 0.464 1 52.16 84 HIS B N 1
ATOM 2220 C CA . HIS B 1 84 ? -8.484 -28.719 1.141 1 52.16 84 HIS B CA 1
ATOM 2221 C C . HIS B 1 84 ? -7.066 -29.062 0.688 1 52.16 84 HIS B C 1
ATOM 2223 O O . HIS B 1 84 ? -6.348 -29.797 1.375 1 52.16 84 HIS B O 1
ATOM 2229 N N . VAL B 1 85 ? -6.871 -29.312 -0.577 1 52.5 85 VAL B N 1
ATOM 2230 C CA . VAL B 1 85 ? -5.527 -29.781 -0.903 1 52.5 85 VAL B CA 1
ATOM 2231 C C . VAL B 1 85 ? -4.508 -28.672 -0.64 1 52.5 85 VAL B C 1
ATOM 2233 O O . VAL B 1 85 ? -4.605 -27.594 -1.209 1 52.5 85 VAL B O 1
ATOM 2236 N N . VAL B 1 86 ? -3.898 -28.75 0.396 1 65.06 86 VAL B N 1
ATOM 2237 C CA . VAL B 1 86 ? -2.729 -27.953 0.749 1 65.06 86 VAL B CA 1
ATOM 2238 C C . VAL B 1 86 ? -1.547 -28.344 -0.133 1 65.06 86 VAL B C 1
ATOM 2240 O O . VAL B 1 86 ? -1.039 -29.469 -0.034 1 65.06 86 VAL B O 1
ATOM 2243 N N . ARG B 1 87 ? -1.531 -27.781 -1.34 1 73.38 87 ARG B N 1
ATOM 2244 C CA . ARG B 1 87 ? -0.366 -28.016 -2.184 1 73.38 87 ARG B CA 1
ATOM 2245 C C . ARG B 1 87 ? 0.728 -26.984 -1.921 1 73.38 87 ARG B C 1
ATOM 2247 O O . ARG B 1 87 ? 0.47 -25.938 -1.324 1 73.38 87 ARG B O 1
ATOM 2254 N N . THR B 1 88 ? 1.892 -27.469 -2.268 1 77.75 88 THR B N 1
ATOM 2255 C CA . THR B 1 88 ? 3.014 -26.547 -2.15 1 77.75 88 THR B CA 1
ATOM 2256 C C . THR B 1 88 ? 2.928 -25.453 -3.213 1 77.75 88 THR B C 1
ATOM 2258 O O . THR B 1 88 ? 2.49 -25.703 -4.336 1 77.75 88 THR B O 1
ATOM 2261 N N . LEU B 1 89 ? 3.154 -24.312 -2.875 1 82.38 89 LEU B N 1
ATOM 2262 C CA . LEU B 1 89 ? 3.119 -23.188 -3.793 1 82.38 89 LEU B CA 1
ATOM 2263 C C . LEU B 1 89 ? 4.348 -23.188 -4.699 1 82.38 89 LEU B C 1
ATOM 2265 O O . LEU B 1 89 ? 5.453 -23.5 -4.254 1 82.38 89 LEU B O 1
ATOM 2269 N N . ASN B 1 90 ? 4.035 -22.922 -5.93 1 80.5 90 ASN B N 1
ATOM 2270 C CA . ASN B 1 90 ? 5.168 -22.719 -6.832 1 80.5 90 ASN B CA 1
ATOM 2271 C C . ASN B 1 90 ? 5.934 -21.438 -6.504 1 80.5 90 ASN B C 1
ATOM 2273 O O . ASN B 1 90 ? 5.469 -20.625 -5.711 1 80.5 90 ASN B O 1
ATOM 2277 N N . VAL B 1 91 ? 7.047 -21.234 -7.066 1 83.12 91 VAL B N 1
ATOM 2278 C CA . VAL B 1 91 ? 7.934 -20.125 -6.746 1 83.12 91 VAL B CA 1
ATOM 2279 C C . VAL B 1 91 ? 7.258 -18.797 -7.105 1 83.12 91 VAL B C 1
ATOM 2281 O O . VAL B 1 91 ? 7.395 -17.812 -6.383 1 83.12 91 VAL B O 1
ATOM 2284 N N . LEU B 1 92 ? 6.484 -18.781 -8.211 1 85.31 92 LEU B N 1
ATOM 2285 C CA . LEU B 1 92 ? 5.797 -17.562 -8.633 1 85.31 92 LEU B CA 1
ATOM 2286 C C . LEU B 1 92 ? 4.688 -17.203 -7.656 1 85.31 92 LEU B C 1
ATOM 2288 O O . LEU B 1 92 ? 4.566 -16.031 -7.254 1 85.31 92 LEU B O 1
ATOM 2292 N N . GLU B 1 93 ? 3.934 -18.156 -7.281 1 87.81 93 GLU B N 1
ATOM 2293 C CA . GLU B 1 93 ? 2.865 -17.953 -6.312 1 87.81 93 GLU B CA 1
ATOM 2294 C C . GLU B 1 93 ? 3.418 -17.438 -4.98 1 87.81 93 GLU B C 1
ATOM 2296 O O . GLU B 1 93 ? 2.871 -16.516 -4.387 1 87.81 93 GLU B O 1
ATOM 2301 N N . ARG B 1 94 ? 4.43 -18.031 -4.594 1 88.44 94 ARG B N 1
ATOM 2302 C CA . ARG B 1 94 ? 5.039 -17.656 -3.322 1 88.44 94 ARG B CA 1
ATOM 2303 C C . ARG B 1 94 ? 5.59 -16.234 -3.371 1 88.44 94 ARG B C 1
ATOM 2305 O O . ARG B 1 94 ? 5.43 -15.477 -2.42 1 88.44 94 ARG B O 1
ATOM 2312 N N . SER B 1 95 ? 6.242 -15.93 -4.414 1 90 95 SER B N 1
ATOM 2313 C CA . SER B 1 95 ? 6.812 -14.594 -4.562 1 90 95 SER B CA 1
ATOM 2314 C C . SER B 1 95 ? 5.719 -13.531 -4.641 1 90 95 SER B C 1
ATOM 2316 O O . SER B 1 95 ? 5.84 -12.461 -4.043 1 90 95 SER B O 1
ATOM 2318 N N . LEU B 1 96 ? 4.672 -13.828 -5.367 1 92.12 96 LEU B N 1
ATOM 2319 C CA . LEU B 1 96 ? 3.57 -12.883 -5.496 1 92.12 96 LEU B CA 1
ATOM 2320 C C . LEU B 1 96 ? 2.836 -12.719 -4.172 1 92.12 96 LEU B C 1
ATOM 2322 O O . LEU B 1 96 ? 2.41 -11.617 -3.826 1 92.12 96 LEU B O 1
ATOM 2326 N N . ALA B 1 97 ? 2.67 -13.789 -3.496 1 93.69 97 ALA B N 1
ATOM 2327 C CA . ALA B 1 97 ? 2.059 -13.719 -2.172 1 93.69 97 ALA B CA 1
ATOM 2328 C C . ALA B 1 97 ? 2.881 -12.844 -1.231 1 93.69 97 ALA B C 1
ATOM 2330 O O . ALA B 1 97 ? 2.326 -12.023 -0.496 1 93.69 97 ALA B O 1
ATOM 2331 N N . GLY B 1 98 ? 4.156 -13.008 -1.289 1 93.75 98 GLY B N 1
ATOM 2332 C CA . GLY B 1 98 ? 5.035 -12.18 -0.482 1 93.75 98 GLY B CA 1
ATOM 2333 C C . GLY B 1 98 ? 4.953 -10.703 -0.83 1 93.75 98 GLY B C 1
ATOM 2334 O O . GLY B 1 98 ? 4.875 -9.852 0.061 1 93.75 98 GLY B O 1
ATOM 2335 N N . LEU B 1 99 ? 4.969 -10.5 -2.078 1 94.06 99 LEU B N 1
ATOM 2336 C CA . LEU B 1 99 ? 4.895 -9.117 -2.547 1 94.06 99 LEU B CA 1
ATOM 2337 C C . LEU B 1 99 ? 3.568 -8.477 -2.146 1 94.06 99 LEU B C 1
ATOM 2339 O O . LEU B 1 99 ? 3.543 -7.359 -1.633 1 94.06 99 LEU B O 1
ATOM 2343 N N . ALA B 1 100 ? 2.512 -9.188 -2.377 1 95.56 100 ALA B N 1
ATOM 2344 C CA . ALA B 1 100 ? 1.188 -8.68 -2.016 1 95.56 100 ALA B CA 1
ATOM 2345 C C . ALA B 1 100 ? 1.076 -8.469 -0.51 1 95.56 100 ALA B C 1
ATOM 2347 O O . ALA B 1 100 ? 0.559 -7.441 -0.061 1 95.56 100 ALA B O 1
ATOM 2348 N N . GLY B 1 101 ? 1.559 -9.453 0.2 1 96.31 101 GLY B N 1
ATOM 2349 C CA . GLY B 1 101 ? 1.505 -9.352 1.65 1 96.31 101 GLY B CA 1
ATOM 2350 C C . GLY B 1 101 ? 2.283 -8.164 2.193 1 96.31 101 GLY B C 1
ATOM 2351 O O . GLY B 1 101 ? 1.795 -7.441 3.062 1 96.31 101 GLY B O 1
ATOM 2352 N N . MET B 1 102 ? 3.443 -7.957 1.706 1 96.5 102 MET B N 1
ATOM 2353 C CA . MET B 1 102 ? 4.277 -6.848 2.164 1 96.5 102 MET B CA 1
ATOM 2354 C C . MET B 1 102 ? 3.652 -5.508 1.787 1 96.5 102 MET B C 1
ATOM 2356 O O . MET B 1 102 ? 3.693 -4.555 2.57 1 96.5 102 MET B O 1
ATOM 2360 N N . ALA B 1 103 ? 3.162 -5.461 0.576 1 96.62 103 ALA B N 1
ATOM 2361 C CA . ALA B 1 103 ? 2.527 -4.223 0.123 1 96.62 103 ALA B CA 1
ATOM 2362 C C . ALA B 1 103 ? 1.297 -3.898 0.964 1 96.62 103 ALA B C 1
ATOM 2364 O O . ALA B 1 103 ? 1.081 -2.742 1.337 1 96.62 103 ALA B O 1
ATOM 2365 N N . LEU B 1 104 ? 0.508 -4.91 1.277 1 97.12 104 LEU B N 1
ATOM 2366 C CA . LEU B 1 104 ? -0.682 -4.707 2.098 1 97.12 104 LEU B CA 1
ATOM 2367 C C . LEU B 1 104 ? -0.303 -4.262 3.506 1 97.12 104 LEU B C 1
ATOM 2369 O O . LEU B 1 104 ? -0.95 -3.381 4.078 1 97.12 104 LEU B O 1
ATOM 2373 N N . LEU B 1 105 ? 0.725 -4.852 4 1 96.38 105 LEU B N 1
ATOM 2374 C CA . LEU B 1 105 ? 1.19 -4.48 5.332 1 96.38 105 LEU B CA 1
ATOM 2375 C C . LEU B 1 105 ? 1.711 -3.049 5.348 1 96.38 105 LEU B C 1
ATOM 2377 O O . LEU B 1 105 ? 1.462 -2.303 6.297 1 96.38 105 LEU B O 1
ATOM 2381 N N . ALA B 1 106 ? 2.461 -2.713 4.32 1 96.31 106 ALA B N 1
ATOM 2382 C CA . ALA B 1 106 ? 2.953 -1.343 4.199 1 96.31 106 ALA B CA 1
ATOM 2383 C C . ALA B 1 106 ? 1.797 -0.349 4.125 1 96.31 106 ALA B C 1
ATOM 2385 O O . ALA B 1 106 ? 1.817 0.688 4.793 1 96.31 106 ALA B O 1
ATOM 2386 N N . LEU B 1 107 ? 0.808 -0.685 3.354 1 96.31 107 LEU B N 1
ATOM 2387 C CA . LEU B 1 107 ? -0.354 0.187 3.221 1 96.31 107 LEU B CA 1
ATOM 2388 C C . LEU B 1 107 ? -1.093 0.316 4.547 1 96.31 107 LEU B C 1
ATOM 2390 O O . LEU B 1 107 ? -1.546 1.405 4.91 1 96.31 107 LEU B O 1
ATOM 2394 N N . ALA B 1 108 ? -1.228 -0.83 5.223 1 96.56 108 ALA B N 1
ATOM 2395 C CA . ALA B 1 108 ? -1.844 -0.812 6.547 1 96.56 108 ALA B CA 1
ATOM 2396 C C . ALA B 1 108 ? -1.104 0.138 7.48 1 96.56 108 ALA B C 1
ATOM 2398 O O . ALA B 1 108 ? -1.728 0.933 8.188 1 96.56 108 ALA B O 1
ATOM 2399 N N . GLY B 1 109 ? 0.198 0.094 7.473 1 93.56 109 GLY B N 1
ATOM 2400 C CA . GLY B 1 109 ? 1.004 0.971 8.305 1 93.56 109 GLY B CA 1
ATOM 2401 C C . GLY B 1 109 ? 0.85 2.438 7.953 1 93.56 109 GLY B C 1
ATOM 2402 O O . GLY B 1 109 ? 0.722 3.285 8.836 1 93.56 109 GLY B O 1
ATOM 2403 N N . VAL B 1 110 ? 0.822 2.723 6.676 1 91.56 110 VAL B N 1
ATOM 2404 C CA . VAL B 1 110 ? 0.716 4.102 6.215 1 91.56 110 VAL B CA 1
ATOM 2405 C C . VAL B 1 110 ? -0.642 4.676 6.613 1 91.56 110 VAL B C 1
ATOM 2407 O O . VAL B 1 110 ? -0.736 5.836 7.02 1 91.56 110 VAL B O 1
ATOM 2410 N N . LEU B 1 111 ? -1.704 3.873 6.516 1 91.1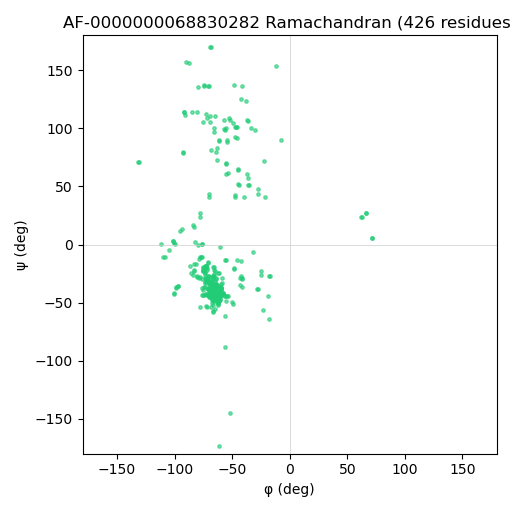2 111 LEU B N 1
ATOM 2411 C CA . LEU B 1 111 ? -3.041 4.324 6.887 1 91.12 111 LEU B CA 1
ATOM 2412 C C . LEU B 1 111 ? -3.1 4.691 8.367 1 91.12 111 LEU B C 1
ATOM 2414 O O . LEU B 1 111 ? -3.717 5.691 8.734 1 91.12 111 LEU B O 1
ATOM 2418 N N . VAL B 1 112 ? -2.41 3.949 9.188 1 89 112 VAL B N 1
ATOM 2419 C CA . VAL B 1 112 ? -2.41 4.203 10.625 1 89 112 VAL B CA 1
ATOM 2420 C C . VAL B 1 112 ? -1.594 5.457 10.93 1 89 112 VAL B C 1
ATOM 2422 O O . VAL B 1 112 ? -2.018 6.301 11.719 1 89 112 VAL B O 1
ATOM 2425 N N . ILE B 1 113 ? -0.494 5.582 10.305 1 84.25 113 ILE B N 1
ATOM 2426 C CA . ILE B 1 113 ? 0.4 6.707 10.555 1 84.25 113 ILE B CA 1
ATOM 2427 C C . ILE B 1 113 ? -0.284 8.008 10.141 1 84.25 113 ILE B C 1
ATOM 2429 O O . ILE B 1 113 ? -0.124 9.039 10.805 1 84.25 113 ILE B O 1
ATOM 2433 N N . GLN B 1 114 ? -1.061 7.961 9.148 1 79.38 114 GLN B N 1
ATOM 2434 C CA . GLN B 1 114 ? -1.682 9.164 8.609 1 79.38 114 GLN B CA 1
ATOM 2435 C C . GLN B 1 114 ? -2.775 9.688 9.539 1 79.38 114 GLN B C 1
ATOM 2437 O O . GLN B 1 114 ? -3.199 10.836 9.43 1 79.38 114 GLN B O 1
ATOM 2442 N N . THR B 1 115 ? -3.232 8.852 10.391 1 78.44 115 THR B N 1
ATOM 2443 C CA . THR B 1 115 ? -4.242 9.297 11.344 1 78.44 115 THR B CA 1
ATOM 2444 C C . THR B 1 115 ? -3.613 10.188 12.414 1 78.44 115 THR B C 1
ATOM 2446 O O . THR B 1 115 ? -4.316 10.945 13.094 1 78.44 115 THR B O 1
ATOM 2449 N N . GLY B 1 116 ? -2.318 10.133 12.586 1 73.88 116 GLY B N 1
ATOM 2450 C CA . GLY B 1 116 ? -1.648 10.898 13.625 1 73.88 116 GLY B CA 1
ATOM 2451 C C . GLY B 1 116 ? -1.913 10.367 15.016 1 73.88 116 GLY B C 1
ATOM 2452 O O . GLY B 1 116 ? -1.546 11 16.016 1 73.88 116 GLY B O 1
ATOM 2453 N N . ALA B 1 117 ? -2.555 9.305 15.039 1 72.5 117 ALA B N 1
ATOM 2454 C CA . ALA B 1 117 ? -2.936 8.75 16.328 1 72.5 117 ALA B CA 1
ATOM 2455 C C . ALA B 1 117 ? -1.729 8.148 17.047 1 72.5 117 ALA B C 1
ATOM 2457 O O . ALA B 1 117 ? -1.756 7.953 18.266 1 72.5 117 ALA B O 1
ATOM 2458 N N . LEU B 1 118 ? -0.669 7.875 16.234 1 69.88 118 LEU B N 1
ATOM 2459 C CA . LEU B 1 118 ? 0.522 7.289 16.828 1 69.88 118 LEU B CA 1
ATOM 2460 C C . LEU B 1 118 ? 1.498 8.375 17.266 1 69.88 118 LEU B C 1
ATOM 2462 O O . LEU B 1 118 ? 1.759 9.32 16.516 1 69.88 118 LEU B O 1
ATOM 2466 N N . PRO B 1 119 ? 1.66 8.508 18.625 1 60.34 119 PRO B N 1
ATOM 2467 C CA . PRO B 1 119 ? 2.643 9.484 19.109 1 60.34 119 PRO B CA 1
ATOM 2468 C C . PRO B 1 119 ? 4.035 9.258 18.531 1 60.34 119 PRO B C 1
ATOM 2470 O O . PRO B 1 119 ? 4.801 8.438 19.047 1 60.34 119 PRO B O 1
ATOM 2473 N N . LEU B 1 120 ? 4.188 9.5 17.297 1 57.06 120 LEU B N 1
ATOM 2474 C CA . LEU B 1 120 ? 5.449 9.164 16.641 1 57.06 120 LEU B CA 1
ATOM 2475 C C . LEU B 1 120 ? 6.578 10.039 17.172 1 57.06 120 LEU B C 1
ATOM 2477 O O . LEU B 1 120 ? 7.738 9.617 17.203 1 57.06 120 LEU B O 1
ATOM 2481 N N . THR B 1 121 ? 6.441 11.328 17.219 1 50.66 121 THR B N 1
ATOM 2482 C CA . THR B 1 121 ? 7.465 12.18 17.828 1 50.66 121 THR B CA 1
ATOM 2483 C C . THR B 1 121 ? 7.262 12.266 19.328 1 50.66 121 THR B C 1
ATOM 2485 O O . THR B 1 121 ? 6.137 12.148 19.828 1 50.66 121 THR B O 1
ATOM 2488 N N . THR B 1 122 ? 8.266 11.695 20.062 1 44.56 122 THR B N 1
ATOM 2489 C CA . THR B 1 122 ? 8.367 11.828 21.516 1 44.56 122 THR B CA 1
ATOM 2490 C C . THR B 1 122 ? 7.656 13.086 21.984 1 44.56 122 THR B C 1
ATOM 2492 O O . THR B 1 122 ? 7.57 13.336 23.188 1 44.56 122 THR B O 1
ATOM 2495 N N . SER B 1 123 ? 7.484 14 21.188 1 40.38 123 SER B N 1
ATOM 2496 C CA . SER B 1 123 ? 6.852 15.148 21.828 1 40.38 123 SER B CA 1
ATOM 2497 C C . SER B 1 123 ? 5.402 14.844 22.203 1 40.38 123 SER B C 1
ATOM 2499 O O . SER B 1 123 ? 4.676 14.219 21.422 1 40.38 123 SER B O 1
ATOM 2501 N N . ILE B 1 124 ? 5.078 14.727 23.422 1 39.81 124 ILE B N 1
ATOM 2502 C CA . ILE B 1 124 ? 3.818 14.594 24.141 1 39.81 124 ILE B CA 1
ATOM 2503 C C . ILE B 1 124 ? 2.697 15.258 23.344 1 39.81 124 ILE B C 1
ATOM 2505 O O . ILE B 1 124 ? 2.555 16.484 23.359 1 39.81 124 ILE B O 1
ATOM 2509 N N . SER B 1 125 ? 2.604 15 22.109 1 42.41 125 SER B N 1
ATOM 2510 C CA . SER B 1 125 ? 1.483 15.688 21.469 1 42.41 125 SER B CA 1
ATOM 2511 C C . SER B 1 125 ? 0.164 15.336 22.156 1 42.41 125 SER B C 1
ATOM 2513 O O . SER B 1 125 ? -0.114 14.164 22.406 1 42.41 125 SER B O 1
ATOM 2515 N N . THR B 1 126 ? -0.372 16.141 22.844 1 42.91 126 THR B N 1
ATOM 2516 C CA . THR B 1 126 ? -1.677 16.031 23.484 1 42.91 126 THR B CA 1
ATOM 2517 C C . THR B 1 126 ? -2.734 15.562 22.484 1 42.91 126 THR B C 1
ATOM 2519 O O . THR B 1 126 ? -2.584 15.734 21.281 1 42.91 126 THR B O 1
ATOM 2522 N N . THR B 1 127 ? -3.588 14.648 22.938 1 43.56 127 THR B N 1
ATOM 2523 C CA . THR B 1 127 ? -4.781 14.156 22.25 1 43.56 127 THR B CA 1
ATOM 2524 C C . THR B 1 127 ? -5.352 15.219 21.328 1 43.56 127 THR B C 1
ATOM 2526 O O . THR B 1 127 ? -5.816 14.906 20.219 1 43.56 127 THR B O 1
ATOM 2529 N N . ARG B 1 128 ? -5.316 16.422 21.75 1 46.81 128 ARG B N 1
ATOM 2530 C CA . ARG B 1 128 ? -5.922 17.531 21.016 1 46.81 128 ARG B CA 1
ATOM 2531 C C . ARG B 1 128 ? -5.137 17.828 19.734 1 46.81 128 ARG B C 1
ATOM 2533 O O . ARG B 1 128 ? -5.727 18.125 18.703 1 46.81 128 ARG B O 1
ATOM 2540 N N . ASP B 1 129 ? -3.893 17.641 19.797 1 48.31 129 ASP B N 1
ATOM 2541 C CA . ASP B 1 129 ? -3.033 18 18.672 1 48.31 129 ASP B CA 1
ATOM 2542 C C . ASP B 1 129 ? -3.156 16.969 17.547 1 48.31 129 ASP B C 1
ATOM 2544 O O . ASP B 1 129 ? -3.062 17.328 16.375 1 48.31 129 ASP B O 1
ATOM 2548 N N . VAL B 1 130 ? -3.438 15.805 17.984 1 49.84 130 VAL B N 1
ATOM 2549 C CA . VAL B 1 130 ? -3.691 14.742 17.016 1 49.84 130 VAL B CA 1
ATOM 2550 C C . VAL B 1 130 ? -4.91 15.094 16.172 1 49.84 130 VAL B C 1
ATOM 2552 O O . VAL B 1 130 ? -4.895 14.922 14.953 1 49.84 130 VAL B O 1
ATOM 2555 N N . ALA B 1 131 ? -5.965 15.469 16.953 1 46.56 131 ALA B N 1
ATOM 2556 C CA . ALA B 1 131 ? -7.203 15.844 16.266 1 46.56 131 ALA B CA 1
ATOM 2557 C C . ALA B 1 131 ? -6.984 17.031 15.336 1 46.56 131 ALA B C 1
ATOM 2559 O O . ALA B 1 131 ? -7.527 17.062 14.227 1 46.56 131 ALA B O 1
ATOM 2560 N N . THR B 1 132 ? -6.242 17.953 15.859 1 43.78 132 THR B N 1
ATOM 2561 C CA . THR B 1 132 ? -6.02 19.156 15.047 1 43.78 132 THR B CA 1
ATOM 2562 C C . THR B 1 132 ? -5.031 18.859 13.922 1 43.78 132 THR B C 1
ATOM 2564 O O . THR B 1 132 ? -5.156 19.406 12.82 1 43.78 132 THR B O 1
ATOM 2567 N N . SER B 1 133 ? -3.961 18.141 14.281 1 46.16 133 SER B N 1
ATOM 2568 C CA . SER B 1 133 ? -2.906 17.859 13.312 1 46.16 133 SER B CA 1
ATOM 2569 C C . SER B 1 133 ? -3.371 16.875 12.25 1 46.16 133 SER B C 1
ATOM 2571 O O . SER B 1 133 ? -2.959 16.953 11.094 1 46.16 133 SER B O 1
ATOM 2573 N N . SER B 1 134 ? -4.039 15.828 12.781 1 46.25 134 SER B N 1
ATOM 2574 C CA . SER B 1 134 ? -4.406 14.703 11.914 1 46.25 134 SER B CA 1
ATOM 2575 C C . SER B 1 134 ? -5.238 15.172 10.727 1 46.25 134 SER B C 1
ATOM 2577 O O . SER B 1 134 ? -5.102 14.641 9.625 1 46.25 134 SER B O 1
ATOM 2579 N N . LEU B 1 135 ? -6.496 15.789 11.117 1 42.88 135 LEU B N 1
ATOM 2580 C CA . LEU B 1 135 ? -7.68 16.094 10.32 1 42.88 135 LEU B CA 1
ATOM 2581 C C . LEU B 1 135 ? -7.391 17.203 9.32 1 42.88 135 LEU B C 1
ATOM 2583 O O . LEU B 1 135 ? -8.133 17.391 8.352 1 42.88 135 LEU B O 1
ATOM 2587 N N . SER B 1 136 ? -6.73 18.125 9.891 1 46.38 136 SER B N 1
ATOM 2588 C CA . SER B 1 136 ? -6.734 19.344 9.086 1 46.38 136 SER B CA 1
ATOM 2589 C C . SER B 1 136 ? -6.09 19.109 7.723 1 46.38 136 SER B C 1
ATOM 2591 O O . SER B 1 136 ? -5.98 20.031 6.914 1 46.38 136 SER B O 1
ATOM 2593 N N . ALA B 1 137 ? -5.559 17.734 7.496 1 55.06 137 ALA B N 1
ATOM 2594 C CA . ALA B 1 137 ? -4.43 17.672 6.57 1 55.06 137 ALA B CA 1
ATOM 2595 C C . ALA B 1 137 ? -4.906 17.438 5.141 1 55.06 137 ALA B C 1
ATOM 2597 O O . ALA B 1 137 ? -5.828 16.656 4.906 1 55.06 137 ALA B O 1
ATOM 2598 N N . PRO B 1 138 ? -4.777 18.219 4.344 1 60.84 138 PRO B N 1
ATOM 2599 C CA . PRO B 1 138 ? -5.09 18.234 2.912 1 60.84 138 PRO B CA 1
ATOM 2600 C C . PRO B 1 138 ? -4.949 16.859 2.26 1 60.84 138 PRO B C 1
ATOM 2602 O O . PRO B 1 138 ? -5.559 16.609 1.218 1 60.84 138 PRO B O 1
ATOM 2605 N N . TYR B 1 139 ? -4.438 15.82 3.006 1 68.81 139 TYR B N 1
ATOM 2606 C CA . TYR B 1 139 ? -4.184 14.547 2.336 1 68.81 139 TYR B CA 1
ATOM 2607 C C . TYR B 1 139 ? -5.148 13.477 2.824 1 68.81 139 TYR B C 1
ATOM 2609 O O . TYR B 1 139 ? -5.141 12.352 2.32 1 68.81 139 TYR B O 1
ATOM 2617 N N . ARG B 1 140 ? -6.031 13.789 3.719 1 75 140 ARG B N 1
ATOM 2618 C CA . ARG B 1 140 ? -6.945 12.805 4.285 1 75 140 ARG B CA 1
ATOM 2619 C C . ARG B 1 140 ? -7.926 12.297 3.232 1 75 140 ARG B C 1
ATOM 2621 O O . ARG B 1 140 ? -8.086 11.086 3.059 1 75 140 ARG B O 1
ATOM 2628 N N . ALA B 1 141 ? -8.492 13.203 2.545 1 79.81 141 ALA B N 1
ATOM 2629 C CA . ALA B 1 141 ? -9.531 12.828 1.59 1 79.81 141 ALA B CA 1
ATOM 2630 C C . ALA B 1 141 ? -8.961 12 0.446 1 79.81 141 ALA B C 1
ATOM 2632 O O . ALA B 1 141 ? -9.469 10.922 0.137 1 79.81 141 ALA B O 1
ATOM 2633 N N . PRO B 1 142 ? -7.875 12.414 -0.066 1 84.31 142 PRO B N 1
ATOM 2634 C CA . PRO B 1 142 ? -7.336 11.602 -1.163 1 84.31 142 PRO B CA 1
ATOM 2635 C C . PRO B 1 142 ? -6.887 10.219 -0.708 1 84.31 142 PRO B C 1
ATOM 2637 O O . PRO B 1 142 ? -7.008 9.25 -1.46 1 84.31 142 PRO B O 1
ATOM 2640 N N . THR B 1 143 ? -6.34 10.117 0.433 1 85.5 143 THR B N 1
ATOM 2641 C CA . THR B 1 143 ? -5.914 8.812 0.933 1 85.5 143 THR B CA 1
ATOM 2642 C C . THR B 1 143 ? -7.113 7.898 1.152 1 85.5 143 THR B C 1
ATOM 2644 O O . THR B 1 143 ? -7.039 6.691 0.898 1 85.5 143 THR B O 1
ATOM 2647 N N . LEU B 1 144 ? -8.195 8.469 1.594 1 87.81 144 LEU B N 1
ATOM 2648 C CA . LEU B 1 144 ? -9.414 7.684 1.767 1 87.81 144 LEU B CA 1
ATOM 2649 C C . LEU B 1 144 ? -9.914 7.16 0.427 1 87.81 144 LEU B C 1
ATOM 2651 O O . LEU B 1 144 ? -10.312 5.996 0.318 1 87.81 144 LEU B O 1
ATOM 2655 N N . TRP B 1 145 ? -9.859 8.055 -0.497 1 90.75 145 TRP B N 1
ATOM 2656 C CA . TRP B 1 145 ? -10.32 7.637 -1.816 1 90.75 145 TRP B CA 1
ATOM 2657 C C . TRP B 1 145 ? -9.453 6.5 -2.355 1 90.75 145 TRP B C 1
ATOM 2659 O O . TRP B 1 145 ? -9.969 5.551 -2.951 1 90.75 145 TRP B O 1
ATOM 2669 N N . ILE B 1 146 ? -8.195 6.562 -2.174 1 93.5 146 ILE B N 1
ATOM 2670 C CA . ILE B 1 146 ? -7.297 5.512 -2.641 1 93.5 146 ILE B CA 1
ATOM 2671 C C . ILE B 1 146 ? -7.629 4.199 -1.936 1 93.5 146 ILE B C 1
ATOM 2673 O O . ILE B 1 146 ? -7.68 3.141 -2.568 1 93.5 146 ILE B O 1
ATOM 2677 N N . SER B 1 147 ? -7.84 4.297 -0.625 1 94.75 147 SER B N 1
ATOM 2678 C CA . SER B 1 147 ? -8.164 3.09 0.128 1 94.75 147 SER B CA 1
ATOM 2679 C C . SER B 1 147 ? -9.508 2.518 -0.298 1 94.75 147 SER B C 1
ATOM 2681 O O . SER B 1 147 ? -9.672 1.299 -0.383 1 94.75 147 SER B O 1
ATOM 2683 N N . ILE B 1 148 ? -10.477 3.365 -0.615 1 95.38 148 ILE B N 1
ATOM 2684 C CA . ILE B 1 148 ? -11.797 2.926 -1.053 1 95.38 148 ILE B CA 1
ATOM 2685 C C . ILE B 1 148 ? -11.68 2.207 -2.396 1 95.38 148 ILE B C 1
ATOM 2687 O O . ILE B 1 148 ? -12.289 1.152 -2.598 1 95.38 148 ILE B O 1
ATOM 2691 N N . ILE B 1 149 ? -10.93 2.793 -3.26 1 95.94 149 ILE B N 1
ATOM 2692 C CA . ILE B 1 149 ? -10.742 2.203 -4.582 1 95.94 149 ILE B CA 1
ATOM 2693 C C . ILE B 1 149 ? -10.07 0.84 -4.449 1 95.94 149 ILE B C 1
ATOM 2695 O O . ILE B 1 149 ? -10.477 -0.126 -5.098 1 95.94 149 ILE B O 1
ATOM 2699 N N . LEU B 1 150 ? -9.109 0.764 -3.633 1 96.88 150 LEU B N 1
ATOM 2700 C CA . LEU B 1 150 ? -8.406 -0.498 -3.418 1 96.88 150 LEU B CA 1
ATOM 2701 C C . LEU B 1 150 ? -9.352 -1.549 -2.84 1 96.88 150 LEU B C 1
ATOM 2703 O O . LEU B 1 150 ? -9.414 -2.674 -3.342 1 96.88 150 LEU B O 1
ATOM 2707 N N . LEU B 1 151 ? -10.07 -1.187 -1.809 1 97.88 151 LEU B N 1
ATOM 2708 C CA . LEU B 1 151 ? -10.953 -2.131 -1.136 1 97.88 151 LEU B CA 1
ATOM 2709 C C . LEU B 1 151 ? -12.117 -2.531 -2.041 1 97.88 151 LEU B C 1
ATOM 2711 O O . LEU B 1 151 ? -12.57 -3.678 -2.01 1 97.88 151 LEU B O 1
ATOM 2715 N N . SER B 1 152 ? -12.609 -1.596 -2.824 1 97.38 152 SER B N 1
ATOM 2716 C CA . SER B 1 152 ? -13.648 -1.915 -3.793 1 97.38 152 SER B CA 1
ATOM 2717 C C . SER B 1 152 ? -13.141 -2.887 -4.852 1 97.38 152 SER B C 1
ATOM 2719 O O . SER B 1 152 ? -13.844 -3.83 -5.223 1 97.38 152 SER B O 1
ATOM 2721 N N . SER B 1 153 ? -11.969 -2.592 -5.348 1 96.31 153 SER B N 1
ATOM 2722 C CA . SER B 1 153 ? -11.375 -3.49 -6.332 1 96.31 153 SER B CA 1
ATOM 2723 C C . SER B 1 153 ? -11.141 -4.879 -5.742 1 96.31 153 SER B C 1
ATOM 2725 O O . SER B 1 153 ? -11.391 -5.887 -6.41 1 96.31 153 SER B O 1
ATOM 2727 N N . LEU B 1 154 ? -10.68 -4.938 -4.512 1 95.75 154 LEU B N 1
ATOM 2728 C CA . LEU B 1 154 ? -10.477 -6.207 -3.818 1 95.75 154 LEU B CA 1
ATOM 2729 C C . LEU B 1 154 ? -11.805 -6.949 -3.65 1 95.75 154 LEU B C 1
ATOM 2731 O O . LEU B 1 154 ? -11.867 -8.164 -3.852 1 95.75 154 LEU B O 1
ATOM 2735 N N . SER B 1 155 ? -12.789 -6.23 -3.268 1 96.44 155 SER B N 1
ATOM 2736 C CA . SER B 1 155 ? -14.109 -6.832 -3.105 1 96.44 155 SER B CA 1
ATOM 2737 C C . SER B 1 155 ? -14.609 -7.418 -4.418 1 96.44 155 SER B C 1
ATOM 2739 O O . SER B 1 155 ? -15.086 -8.555 -4.457 1 96.44 155 SER B O 1
ATOM 2741 N N . TYR B 1 156 ? -14.531 -6.703 -5.473 1 95.69 156 TYR B N 1
ATOM 2742 C CA . TYR B 1 156 ? -15 -7.148 -6.781 1 95.69 156 TYR B CA 1
ATOM 2743 C C . TYR B 1 156 ? -14.227 -8.383 -7.246 1 95.69 156 TYR B C 1
ATOM 2745 O O . TYR B 1 156 ? -14.82 -9.375 -7.664 1 95.69 156 TYR B O 1
ATOM 2753 N N . SER B 1 157 ? -12.891 -8.266 -7.199 1 91.69 157 SER B N 1
ATOM 2754 C CA . SER B 1 157 ? -12.055 -9.367 -7.664 1 91.69 157 SER B CA 1
ATOM 2755 C C . SER B 1 157 ? -12.305 -10.633 -6.848 1 91.69 157 SER B C 1
ATOM 2757 O O . SER B 1 157 ? -12.336 -11.734 -7.398 1 91.69 157 SER B O 1
ATOM 2759 N N . SER B 1 158 ? -12.43 -10.555 -5.566 1 91.19 158 SER B N 1
ATOM 2760 C CA . SER B 1 158 ? -12.68 -11.719 -4.719 1 91.19 158 SER B CA 1
ATOM 2761 C C . SER B 1 158 ? -14.086 -12.258 -4.918 1 91.19 158 SER B C 1
ATOM 2763 O O . SER B 1 158 ? -14.32 -13.461 -4.797 1 91.19 158 SER B O 1
ATOM 2765 N N . TYR B 1 159 ? -15.008 -11.406 -5.23 1 91.62 159 TYR B N 1
ATOM 2766 C CA . TYR B 1 159 ? -16.375 -11.836 -5.504 1 91.62 159 TYR B CA 1
ATOM 2767 C C . TYR B 1 159 ? -16.438 -12.727 -6.738 1 91.62 159 TYR B C 1
ATOM 2769 O O . TYR B 1 159 ? -17.141 -13.734 -6.758 1 91.62 159 TYR B O 1
ATOM 2777 N N . THR B 1 160 ? -15.664 -12.359 -7.762 1 89 160 THR B N 1
ATOM 2778 C CA . THR B 1 160 ? -15.648 -13.133 -9 1 89 160 THR B CA 1
ATOM 2779 C C . THR B 1 160 ? -15.055 -14.516 -8.766 1 89 160 THR B C 1
ATOM 2781 O O . THR B 1 160 ? -15.312 -15.445 -9.531 1 89 160 THR B O 1
ATOM 2784 N N . LEU B 1 161 ? -14.336 -14.68 -7.719 1 86.19 161 LEU B N 1
ATOM 2785 C CA . LEU B 1 161 ? -13.711 -15.961 -7.391 1 86.19 161 LEU B CA 1
ATOM 2786 C C . LEU B 1 161 ? -14.508 -16.688 -6.316 1 86.19 161 LEU B C 1
ATOM 2788 O O . LEU B 1 161 ? -14.062 -17.719 -5.801 1 86.19 161 LEU B O 1
ATOM 2792 N N . ASN B 1 162 ? -15.617 -16.094 -5.926 1 86.25 162 ASN B N 1
ATOM 2793 C CA . ASN B 1 162 ? -16.516 -16.672 -4.938 1 86.25 162 ASN B CA 1
ATOM 2794 C C . ASN B 1 162 ? -15.875 -16.75 -3.559 1 86.25 162 ASN B C 1
ATOM 2796 O O . ASN B 1 162 ? -16.109 -17.688 -2.805 1 86.25 162 ASN B O 1
ATOM 2800 N N . LEU B 1 163 ? -14.922 -15.859 -3.271 1 88.69 163 LEU B N 1
ATOM 2801 C CA . LEU B 1 163 ? -14.305 -15.727 -1.956 1 88.69 163 LEU B CA 1
ATOM 2802 C C . LEU B 1 163 ? -15.031 -14.688 -1.116 1 88.69 163 LEU B C 1
ATOM 2804 O O . LEU B 1 163 ? -14.477 -13.625 -0.823 1 88.69 163 LEU B O 1
ATOM 2808 N N . LEU B 1 164 ? -16.094 -15.062 -0.563 1 91.06 164 LEU B N 1
ATOM 2809 C CA . LEU B 1 164 ? -17.016 -14.141 0.116 1 91.06 164 LEU B CA 1
ATOM 2810 C C . LEU B 1 164 ? -16.406 -13.656 1.432 1 91.06 164 LEU B C 1
ATOM 2812 O O . LEU B 1 164 ? -16.688 -12.539 1.869 1 91.06 164 LEU B O 1
ATOM 2816 N N . SER B 1 165 ? -15.586 -14.555 2.016 1 90.62 165 SER B N 1
ATOM 2817 C CA . SER B 1 165 ? -14.969 -14.188 3.283 1 90.62 165 SER B CA 1
ATOM 2818 C C . SER B 1 165 ? -14.062 -12.969 3.121 1 90.62 165 SER B C 1
ATOM 2820 O O . SER B 1 165 ? -13.781 -12.266 4.094 1 90.62 165 SER B O 1
ATOM 2822 N N . ILE B 1 166 ? -13.547 -12.688 1.944 1 92.88 166 ILE B N 1
ATOM 2823 C CA . ILE B 1 166 ? -12.703 -11.531 1.655 1 92.88 166 ILE B CA 1
ATOM 2824 C C . ILE B 1 166 ? -13.547 -10.422 1.022 1 92.88 166 ILE B C 1
ATOM 2826 O O . ILE B 1 166 ? -13.406 -9.25 1.368 1 92.88 166 ILE B O 1
ATOM 2830 N N . SER B 1 167 ? -14.508 -10.82 0.167 1 95.44 167 SER B N 1
ATOM 2831 C CA . SER B 1 167 ? -15.281 -9.875 -0.628 1 95.44 167 SER B CA 1
ATOM 2832 C C . SER B 1 167 ? -16.219 -9.055 0.249 1 95.44 167 SER B C 1
ATOM 2834 O O . SER B 1 167 ? -16.312 -7.836 0.107 1 95.44 167 SER B O 1
ATOM 2836 N N . VAL B 1 168 ? -16.844 -9.641 1.165 1 96.62 168 VAL B N 1
ATOM 2837 C CA . VAL B 1 168 ? -17.906 -8.992 1.935 1 96.62 168 VAL B CA 1
ATOM 2838 C C . VAL B 1 168 ? -17.297 -7.969 2.887 1 96.62 168 VAL B C 1
ATOM 2840 O O . VAL B 1 168 ? -17.656 -6.789 2.867 1 96.62 168 VAL B O 1
ATOM 2843 N N . PRO B 1 169 ? -16.312 -8.414 3.705 1 97.31 169 PRO B N 1
ATOM 2844 C CA . PRO B 1 169 ? -15.711 -7.398 4.578 1 97.31 169 PRO B CA 1
ATOM 2845 C C . PRO B 1 169 ? -15.078 -6.25 3.799 1 97.31 169 PRO B C 1
ATOM 2847 O O . PRO B 1 169 ? -15.133 -5.098 4.234 1 97.31 169 PRO B O 1
ATOM 2850 N N . SER B 1 170 ? -14.461 -6.527 2.701 1 97.94 170 SER B N 1
ATOM 2851 C CA . SER B 1 170 ? -13.867 -5.477 1.887 1 97.94 170 SER B CA 1
ATOM 2852 C C . SER B 1 170 ? -14.93 -4.543 1.319 1 97.94 170 SER B C 1
ATOM 2854 O O . SER B 1 170 ? -14.719 -3.332 1.232 1 97.94 170 SER B O 1
ATOM 2856 N N . ALA B 1 171 ? -16.031 -5.086 0.918 1 97.69 171 ALA B N 1
ATOM 2857 C CA . ALA B 1 171 ? -17.141 -4.281 0.41 1 97.69 171 ALA B CA 1
ATOM 2858 C C . ALA B 1 171 ? -17.719 -3.396 1.508 1 97.69 171 ALA B C 1
ATOM 2860 O O . ALA B 1 171 ? -18.016 -2.225 1.274 1 97.69 171 ALA B O 1
ATOM 2861 N N . LEU B 1 172 ? -17.844 -3.953 2.619 1 97.75 172 LEU B N 1
ATOM 2862 C CA . LEU B 1 172 ? -18.406 -3.215 3.75 1 97.75 172 LEU B CA 1
ATOM 2863 C C . LEU B 1 172 ? -17.484 -2.068 4.148 1 97.75 172 LEU B C 1
ATOM 2865 O O . LEU B 1 172 ? -17.938 -0.96 4.426 1 97.75 172 LEU B O 1
ATOM 2869 N N . LEU B 1 173 ? -16.234 -2.355 4.152 1 97.94 173 LEU B N 1
ATOM 2870 C CA . LEU B 1 173 ? -15.273 -1.32 4.496 1 97.94 173 LEU B CA 1
ATOM 2871 C C . LEU B 1 173 ? -15.242 -0.228 3.432 1 97.94 173 LEU B C 1
ATOM 2873 O O . LEU B 1 173 ? -15.125 0.957 3.754 1 97.94 173 LEU B O 1
ATOM 2877 N N . ALA B 1 174 ? -15.266 -0.653 2.189 1 97.75 174 ALA B N 1
ATOM 2878 C CA . ALA B 1 174 ? -15.305 0.333 1.112 1 97.75 174 ALA B CA 1
ATOM 2879 C C . ALA B 1 174 ? -16.531 1.229 1.232 1 97.75 174 ALA B C 1
ATOM 2881 O O . ALA B 1 174 ? -16.438 2.447 1.066 1 97.75 174 ALA B O 1
ATOM 2882 N N . ALA B 1 175 ? -17.672 0.654 1.539 1 96.88 175 ALA B N 1
ATOM 2883 C CA . ALA B 1 175 ? -18.906 1.413 1.713 1 96.88 175 ALA B CA 1
ATOM 2884 C C . ALA B 1 175 ? -18.812 2.359 2.906 1 96.88 175 ALA B C 1
ATOM 2886 O O . ALA B 1 175 ? -19.25 3.508 2.834 1 96.88 175 ALA B O 1
ATOM 2887 N N . TRP B 1 176 ? -18.266 1.852 3.938 1 96.06 176 TRP B N 1
ATOM 2888 C CA . TRP B 1 176 ? -18.062 2.68 5.121 1 96.06 176 TRP B CA 1
ATOM 2889 C C . TRP B 1 176 ? -17.141 3.859 4.812 1 96.06 176 TRP B C 1
ATOM 2891 O O . TRP B 1 176 ? -17.406 4.984 5.242 1 96.06 176 TRP B O 1
ATOM 2901 N N . GLY B 1 177 ? -16.016 3.572 4.168 1 94.06 177 GLY B N 1
ATOM 2902 C CA . GLY B 1 177 ? -15.133 4.66 3.758 1 94.06 177 GLY B CA 1
ATOM 2903 C C . GLY B 1 177 ? -15.844 5.715 2.932 1 94.06 177 GLY B C 1
ATOM 2904 O O . GLY B 1 177 ? -15.633 6.914 3.135 1 94.06 177 GLY B O 1
ATOM 2905 N N . CYS B 1 178 ? -16.656 5.285 1.974 1 93 178 CYS B N 1
ATOM 2906 C CA . CYS B 1 178 ? -17.422 6.207 1.157 1 93 178 CYS B CA 1
ATOM 2907 C C . CYS B 1 178 ? -18.344 7.07 2.023 1 93 178 CYS B C 1
ATOM 2909 O O . CYS B 1 178 ? -18.453 8.281 1.805 1 93 178 CYS B O 1
ATOM 2911 N N . TRP B 1 179 ? -18.969 6.473 2.982 1 92.12 179 TRP B N 1
ATOM 2912 C CA . TRP B 1 179 ? -19.828 7.191 3.91 1 92.12 179 TRP B CA 1
ATOM 2913 C C . TRP B 1 179 ? -19.062 8.258 4.668 1 92.12 179 TRP B C 1
ATOM 2915 O O . TRP B 1 179 ? -19.531 9.391 4.828 1 92.12 179 TRP B O 1
ATOM 2925 N N . VAL B 1 180 ? -17.812 7.953 5.094 1 87.75 180 VAL B N 1
ATOM 2926 C CA . VAL B 1 180 ? -16.984 8.875 5.863 1 87.75 180 VAL B CA 1
ATOM 2927 C C . VAL B 1 180 ? -16.578 10.055 4.988 1 87.75 180 VAL B C 1
ATOM 2929 O O . VAL B 1 180 ? -16.562 11.203 5.449 1 87.75 180 VAL B O 1
ATOM 2932 N N . VAL B 1 181 ? -16.25 9.82 3.754 1 83.5 181 VAL B N 1
ATOM 2933 C CA . VAL B 1 181 ? -15.797 10.875 2.852 1 83.5 181 VAL B CA 1
ATOM 2934 C C . VAL B 1 181 ? -16.984 11.766 2.477 1 83.5 181 VAL B C 1
ATOM 2936 O O . VAL B 1 181 ? -16.844 12.992 2.402 1 83.5 181 VAL B O 1
ATOM 2939 N N . LEU B 1 182 ? -18.109 11.219 2.176 1 82.06 182 LEU B N 1
ATOM 2940 C CA . LEU B 1 182 ? -19.25 11.977 1.675 1 82.06 182 LEU B CA 1
ATOM 2941 C C . LEU B 1 182 ? -19.938 12.734 2.805 1 82.06 182 LEU B C 1
ATOM 2943 O O . LEU B 1 182 ? -20.406 13.859 2.607 1 82.06 182 LEU B O 1
ATOM 2947 N N . PHE B 1 183 ? -20 12.18 3.857 1 75.75 183 PHE B N 1
ATOM 2948 C CA . PHE B 1 183 ? -20.797 12.789 4.914 1 75.75 183 PHE B CA 1
ATOM 2949 C C . PHE B 1 183 ? -19.891 13.328 6.023 1 75.75 183 PHE B C 1
ATOM 2951 O O . PHE B 1 183 ? -20.359 14.023 6.926 1 75.75 183 PHE B O 1
ATOM 2958 N N . GLY B 1 184 ? -18.688 12.945 5.895 1 61.69 184 GLY B N 1
ATOM 2959 C CA . GLY B 1 184 ? -17.781 13.484 6.906 1 61.69 184 GLY B CA 1
ATOM 2960 C C . GLY B 1 184 ? -17.328 14.906 6.609 1 61.69 184 GLY B C 1
ATOM 2961 O O . GLY B 1 184 ? -16.875 15.609 7.504 1 61.69 184 GLY B O 1
ATOM 2962 N N . HIS B 1 185 ? -17.266 15.398 5.281 1 53.5 185 HIS B N 1
ATOM 2963 C CA . HIS B 1 185 ? -16.859 16.75 4.902 1 53.5 185 HIS B CA 1
ATOM 2964 C C . HIS B 1 185 ? -18.031 17.734 5.016 1 53.5 185 HIS B C 1
ATOM 2966 O O . HIS B 1 185 ? -17.812 18.938 5.066 1 53.5 185 HIS B O 1
ATOM 2972 N N . GLU B 1 186 ? -19.203 17.328 5.086 1 49.72 186 GLU B N 1
ATOM 2973 C CA . GLU B 1 186 ? -20.328 18.234 4.918 1 49.72 186 GLU B CA 1
ATOM 2974 C C . GLU B 1 186 ? -20.25 19.391 5.902 1 49.72 186 GLU B C 1
ATOM 2976 O O . GLU B 1 186 ? -21 20.359 5.789 1 49.72 186 GLU B O 1
ATOM 2981 N N . GLY B 1 187 ? -19.484 19.422 6.902 1 41.62 187 GLY B N 1
ATOM 2982 C CA . GLY B 1 187 ? -19.734 20.641 7.672 1 41.62 187 GLY B CA 1
ATOM 2983 C C . GLY B 1 187 ? -19.375 21.906 6.922 1 41.62 187 GLY B C 1
ATOM 2984 O O . GLY B 1 187 ? -19.781 23 7.32 1 41.62 187 GLY B O 1
ATOM 2985 N N . ARG B 1 188 ? -18.391 21.906 5.934 1 43.31 188 ARG B N 1
ATOM 2986 C CA . ARG B 1 188 ? -17.984 23.219 5.441 1 43.31 188 ARG B CA 1
ATOM 2987 C C . ARG B 1 188 ? -18.953 23.719 4.363 1 43.31 188 ARG B C 1
ATOM 2989 O O . ARG B 1 188 ? -18.859 24.875 3.939 1 43.31 188 ARG B O 1
ATOM 2996 N N . VAL B 1 189 ? -19.703 22.844 3.693 1 39.62 189 VAL B N 1
ATOM 2997 C CA . VAL B 1 189 ? -20.391 23.422 2.547 1 39.62 189 VAL B CA 1
ATOM 2998 C C . VAL B 1 189 ? -21.5 24.359 3.029 1 39.62 189 VAL B C 1
ATOM 3000 O O . VAL B 1 189 ? -21.875 25.297 2.33 1 39.62 189 VAL B O 1
ATOM 3003 N N . ASN B 1 190 ? -22 23.969 4.105 1 37.62 190 ASN B N 1
ATOM 3004 C CA . ASN B 1 190 ? -23.172 24.781 4.391 1 37.62 190 ASN B CA 1
ATOM 3005 C C . ASN B 1 190 ? -22.781 26.172 4.918 1 37.62 190 ASN B C 1
ATOM 3007 O O . ASN B 1 190 ? -23.625 26.938 5.367 1 37.62 190 ASN B O 1
ATOM 3011 N N . GLN B 1 191 ? -21.484 26.312 4.98 1 39.78 191 GLN B N 1
ATOM 3012 C CA . GLN B 1 191 ? -21.188 27.609 5.547 1 39.78 191 GLN B CA 1
ATOM 3013 C C . GLN B 1 191 ? -21.453 28.734 4.539 1 39.78 191 GLN B C 1
ATOM 3015 O O . GLN B 1 191 ? -21.578 29.891 4.91 1 39.78 191 GLN B O 1
ATOM 3020 N N . GLN B 1 192 ? -21.453 28.297 3.252 1 39.38 192 GLN B N 1
ATOM 3021 C CA . GLN B 1 192 ? -21.594 29.406 2.307 1 39.38 192 GLN B CA 1
ATOM 3022 C C . GLN B 1 192 ? -23.031 29.922 2.283 1 39.38 192 GLN B C 1
ATOM 3024 O O . GLN B 1 192 ? -23.281 31.031 1.783 1 39.38 192 GLN B O 1
ATOM 3029 N N . SER B 1 193 ? -23.906 28.984 2.744 1 39.66 193 SER B N 1
ATOM 3030 C CA . SER B 1 193 ? -25.25 29.469 2.521 1 39.66 193 SER B CA 1
ATOM 3031 C C . SER B 1 193 ? -25.625 30.547 3.531 1 39.66 193 SER B C 1
ATOM 3033 O O . SER B 1 193 ? -26.672 31.188 3.398 1 39.66 193 SER B O 1
ATOM 3035 N N . ALA B 1 194 ? -24.859 30.469 4.672 1 36.66 194 ALA B N 1
ATOM 3036 C CA . ALA B 1 194 ? -25.375 31.391 5.672 1 36.66 194 ALA B CA 1
ATOM 3037 C C . ALA B 1 194 ? -24.984 32.844 5.344 1 36.66 194 ALA B C 1
ATOM 3039 O O . ALA B 1 194 ? -25.234 33.75 6.129 1 36.66 194 ALA B O 1
ATOM 3040 N N . ARG B 1 195 ? -24.062 32.969 4.352 1 38.78 195 ARG B N 1
ATOM 3041 C CA . ARG B 1 195 ? -23.859 34.406 4.051 1 38.78 195 ARG B CA 1
ATOM 3042 C C . ARG B 1 195 ? -25.078 35 3.367 1 38.78 195 ARG B C 1
ATOM 3044 O O . ARG B 1 195 ? -25.234 34.906 2.146 1 38.78 195 ARG B O 1
ATOM 3051 N N . ALA B 1 196 ? -26.219 34.656 3.875 1 36.44 196 ALA B N 1
ATOM 3052 C CA . ALA B 1 196 ? -27.359 35.469 3.49 1 36.44 196 ALA B CA 1
ATOM 3053 C C . ALA B 1 196 ? -26.969 36.938 3.365 1 36.44 196 ALA B C 1
ATOM 3055 O O . ALA B 1 196 ? -26.234 37.469 4.203 1 36.44 196 ALA B O 1
ATOM 3056 N N . SER B 1 197 ? -26.906 37.375 2.061 1 37.59 197 SER B N 1
ATOM 3057 C CA . SER B 1 197 ? -26.844 38.75 1.554 1 37.59 197 SER B CA 1
ATOM 3058 C C . SER B 1 197 ? -27.703 39.688 2.387 1 37.59 197 SER B C 1
ATOM 3060 O O . SER B 1 197 ? -28.938 39.562 2.375 1 37.59 197 SER B O 1
ATOM 3062 N N . SER B 1 198 ? -27.453 39.844 3.627 1 36.62 198 SER B N 1
ATOM 3063 C CA . SER B 1 198 ? -28.125 40.969 4.27 1 36.62 198 SER B CA 1
ATOM 3064 C C . SER B 1 198 ? -28 42.219 3.447 1 36.62 198 SER B C 1
ATOM 3066 O O . SER B 1 198 ? -26.984 42.906 3.527 1 36.62 198 SER B O 1
ATOM 3068 N N . TYR B 1 199 ? -28.156 42.219 2.08 1 38.31 199 TYR B N 1
ATOM 3069 C CA . TYR B 1 199 ? -28.344 43.531 1.469 1 38.31 199 TYR B CA 1
ATOM 3070 C C . TYR B 1 199 ? -29.359 44.344 2.238 1 38.31 199 TYR B C 1
ATOM 3072 O O . TYR B 1 199 ? -30.516 43.906 2.41 1 38.31 199 TYR B O 1
ATOM 3080 N N . PRO B 1 200 ? -28.906 45.125 3.195 1 40.34 200 PRO B N 1
ATOM 3081 C CA . PRO B 1 200 ? -29.797 46.094 3.822 1 40.34 200 PRO B CA 1
ATOM 3082 C C . PRO B 1 200 ? -30.656 46.844 2.805 1 40.34 200 PRO B C 1
ATOM 3084 O O . PRO B 1 200 ? -30.141 47.688 2.045 1 40.34 200 PRO B O 1
ATOM 3087 N N . PHE B 1 201 ? -31.438 46.344 1.812 1 40.19 201 PHE B N 1
ATOM 3088 C CA . PHE B 1 201 ? -32.375 47.188 1.116 1 40.19 201 PHE B CA 1
ATOM 3089 C C . PHE B 1 201 ? -33.156 48.062 2.107 1 40.19 201 PHE B C 1
ATOM 3091 O O . PHE B 1 201 ? -34.031 47.531 2.824 1 40.19 201 PHE B O 1
ATOM 3098 N N . GLY B 1 202 ? -32.5 48.969 2.836 1 38.06 202 GLY B N 1
ATOM 3099 C CA . GLY B 1 202 ? -33.156 50.062 3.562 1 38.06 202 GLY B CA 1
ATOM 3100 C C . GLY B 1 202 ? -34.438 50.531 2.893 1 38.06 202 GLY B C 1
ATOM 3101 O O . GLY B 1 202 ? -34.469 50.656 1.665 1 38.06 202 GLY B O 1
ATOM 3102 N N . ASN B 1 203 ? -35.562 50.062 3.369 1 40.97 203 ASN B N 1
ATOM 3103 C CA . ASN B 1 203 ? -36.906 50.531 3.031 1 40.97 203 ASN B CA 1
ATOM 3104 C C . ASN B 1 203 ? -36.906 52.031 2.824 1 40.97 203 ASN B C 1
ATOM 3106 O O . ASN B 1 203 ? -36.938 52.781 3.791 1 40.97 203 ASN B O 1
ATOM 3110 N N . VAL B 1 204 ? -36.031 52.562 2.004 1 41.31 204 VAL B N 1
ATOM 3111 C CA . VAL B 1 204 ? -36.094 53.969 1.609 1 41.31 204 VAL B CA 1
ATOM 3112 C C . VAL B 1 204 ? -37.531 54.375 1.338 1 41.31 204 VAL B C 1
ATOM 3114 O O . VAL B 1 204 ? -37.875 55.562 1.467 1 41.31 204 VAL B O 1
ATOM 3117 N N . GLU B 1 205 ? -38.344 53.375 0.886 1 42.5 205 GLU B N 1
ATOM 3118 C CA . GLU B 1 205 ? -39.688 53.812 0.523 1 42.5 205 GLU B CA 1
ATOM 3119 C C . GLU B 1 205 ? -40.469 54.25 1.752 1 42.5 205 GLU B C 1
ATOM 3121 O O . GLU B 1 205 ? -41.344 55.125 1.657 1 42.5 205 GLU B O 1
ATOM 3126 N N . ALA B 1 206 ? -40.156 53.656 2.887 1 43.88 206 ALA B N 1
ATOM 3127 C CA . ALA B 1 206 ? -40.969 54.062 4.039 1 43.88 206 ALA B CA 1
ATOM 3128 C C . ALA B 1 206 ? -40.656 55.5 4.469 1 43.88 206 ALA B C 1
ATOM 3130 O O . ALA B 1 206 ? -41.5 56.188 4.965 1 43.88 206 ALA B O 1
ATOM 3131 N N . GLU B 1 207 ? -39.406 55.906 4.176 1 40.56 207 GLU B N 1
ATOM 3132 C CA . GLU B 1 207 ? -39.062 57.281 4.547 1 40.56 207 GLU B CA 1
ATOM 3133 C C . GLU B 1 207 ? -39.75 58.281 3.611 1 40.56 207 GLU B C 1
ATOM 3135 O O . GLU B 1 207 ? -40.031 59.406 4 1 40.56 207 GLU B O 1
ATOM 3140 N N . LYS B 1 208 ? -39.969 57.875 2.336 1 46.72 208 LYS B N 1
ATOM 3141 C CA . LYS B 1 208 ? -40.594 58.844 1.425 1 46.72 208 LYS B CA 1
ATOM 3142 C C . LYS B 1 208 ? -42.062 59.062 1.803 1 46.72 208 LYS B C 1
ATOM 3144 O O . LYS B 1 208 ? -42.562 60.188 1.67 1 46.72 208 LYS B O 1
ATOM 3149 N N . GLU B 1 209 ? -42.719 58 2.234 1 47.03 209 GLU B N 1
ATOM 3150 C CA . GLU B 1 209 ? -44.125 58.188 2.525 1 47.03 209 GLU B CA 1
ATOM 3151 C C . GLU B 1 209 ? -44.344 59.156 3.699 1 47.03 209 GLU B C 1
ATOM 3153 O O . GLU B 1 209 ? -45.344 59.875 3.74 1 47.03 209 GLU B O 1
ATOM 3158 N N . LYS B 1 210 ? -43.375 59.125 4.621 1 46.62 210 LYS B N 1
ATOM 3159 C CA . LYS B 1 210 ? -43.562 60.031 5.754 1 46.62 210 LYS B CA 1
ATOM 3160 C C . LYS B 1 210 ? -43.375 61.5 5.336 1 46.62 210 LYS B C 1
ATOM 3162 O O . LYS B 1 210 ? -43.875 62.406 5.988 1 46.62 210 LYS B O 1
ATOM 3167 N N . GLN B 1 211 ? -42.562 61.719 4.262 1 46.72 211 GLN B N 1
ATOM 3168 C CA . GLN B 1 211 ? -42.406 63.094 3.814 1 46.72 211 GLN B CA 1
ATOM 3169 C C . GLN B 1 211 ? -43.656 63.594 3.092 1 46.72 211 GLN B C 1
ATOM 3171 O O . GLN B 1 211 ? -43.938 64.812 3.045 1 46.72 211 GLN B O 1
ATOM 3176 N N . GLY B 1 212 ? -44.375 62.688 2.48 1 50.62 212 GLY B N 1
ATOM 3177 C CA . GLY B 1 212 ? -45.531 63.156 1.776 1 50.62 212 GLY B CA 1
ATOM 3178 C C . GLY B 1 212 ? -46.625 63.688 2.705 1 50.62 212 GLY B C 1
ATOM 3179 O O . GLY B 1 212 ? -47.5 64.438 2.281 1 50.62 212 GLY B O 1
ATOM 3180 N N . LYS B 1 213 ? -46.844 63.156 3.869 1 53.06 213 LYS B N 1
ATOM 3181 C CA . LYS B 1 213 ? -47.969 63.594 4.688 1 53.06 213 LYS B CA 1
ATOM 3182 C C . LYS B 1 213 ? -47.688 65 5.297 1 53.06 213 LYS B C 1
ATOM 3184 O O . LYS B 1 213 ? -48.531 65.562 5.984 1 53.06 213 LYS B O 1
ATOM 3189 N N . ARG B 1 214 ? -46.438 65.438 5.375 1 47.44 214 ARG B N 1
ATOM 3190 C CA . ARG B 1 214 ? -46.25 66.75 5.992 1 47.44 214 ARG B CA 1
ATOM 3191 C C . ARG B 1 214 ? -46.562 67.875 5.004 1 47.44 214 ARG B C 1
ATOM 3193 O O . ARG B 1 214 ? -46.5 69.062 5.348 1 47.44 214 ARG B O 1
ATOM 3200 N N . GLU B 1 215 ? -46.938 67.5 3.766 1 41.03 215 GLU B N 1
ATOM 3201 C CA . GLU B 1 215 ? -47.531 68.625 3.008 1 41.03 215 GLU B CA 1
ATOM 3202 C C . GLU B 1 215 ? -49.031 68.625 3.18 1 41.03 215 GLU B C 1
ATOM 3204 O O . GLU B 1 215 ? -49.688 67.625 3.334 1 41.03 215 GLU B O 1
#

Foldseek 3Di:
DPPPPPVPPVVPPPVCVVVVLVVVVLVLLLVLLVLLLVLLLLLLVLLLVLLCCLAPNVLVVCQLLLLVCQVVPVVVNPVDSDDSPSDDDDPVSNVVSNVSSVVSNVLSVVSNVLQLPDPPDPPPCDPVCCSVVGNPPPCSLVSLVVSLVVLQVQLVVCVVSVNCVSNVSSPVSSVSSVCSNVVSPPVPVVVVVVPPCVVVPPCPVVVVVVVVVVD/DPPPPPVPPVVPPPVCVVVVLVVVVVVLLLVLLVLLLVLLLLLLVLLLVLLCCLAPNVLVVCQLLLLVCQVVPVVVNPVPSDHRPSDDDDPVSNVVSNVSSVVSNVLSVVSNVLLQPDPPDPPPCDPVCSSVVNRVDPCSLVSLVVSLVVLQVQLVVCVVSVNCVSNVSSPVSSVSSVCSNVVSPPPPPCVVVVPPPPPVPPCVVVVVVVVVVVD

Radius of gyration: 32.35 Å; Cα contacts (8 Å, |Δi|>4): 424; chains: 2; bounding box: 91×104×75 Å